Protein AF-A0A519WPV0-F1 (afdb_monomer_lite)

Sequence (751 aa):
TNPNTWANWFPTNYNSSVTNNNDEYVRNIGADLSVTGTYYLAFRYKKTGSTTWIYGGTNGIWNNDSAVLTVQSAPTITSTLTKSSMYGTADSYTITASGSATVTYNATGLPTGLSVNTTTGVISGTPTANVGSYNVSISATNAGGTDTKILVWTITQKPLTITGLTAQNKIYDGTTSATLSGTPTLNTIVSGDDVLVSGTPTVTFATKTVGTSKSVTVSGYSLSGTKAGNYTVSQPAGLTANITAKALTVTGASAQNKVYDNTTAATITGATLVGAVSGDSVALTGATAGTFASATAGTSIAVSTSFGISGTDAANYLLTQPAGLSADITKANPVITPSVINVTVGGTYALPGAVASTSPGTLSYSMTDNAAATLIGGNTINGVAVGTNTLTVNQAASANYNAASATVLVNVSTIFYGDGDYRSINDGNWHGTAASGSVNTWQKLVGGVWTAVTNSPPSSAATLGTNKVYINNNISLVGTNTAPYVVILQGGRLTSSVTVTFGNLLVKSGGEFYRMNNGTGMNSSGIFELEDGASAYITQTDTSMPSIWAGKEIFHPNSNLIIKRLDAGNIMATSTTISPFTDTNGNSAYFGNLIIDSSVDMSIVNGVASSTTRITNGDLILRAGSGGNSSFVFAQGSGTSSYSTPYTIGGNFIIESGFTGTASLRSSATTTYVKVNKDFSINGNTTFRMGTAAVGVYLLVDGNINIKDTSRFYFMNSSVASVYTLSLKGDITVDSGATFTNANANNTVGN

Structure (mmCIF, N/CA/C/O backbone):
data_AF-A0A519WPV0-F1
#
_entry.id   AF-A0A519WPV0-F1
#
loop_
_atom_site.group_PDB
_atom_site.id
_atom_site.type_symbol
_atom_site.label_atom_id
_atom_site.label_alt_id
_atom_site.label_comp_id
_atom_site.label_asym_id
_atom_site.label_entity_id
_atom_site.label_seq_id
_atom_site.pdbx_PDB_ins_code
_atom_site.Cartn_x
_atom_site.Cartn_y
_atom_site.Cartn_z
_atom_site.occupancy
_atom_site.B_iso_or_equiv
_atom_site.auth_seq_id
_atom_site.auth_comp_id
_atom_site.auth_asym_id
_atom_site.auth_atom_id
_atom_site.pdbx_PDB_model_num
ATOM 1 N N . THR A 1 1 ? -38.592 18.508 122.854 1.00 52.50 1 THR A N 1
ATOM 2 C CA . THR A 1 1 ? -38.827 19.964 123.020 1.00 52.50 1 THR A CA 1
ATOM 3 C C . THR A 1 1 ? -39.991 20.162 123.972 1.00 52.50 1 THR A C 1
ATOM 5 O O . THR A 1 1 ? -40.823 19.270 124.056 1.00 52.50 1 THR A O 1
ATOM 8 N N . ASN A 1 2 ? -40.029 21.261 124.733 1.00 62.03 2 ASN A N 1
ATOM 9 C CA . ASN A 1 2 ? -41.108 21.530 125.691 1.00 62.03 2 ASN A CA 1
ATOM 10 C C . ASN A 1 2 ? -42.467 21.601 124.955 1.00 62.03 2 ASN A C 1
ATOM 12 O O . ASN A 1 2 ? -42.652 22.524 124.162 1.00 62.03 2 ASN A O 1
ATOM 16 N N . PRO A 1 3 ? -43.423 20.687 125.202 1.00 61.78 3 PRO A N 1
ATOM 17 C CA . PRO A 1 3 ? -44.716 20.679 124.513 1.00 61.78 3 PRO A CA 1
ATOM 18 C C . PRO A 1 3 ? -45.543 21.959 124.730 1.00 61.78 3 PRO A C 1
ATOM 20 O O . PRO A 1 3 ? -46.458 22.255 123.957 1.00 61.78 3 PRO A O 1
ATOM 23 N N . ASN A 1 4 ? -45.222 22.745 125.767 1.00 65.00 4 ASN A N 1
ATOM 24 C CA . ASN A 1 4 ? -45.855 24.036 126.043 1.00 65.00 4 ASN A CA 1
ATOM 25 C C . ASN A 1 4 ? -45.594 25.080 124.950 1.00 65.00 4 ASN A C 1
ATOM 27 O O . ASN A 1 4 ? -46.382 26.011 124.823 1.00 65.00 4 ASN A O 1
ATOM 31 N N . THR A 1 5 ? -44.517 24.943 124.170 1.00 65.44 5 THR A N 1
ATOM 32 C CA . THR A 1 5 ? -44.155 25.914 123.123 1.00 65.44 5 THR A CA 1
ATOM 33 C C . THR A 1 5 ? -44.608 25.494 121.727 1.00 65.44 5 THR A C 1
ATOM 35 O O . THR A 1 5 ? -44.342 26.201 120.758 1.00 65.44 5 THR A O 1
ATOM 38 N N . TRP A 1 6 ? -45.272 24.343 121.590 1.00 71.88 6 TRP A N 1
ATOM 39 C CA . TRP A 1 6 ? -45.767 23.879 120.296 1.00 71.88 6 TRP A CA 1
ATOM 40 C C . TRP A 1 6 ? -47.054 24.625 119.937 1.00 71.88 6 TRP A C 1
ATOM 42 O O . TRP A 1 6 ? -47.954 24.741 120.767 1.00 71.88 6 TRP A O 1
ATOM 52 N N . ALA A 1 7 ? -47.145 25.124 118.704 1.00 67.38 7 ALA A N 1
ATOM 53 C CA . ALA A 1 7 ? -48.307 25.877 118.224 1.00 67.38 7 ALA A CA 1
ATOM 54 C C . ALA A 1 7 ? -49.362 24.993 117.530 1.00 67.38 7 ALA A C 1
ATOM 56 O O . ALA A 1 7 ? -50.532 25.358 117.469 1.00 67.38 7 ALA A O 1
ATOM 57 N N . ASN A 1 8 ? -48.974 23.804 117.063 1.00 72.69 8 ASN A N 1
ATOM 58 C CA . ASN A 1 8 ? -49.812 22.940 116.228 1.00 72.69 8 ASN A CA 1
ATOM 59 C C . ASN A 1 8 ? -50.629 21.957 117.082 1.00 72.69 8 ASN A C 1
ATOM 61 O O . ASN A 1 8 ? -50.511 20.742 116.937 1.00 72.69 8 ASN A O 1
ATOM 65 N N . TRP A 1 9 ? -51.414 22.486 118.025 1.00 78.75 9 TRP A N 1
ATOM 66 C CA . TRP A 1 9 ? -52.352 21.688 118.815 1.00 78.75 9 TRP A CA 1
ATOM 67 C C . TRP A 1 9 ? -53.728 21.714 118.179 1.00 78.75 9 TRP A C 1
ATOM 69 O O . TRP A 1 9 ? -54.342 22.765 118.010 1.00 78.75 9 TRP A O 1
ATOM 79 N N . PHE A 1 10 ? -54.229 20.527 117.892 1.00 80.56 10 PHE A N 1
ATOM 80 C CA . PHE A 1 10 ? -55.466 20.340 117.172 1.00 80.56 10 PHE A CA 1
ATOM 81 C C . PHE A 1 10 ? -56.558 19.854 118.132 1.00 80.56 10 PHE A C 1
ATOM 83 O O . PHE A 1 10 ? -56.360 18.825 118.781 1.00 80.56 10 PHE A O 1
ATOM 90 N N . PRO A 1 11 ? -57.696 20.565 118.268 1.00 83.94 11 PRO A N 1
ATOM 91 C CA . PRO A 1 11 ? -58.777 20.117 119.139 1.00 83.94 11 PRO A CA 1
ATOM 92 C C . PRO A 1 11 ? -59.344 18.785 118.650 1.00 83.94 11 PRO A C 1
ATOM 94 O O . PRO A 1 11 ? -59.580 18.609 117.451 1.00 83.94 11 PRO A O 1
ATOM 97 N N . THR A 1 12 ? -59.548 17.865 119.585 1.00 80.62 12 THR A N 1
ATOM 98 C CA . THR A 1 12 ? -60.199 16.572 119.372 1.00 80.62 12 THR A CA 1
ATOM 99 C C . THR A 1 12 ? -61.677 16.657 119.744 1.00 80.62 12 THR A C 1
ATOM 101 O O . THR A 1 12 ? -62.080 17.514 120.532 1.00 80.62 12 THR A O 1
ATOM 104 N N . ASN A 1 13 ? -62.490 15.763 119.182 1.00 83.25 13 ASN A N 1
ATOM 105 C CA . ASN A 1 13 ? -63.906 15.641 119.521 1.00 83.25 13 ASN A CA 1
ATOM 106 C C . ASN A 1 13 ? -64.127 14.414 120.407 1.00 83.25 13 ASN A C 1
ATOM 108 O O . ASN A 1 13 ? -63.408 13.422 120.274 1.00 83.25 13 ASN A O 1
ATOM 112 N N . TYR A 1 14 ? -65.119 14.481 121.298 1.00 81.56 14 TYR A N 1
ATOM 113 C CA . TYR A 1 14 ? -65.505 13.339 122.126 1.00 81.56 14 TYR A CA 1
ATOM 114 C C . TYR A 1 14 ? -65.920 12.160 121.242 1.00 81.56 14 TYR A C 1
ATOM 116 O O . TYR A 1 14 ? -66.726 12.323 120.320 1.00 81.56 14 TYR A O 1
ATOM 124 N N . ASN A 1 15 ? -65.361 10.984 121.515 1.00 79.31 15 ASN A N 1
ATOM 125 C CA . ASN A 1 15 ? -65.642 9.783 120.748 1.00 79.31 15 ASN A CA 1
ATOM 126 C C . ASN A 1 15 ? -66.933 9.117 121.252 1.00 79.31 15 ASN A C 1
ATOM 128 O O . ASN A 1 15 ? -66.902 8.192 122.057 1.00 79.31 15 ASN A O 1
ATOM 132 N N . SER A 1 16 ? -68.091 9.568 120.762 1.00 71.44 16 SER A N 1
ATOM 133 C CA . SER A 1 16 ? -69.394 9.025 121.178 1.00 71.44 16 SER A CA 1
ATOM 134 C C . SER A 1 16 ? -69.668 7.587 120.717 1.00 71.44 16 SER A C 1
ATOM 136 O O . SER A 1 16 ? -70.675 7.009 121.124 1.00 71.44 16 SER A O 1
ATOM 138 N N . SER A 1 17 ? -68.803 7.002 119.881 1.00 69.44 17 SER A N 1
ATOM 139 C CA . SER A 1 17 ? -68.959 5.635 119.367 1.00 69.44 17 SER A CA 1
ATOM 140 C C . SER A 1 17 ? -68.452 4.528 120.299 1.00 69.44 17 SER A C 1
ATOM 142 O O . SER A 1 17 ? -68.654 3.356 119.988 1.00 69.44 17 SER A O 1
ATOM 144 N N . VAL A 1 18 ? -67.858 4.865 121.448 1.00 65.88 18 VAL A N 1
ATOM 145 C CA . VAL A 1 18 ? -67.484 3.884 122.479 1.00 65.88 18 VAL A CA 1
ATOM 146 C C . VAL A 1 18 ? -68.445 4.035 123.650 1.00 65.88 18 VAL A C 1
ATOM 148 O O . VAL A 1 18 ? -68.373 4.979 124.433 1.00 65.88 18 VAL A O 1
ATOM 151 N N . THR A 1 19 ? -69.431 3.142 123.737 1.00 55.41 19 THR A N 1
ATOM 152 C CA . THR A 1 19 ? -70.365 3.148 124.862 1.00 55.41 19 THR A CA 1
ATOM 153 C C . THR A 1 19 ? -69.609 2.692 126.112 1.00 55.41 19 THR A C 1
ATOM 155 O O . THR A 1 19 ? -68.857 1.721 126.049 1.00 55.41 19 THR A O 1
ATOM 158 N N . ASN A 1 20 ? -69.858 3.339 127.256 1.00 57.66 20 ASN A N 1
ATOM 159 C CA . ASN A 1 20 ? -69.419 2.971 128.619 1.00 57.66 20 ASN A CA 1
ATOM 160 C C . ASN A 1 20 ? -68.093 3.568 129.153 1.00 57.66 20 ASN A C 1
ATOM 162 O O . ASN A 1 20 ? -67.767 3.287 130.306 1.00 57.66 20 ASN A O 1
ATOM 166 N N . ASN A 1 21 ? -67.363 4.413 128.417 1.00 58.75 21 ASN A N 1
ATOM 167 C CA . ASN A 1 21 ? -66.308 5.266 128.994 1.00 58.75 21 ASN A CA 1
ATOM 168 C C . ASN A 1 21 ? -66.512 6.724 128.552 1.00 58.75 21 ASN A C 1
ATOM 170 O O . ASN A 1 21 ? -67.201 6.969 127.566 1.00 58.75 21 ASN A O 1
ATOM 174 N N . ASN A 1 22 ? -66.034 7.692 129.337 1.00 65.19 22 ASN A N 1
ATOM 175 C CA . ASN A 1 22 ? -66.274 9.126 129.112 1.00 65.19 22 ASN A CA 1
ATOM 176 C C . ASN A 1 22 ? -64.985 9.928 128.870 1.00 65.19 22 ASN A C 1
ATOM 178 O O . ASN A 1 22 ? -64.985 11.158 128.975 1.00 65.19 22 ASN A O 1
ATOM 182 N N . ASP A 1 23 ? -63.895 9.240 128.548 1.00 67.06 23 ASP A N 1
ATOM 183 C CA . ASP A 1 23 ? -62.542 9.781 128.481 1.00 67.06 23 ASP A CA 1
ATOM 184 C C . ASP A 1 23 ? -61.854 9.608 127.113 1.00 67.06 23 ASP A C 1
ATOM 186 O O . ASP A 1 23 ? -60.742 10.107 126.933 1.00 67.06 23 ASP A O 1
ATOM 190 N N . GLU A 1 24 ? -62.517 9.022 126.107 1.00 76.00 24 GLU A N 1
ATOM 191 C CA . GLU A 1 24 ? -61.970 8.891 124.750 1.00 76.00 24 GLU A CA 1
ATOM 192 C C . GLU A 1 24 ? -62.300 10.067 123.816 1.00 76.00 24 GLU A C 1
ATOM 194 O O . GLU A 1 24 ? -63.442 10.511 123.673 1.00 76.00 24 GLU A O 1
ATOM 199 N N . TYR A 1 25 ? -61.274 10.547 123.109 1.00 79.62 25 TYR A N 1
ATOM 200 C CA . TYR A 1 25 ? -61.372 11.636 122.141 1.00 79.62 25 TYR A CA 1
ATOM 201 C C . TYR A 1 25 ? -60.651 11.266 120.850 1.00 79.62 25 TYR A C 1
ATOM 203 O O . TYR A 1 25 ? -59.580 10.663 120.873 1.00 79.62 25 TYR A O 1
ATOM 211 N N . VAL A 1 26 ? -61.208 11.682 119.715 1.00 81.81 26 VAL A N 1
ATOM 212 C CA . VAL A 1 26 ? -60.684 11.348 118.390 1.00 81.81 26 VAL A CA 1
ATOM 213 C C . VAL A 1 26 ? -60.597 12.584 117.497 1.00 81.81 26 VAL A C 1
ATOM 215 O O . VAL A 1 26 ? -61.402 13.516 117.589 1.00 81.81 26 VAL A O 1
ATOM 218 N N . ARG A 1 27 ? -59.598 12.599 116.611 1.00 81.44 27 ARG A N 1
ATOM 219 C CA . ARG A 1 27 ? -59.492 13.534 115.487 1.00 81.44 27 ARG A CA 1
ATOM 220 C C . ARG A 1 27 ? -58.802 12.850 114.313 1.00 81.44 27 ARG A C 1
ATOM 222 O O . ARG A 1 27 ? -57.799 12.170 114.499 1.00 81.44 27 ARG A O 1
ATOM 229 N N . ASN A 1 28 ? -59.293 13.101 113.103 1.00 80.62 28 ASN A N 1
ATOM 230 C CA . ASN A 1 28 ? -58.539 12.821 111.888 1.00 80.62 28 ASN A CA 1
ATOM 231 C C . ASN A 1 28 ? -57.572 13.983 111.606 1.00 80.62 28 ASN A C 1
ATOM 233 O O . ASN A 1 28 ? -58.008 15.110 111.387 1.00 80.62 28 ASN A O 1
ATOM 237 N N . ILE A 1 29 ? -56.272 13.700 111.639 1.00 77.25 29 ILE A N 1
ATOM 238 C CA . ILE A 1 29 ? -55.194 14.681 111.438 1.00 77.25 29 ILE A CA 1
ATOM 239 C C . ILE A 1 29 ? -54.600 14.643 110.021 1.00 77.25 29 ILE A C 1
ATOM 241 O O . ILE A 1 29 ? -53.642 15.351 109.746 1.00 77.25 29 ILE A O 1
ATOM 245 N N . GLY A 1 30 ? -55.136 13.824 109.107 1.00 74.44 30 GLY A N 1
ATOM 246 C CA . GLY A 1 30 ? -54.532 13.595 107.788 1.00 74.44 30 GLY A CA 1
ATOM 247 C C . GLY A 1 30 ? -54.405 14.853 106.921 1.00 74.44 30 GLY A C 1
ATOM 248 O O . GLY A 1 30 ? -53.373 15.056 106.291 1.00 74.44 30 GLY A O 1
ATOM 249 N N . ALA A 1 31 ? -55.411 15.736 106.926 1.00 71.31 31 ALA A N 1
ATOM 250 C CA . ALA A 1 31 ? -55.367 17.002 106.180 1.00 71.31 31 ALA A CA 1
ATOM 251 C C . ALA A 1 31 ? -54.367 18.019 106.768 1.00 71.31 31 ALA A C 1
ATOM 253 O O . ALA A 1 31 ? -53.916 18.918 106.062 1.00 71.31 31 ALA A O 1
ATOM 254 N N . ASP A 1 32 ? -54.006 17.856 108.043 1.00 74.12 32 ASP A N 1
ATOM 255 C CA . ASP A 1 32 ? -53.092 18.739 108.769 1.00 74.12 32 ASP A CA 1
ATOM 256 C C . ASP A 1 32 ? -51.604 18.375 108.509 1.00 74.12 32 ASP A C 1
ATOM 258 O O . ASP A 1 32 ? -50.697 19.068 108.973 1.00 74.12 32 ASP A O 1
ATOM 262 N N . LEU A 1 33 ? -51.335 17.304 107.746 1.00 75.69 33 LEU A N 1
ATOM 263 C CA . LEU A 1 33 ? -50.002 16.747 107.474 1.00 75.69 33 LEU A CA 1
ATOM 264 C C . LEU A 1 33 ? -49.632 16.823 105.977 1.00 75.69 33 LEU A C 1
ATOM 266 O O . LEU A 1 33 ? -49.456 15.807 105.309 1.00 75.69 33 LEU A O 1
ATOM 270 N N . SER A 1 34 ? -49.527 18.040 105.434 1.00 66.25 34 SER A N 1
ATOM 271 C CA . SER A 1 34 ? -49.343 18.296 103.991 1.00 66.25 34 SER A CA 1
ATOM 272 C C . SER A 1 34 ? -47.890 18.372 103.501 1.00 66.25 34 SER A C 1
ATOM 274 O O . SER A 1 34 ? -47.657 18.474 102.297 1.00 66.25 34 SER A O 1
ATOM 276 N N . VAL A 1 35 ? -46.909 18.337 104.407 1.00 73.00 35 VAL A N 1
ATOM 277 C CA . VAL A 1 35 ? -45.480 18.428 104.072 1.00 73.00 35 VAL A CA 1
ATOM 278 C C . VAL A 1 35 ? -44.818 17.076 104.309 1.00 73.00 35 VAL A C 1
ATOM 280 O O . VAL A 1 35 ? -45.089 16.384 105.284 1.00 73.00 35 VAL A O 1
ATOM 283 N N . THR A 1 36 ? -43.927 16.680 103.410 1.00 72.81 36 THR A N 1
ATOM 284 C CA . THR A 1 36 ? -43.152 15.451 103.567 1.00 72.81 36 THR A CA 1
ATOM 285 C C . THR A 1 36 ? -42.249 15.537 104.795 1.00 72.81 36 THR A C 1
ATOM 287 O O . THR A 1 36 ? -41.497 16.501 104.943 1.00 72.81 36 THR A O 1
ATOM 290 N N . GLY A 1 37 ? -42.264 14.524 105.659 1.00 73.00 37 GLY A N 1
ATOM 291 C CA . GLY A 1 37 ? -41.417 14.515 106.846 1.00 73.00 37 GLY A CA 1
ATOM 292 C C . GLY A 1 37 ? -41.835 13.506 107.907 1.00 73.00 37 GLY A C 1
ATOM 293 O O . GLY A 1 37 ? -42.866 12.843 107.808 1.00 73.00 37 GLY A O 1
ATOM 294 N N . THR A 1 38 ? -41.008 13.392 108.943 1.00 75.25 38 THR A N 1
ATOM 295 C CA . THR A 1 38 ? -41.314 12.594 110.132 1.00 75.25 38 THR A CA 1
ATOM 296 C C . THR A 1 38 ? -41.989 13.476 111.171 1.00 75.25 38 THR A C 1
ATOM 298 O O . THR A 1 38 ? -41.408 14.448 111.651 1.00 75.25 38 THR A O 1
ATOM 301 N N . TYR A 1 39 ? -43.211 13.110 111.531 1.00 73.75 39 TYR A N 1
ATOM 302 C CA . TYR A 1 39 ? -44.017 13.765 112.543 1.00 73.75 39 TYR A CA 1
ATOM 303 C C . TYR A 1 39 ? -44.007 12.942 113.825 1.00 73.75 39 TYR A C 1
ATOM 305 O O . TYR A 1 39 ? -44.153 11.719 113.813 1.00 73.75 39 TYR A O 1
ATOM 313 N N . TYR A 1 40 ? -43.855 13.640 114.944 1.00 73.44 40 TYR A N 1
ATOM 314 C CA . TYR A 1 40 ? -43.965 13.064 116.276 1.00 73.44 40 TYR A CA 1
ATOM 315 C C . TYR A 1 40 ? -45.293 13.512 116.867 1.00 73.44 40 TYR A C 1
ATOM 317 O O . TYR A 1 40 ? -45.541 14.711 117.009 1.00 73.44 40 TYR A O 1
ATOM 325 N N . LEU A 1 41 ? -46.158 12.552 117.173 1.00 73.12 41 LEU A N 1
ATOM 326 C CA . LEU A 1 41 ? -47.477 12.834 117.719 1.00 73.12 41 LEU A CA 1
ATOM 327 C C . LEU A 1 41 ? -47.390 12.994 119.234 1.00 73.12 41 LEU A C 1
ATOM 329 O O . LEU A 1 41 ? -46.765 12.191 119.923 1.00 73.12 41 LEU A O 1
ATOM 333 N N . ALA A 1 42 ? -48.047 14.030 119.749 1.00 72.62 42 ALA A N 1
ATOM 334 C CA . ALA A 1 42 ? -48.278 14.199 121.174 1.00 72.62 42 ALA A CA 1
ATOM 335 C C . ALA A 1 42 ? -49.731 14.595 121.412 1.00 72.62 42 ALA A C 1
ATOM 337 O O . ALA A 1 42 ? -50.345 15.289 120.600 1.00 72.62 42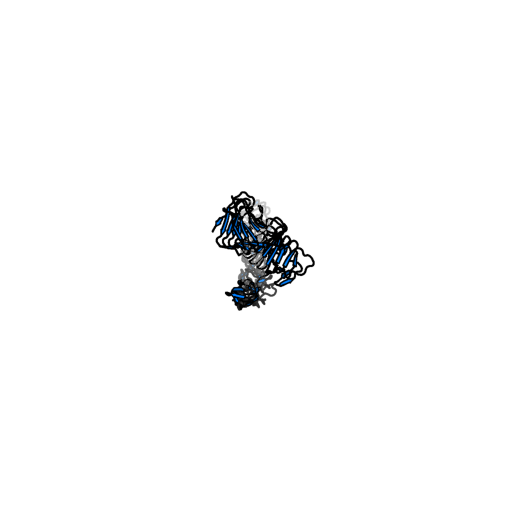 ALA A O 1
ATOM 338 N N . PHE A 1 43 ? -50.259 14.194 122.563 1.00 75.25 43 PHE A N 1
ATOM 339 C CA . PHE A 1 43 ? -51.581 14.578 123.032 1.00 75.25 43 PHE A CA 1
ATOM 340 C C . PHE A 1 43 ? -51.476 15.272 124.389 1.00 75.25 43 PHE A C 1
ATOM 342 O O . PHE A 1 43 ? -50.578 15.003 125.195 1.00 75.25 43 PHE A O 1
ATOM 349 N N . ARG A 1 44 ? -52.406 16.197 124.625 1.00 76.06 44 ARG A N 1
ATOM 350 C CA . ARG A 1 44 ? -52.560 16.898 125.896 1.00 76.06 44 ARG A CA 1
ATOM 351 C C . ARG A 1 44 ? -54.032 17.050 126.232 1.00 76.06 44 ARG A C 1
ATOM 353 O O . ARG A 1 44 ? -54.853 17.217 125.334 1.00 76.06 44 ARG A O 1
ATOM 360 N N . TYR A 1 45 ? -54.350 17.067 127.515 1.00 77.06 45 TYR A N 1
ATOM 361 C CA . TYR A 1 45 ? -55.703 17.285 128.008 1.00 77.06 45 TYR A CA 1
ATOM 362 C C . TYR A 1 45 ? -55.687 18.203 129.232 1.00 77.06 45 TYR A C 1
ATOM 364 O O . TYR A 1 45 ? -54.652 18.434 129.856 1.00 77.06 45 TYR A O 1
ATOM 372 N N . LYS A 1 46 ? -56.844 18.761 129.578 1.00 78.19 46 LYS A N 1
ATOM 373 C CA . LYS A 1 46 ? -57.051 19.495 130.828 1.00 78.19 46 LYS A CA 1
ATOM 374 C C . LYS A 1 46 ? -58.495 19.334 131.275 1.00 78.19 46 LYS A C 1
ATOM 376 O O . LYS A 1 46 ? -59.385 19.221 130.438 1.00 78.19 46 LYS A O 1
ATOM 381 N N . LYS A 1 47 ? -58.740 19.359 132.584 1.00 77.62 47 LYS A N 1
ATOM 382 C CA . LYS A 1 47 ? -60.111 19.400 133.109 1.00 77.62 47 LYS A CA 1
ATOM 383 C C . LYS A 1 47 ? -60.750 20.758 132.808 1.00 77.62 47 LYS A C 1
ATOM 385 O O . LYS A 1 47 ? -60.074 21.788 132.849 1.00 77.62 47 LYS A O 1
ATOM 390 N N . THR A 1 48 ? -62.051 20.762 132.534 1.00 75.81 48 THR A N 1
ATOM 391 C CA . THR A 1 48 ? -62.844 21.986 132.356 1.00 75.81 48 THR A CA 1
ATOM 392 C C . THR A 1 48 ? -62.669 22.910 133.567 1.00 75.81 48 THR A C 1
ATOM 394 O O . THR A 1 48 ? -62.789 22.465 134.704 1.00 75.81 48 THR A O 1
ATOM 397 N N . GLY A 1 49 ? -62.321 24.179 133.324 1.00 79.12 49 GLY A N 1
ATOM 398 C CA . GLY A 1 49 ? -61.985 25.163 134.367 1.00 79.12 49 GLY A CA 1
ATOM 399 C C . GLY A 1 49 ? -60.496 25.253 134.745 1.00 79.12 49 GLY A C 1
ATOM 400 O O . GLY A 1 49 ? -60.106 26.208 135.407 1.00 79.12 49 GLY A O 1
ATOM 401 N N . SER A 1 50 ? -59.642 24.325 134.293 1.00 80.56 50 SER A N 1
ATOM 402 C CA . SER A 1 50 ? -58.188 24.382 134.523 1.00 80.56 50 SER A CA 1
ATOM 403 C C . SER A 1 50 ? -57.459 25.277 133.508 1.00 80.56 50 SER A C 1
ATOM 405 O O . SER A 1 50 ? -57.783 25.303 132.309 1.00 80.56 50 SER A O 1
ATOM 407 N N . THR A 1 51 ? -56.414 25.970 133.970 1.00 79.44 51 THR A N 1
ATOM 408 C CA . THR A 1 51 ? -55.438 26.679 133.121 1.00 79.44 51 THR A CA 1
ATOM 409 C C . THR A 1 51 ? -54.239 25.804 132.743 1.00 79.44 51 THR A C 1
ATOM 411 O O . THR A 1 51 ? -53.545 26.114 131.776 1.00 79.44 51 THR A O 1
ATOM 414 N N . THR A 1 52 ? -54.022 24.685 133.441 1.00 79.81 52 THR A N 1
ATOM 415 C CA . THR A 1 52 ? -52.869 23.794 133.246 1.00 79.81 52 THR A CA 1
ATOM 416 C C . THR A 1 52 ? -53.210 22.628 132.321 1.00 79.81 52 THR A C 1
ATOM 418 O O . THR A 1 52 ? -54.205 21.931 132.535 1.00 79.81 52 THR A O 1
ATOM 421 N N . TRP A 1 53 ? -52.360 22.402 131.316 1.00 78.56 53 TRP A N 1
ATOM 422 C CA . TRP A 1 53 ? -52.403 21.234 130.433 1.00 78.56 53 TRP A CA 1
ATOM 423 C C . TRP A 1 53 ? -51.553 20.089 130.992 1.00 78.56 53 TRP A C 1
ATOM 425 O O . TRP A 1 53 ? -50.436 20.315 131.452 1.00 78.56 53 TRP A O 1
ATOM 435 N N . ILE A 1 54 ? -52.079 18.869 130.910 1.00 72.81 54 ILE A N 1
ATOM 436 C CA . ILE A 1 54 ? -51.369 17.618 131.187 1.00 72.81 54 ILE A CA 1
ATOM 437 C C . ILE A 1 54 ? -51.027 16.972 129.842 1.00 72.81 54 ILE A C 1
ATOM 439 O O . ILE A 1 54 ? -51.857 16.960 128.935 1.00 72.81 54 ILE A O 1
ATOM 443 N N . TYR A 1 55 ? -49.804 16.464 129.708 1.00 72.38 55 TYR A N 1
ATOM 444 C CA . TYR A 1 55 ? -49.259 15.875 128.484 1.00 72.38 55 TYR A CA 1
ATOM 445 C C . TYR A 1 55 ? -48.982 14.382 128.719 1.00 72.38 55 TYR A C 1
ATOM 447 O O . TYR A 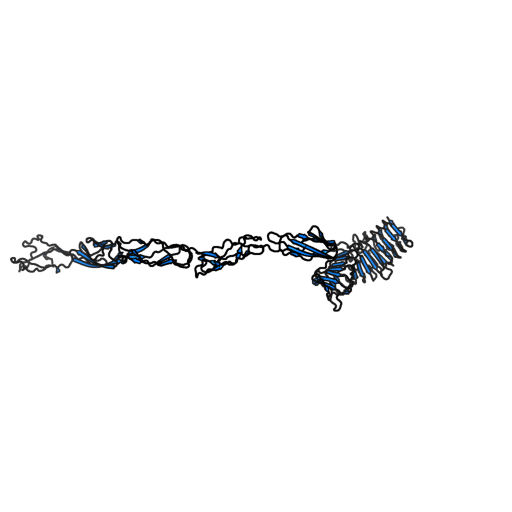1 55 ? -48.377 14.050 129.736 1.00 72.38 55 TYR A O 1
ATOM 455 N N . GLY A 1 56 ? -49.383 13.497 127.798 1.00 62.59 56 GLY A N 1
ATOM 456 C CA . GLY A 1 56 ? -49.304 12.038 128.011 1.00 62.59 56 GLY A CA 1
ATOM 457 C C . GLY A 1 56 ? -50.379 11.506 128.978 1.00 62.59 56 GLY A C 1
ATOM 458 O O . GLY A 1 56 ? -51.167 12.289 129.497 1.00 62.59 56 GLY A O 1
ATOM 459 N N . GLY A 1 57 ? -50.470 10.183 129.180 1.00 57.06 57 GLY A N 1
ATOM 460 C CA . GLY A 1 57 ? -51.507 9.530 130.007 1.00 57.06 57 GLY A CA 1
ATOM 461 C C . GLY A 1 57 ? -51.549 9.973 131.485 1.00 57.06 57 GLY A C 1
ATOM 462 O O . GLY A 1 57 ? -50.722 10.762 131.939 1.00 57.06 57 GLY A O 1
ATOM 463 N N . THR A 1 58 ? -52.509 9.445 132.259 1.00 47.66 58 THR A N 1
ATOM 464 C CA . THR A 1 58 ? -52.979 9.936 133.584 1.00 47.66 58 THR A CA 1
ATOM 465 C C . THR A 1 58 ? -51.937 10.171 134.688 1.00 47.66 58 THR A C 1
ATOM 467 O O . THR A 1 58 ? -52.270 10.808 135.685 1.00 47.66 58 THR A O 1
ATOM 470 N N . ASN A 1 59 ? -50.681 9.752 134.510 1.00 47.31 59 ASN A N 1
ATOM 471 C CA . ASN A 1 59 ? -49.595 9.940 135.476 1.00 47.31 59 ASN A CA 1
ATOM 472 C C . ASN A 1 59 ? -48.535 10.981 135.071 1.00 47.31 59 ASN A C 1
ATOM 474 O O . ASN A 1 59 ? -47.523 11.099 135.756 1.00 47.31 59 ASN A O 1
ATOM 478 N N . GLY A 1 60 ? -48.726 11.744 133.987 1.00 52.06 60 GLY A N 1
ATOM 479 C CA . GLY A 1 60 ? -47.813 12.841 133.623 1.00 52.06 60 GLY A CA 1
ATOM 480 C C . GLY A 1 60 ? -46.379 12.403 133.288 1.00 52.06 60 GLY A C 1
ATOM 481 O O . GLY A 1 60 ? -45.467 13.229 133.269 1.00 52.06 60 GLY A O 1
ATOM 482 N N . ILE A 1 61 ? -46.173 11.112 133.016 1.00 48.41 61 ILE A N 1
ATOM 483 C CA . ILE A 1 61 ? -44.918 10.557 132.513 1.00 48.41 61 ILE A CA 1
ATOM 484 C C . ILE A 1 61 ? -45.071 10.402 131.000 1.00 48.41 61 ILE A C 1
ATOM 486 O O . ILE A 1 61 ? -46.018 9.777 130.531 1.00 48.41 61 ILE A O 1
ATOM 490 N N . TRP A 1 62 ? -44.120 10.945 130.238 1.00 49.50 62 TRP A N 1
ATOM 491 C CA . TRP A 1 62 ? -43.910 10.595 128.831 1.00 49.50 62 TRP A CA 1
ATOM 492 C C . TRP A 1 62 ? -43.439 9.133 128.753 1.00 49.50 62 TRP A C 1
ATOM 494 O O . TRP A 1 62 ? -42.246 8.858 128.657 1.00 49.50 62 TRP A O 1
ATOM 504 N N . ASN A 1 63 ? -44.350 8.170 128.865 1.00 49.31 63 ASN A N 1
ATOM 505 C CA . ASN A 1 63 ? -44.038 6.752 128.718 1.00 49.31 63 ASN A CA 1
ATOM 506 C C . ASN A 1 63 ? -44.324 6.302 127.279 1.00 49.31 63 ASN A C 1
ATOM 508 O O . ASN A 1 63 ? -45.331 5.678 127.018 1.00 49.31 63 ASN A O 1
ATOM 512 N N . ASN A 1 64 ? -43.434 6.622 126.341 1.00 48.12 64 ASN A N 1
ATOM 513 C CA . ASN A 1 64 ? -43.261 5.939 125.047 1.00 48.12 64 ASN A CA 1
ATOM 514 C C . ASN A 1 64 ? -44.468 5.616 124.124 1.00 48.12 64 ASN A C 1
ATOM 516 O O . ASN A 1 64 ? -44.227 5.051 123.062 1.00 48.12 64 ASN A O 1
ATOM 520 N N . ASP A 1 65 ? -45.700 6.057 124.386 1.00 49.88 65 ASP A N 1
ATOM 521 C CA . ASP A 1 65 ? -46.832 5.966 123.441 1.00 49.88 65 ASP A CA 1
ATOM 522 C C . ASP A 1 65 ? -46.770 7.081 122.375 1.00 49.88 65 ASP A C 1
ATOM 524 O O . ASP A 1 65 ? -47.765 7.683 121.970 1.00 49.88 65 ASP A O 1
ATOM 528 N N . SER A 1 66 ? -45.555 7.407 121.925 1.00 55.56 66 SER A N 1
ATOM 529 C CA . SER A 1 66 ? -45.318 8.325 120.815 1.00 55.56 66 SER A CA 1
ATOM 530 C C . SER A 1 66 ? -45.439 7.554 119.511 1.00 55.56 66 SER A C 1
ATOM 532 O O . SER A 1 66 ? -44.512 6.855 119.105 1.00 55.56 66 SER A O 1
ATOM 534 N N . ALA A 1 67 ? -46.569 7.698 118.824 1.00 61.88 67 ALA A N 1
ATOM 535 C CA . ALA A 1 67 ? -46.651 7.266 117.439 1.00 61.88 67 ALA A CA 1
ATOM 536 C C . ALA A 1 67 ? -45.767 8.192 116.583 1.00 61.88 67 ALA A C 1
ATOM 538 O O . ALA A 1 67 ? -45.982 9.407 116.517 1.00 61.88 67 ALA A O 1
ATOM 539 N N . VAL A 1 68 ? -44.743 7.620 115.948 1.00 68.31 68 VAL A N 1
ATOM 540 C CA . VAL A 1 68 ? -43.985 8.288 114.885 1.00 68.31 68 VAL A CA 1
ATOM 541 C C . VAL A 1 68 ? -44.742 8.063 113.584 1.00 68.31 68 VAL A C 1
ATOM 543 O O . VAL A 1 68 ? -45.000 6.921 113.208 1.00 68.31 68 VAL A O 1
ATOM 546 N N . LEU A 1 69 ? -45.097 9.146 112.898 1.00 73.19 69 LEU A N 1
ATOM 547 C CA . LEU A 1 69 ? -45.779 9.100 111.610 1.00 73.19 69 LEU A CA 1
ATOM 548 C C . LEU A 1 69 ? -44.888 9.732 110.543 1.00 73.19 69 LEU A C 1
ATOM 550 O O . LEU A 1 69 ? -44.628 10.931 110.576 1.00 73.19 69 LEU A O 1
ATOM 554 N N . THR A 1 70 ? -44.423 8.942 109.579 1.00 72.31 70 THR A N 1
ATOM 555 C CA . THR A 1 70 ? -43.656 9.461 108.440 1.00 72.31 70 THR A CA 1
ATOM 556 C C . THR A 1 70 ? -44.577 9.669 107.245 1.00 72.31 70 THR A C 1
ATOM 558 O O . THR A 1 70 ? -45.150 8.714 106.725 1.00 72.31 70 THR A O 1
ATOM 561 N N . VAL A 1 71 ? -44.681 10.913 106.785 1.00 76.00 71 VAL A N 1
ATOM 562 C CA . VAL A 1 71 ? -45.381 11.291 105.553 1.00 76.00 71 VAL A CA 1
ATOM 563 C C . VAL A 1 71 ? -44.357 11.346 104.426 1.00 76.00 71 VAL A C 1
ATOM 565 O O . VAL A 1 71 ? -43.365 12.070 104.522 1.00 76.00 71 VAL A O 1
ATOM 568 N N . GLN A 1 72 ? -44.571 10.562 103.370 1.00 78.75 72 GLN A N 1
ATOM 569 C CA . GLN A 1 72 ? -43.655 10.446 102.232 1.00 78.75 72 GLN A CA 1
ATOM 570 C C . GLN A 1 72 ? -44.215 11.171 101.005 1.00 78.75 72 GLN A C 1
ATOM 572 O O . GLN A 1 72 ? -45.427 11.237 100.818 1.00 78.75 72 GLN A O 1
ATOM 577 N N . SER A 1 73 ? -43.332 11.707 100.159 1.00 82.69 73 SER A N 1
ATOM 578 C CA . SER A 1 73 ? -43.730 12.312 98.890 1.00 82.69 73 SER A CA 1
ATOM 579 C C . SER A 1 73 ? -44.048 11.201 97.896 1.00 82.69 73 SER A C 1
ATOM 581 O O . SER A 1 73 ? -43.254 10.265 97.740 1.00 82.69 73 SER A O 1
ATOM 583 N N . ALA A 1 74 ? -45.203 11.300 97.233 1.00 85.12 74 ALA A N 1
ATOM 584 C CA . ALA A 1 74 ? -45.520 10.433 96.107 1.00 85.12 74 ALA A CA 1
ATOM 585 C C . ALA A 1 74 ? -44.428 10.576 95.032 1.00 85.12 74 ALA A C 1
ATOM 587 O O . ALA A 1 74 ? -43.891 11.675 94.845 1.00 85.12 74 ALA A O 1
ATOM 588 N N . PRO A 1 75 ? -44.063 9.487 94.343 1.00 92.44 75 PRO A N 1
ATOM 589 C CA . PRO A 1 75 ? -43.064 9.562 93.299 1.00 92.44 75 PRO A CA 1
ATOM 590 C C . PRO A 1 75 ? -43.606 10.342 92.094 1.00 92.44 75 PRO A C 1
ATOM 592 O O . PRO A 1 75 ? -44.806 10.324 91.850 1.00 92.44 75 PRO A O 1
ATOM 595 N N . THR A 1 76 ? -42.727 10.969 91.311 1.00 93.56 76 THR A N 1
ATOM 596 C CA . THR A 1 76 ? -43.079 11.587 90.015 1.00 93.56 76 THR A CA 1
ATOM 597 C C . THR A 1 76 ? -42.173 11.014 88.940 1.00 93.56 76 THR A C 1
ATOM 599 O O . THR A 1 76 ? -40.954 11.104 89.073 1.00 93.56 76 THR A O 1
ATOM 602 N N . ILE A 1 77 ? -42.736 10.434 87.881 1.00 96.12 77 ILE A N 1
ATOM 603 C CA . ILE A 1 77 ? -41.969 9.873 86.762 1.00 96.12 77 ILE A CA 1
ATOM 604 C C . ILE A 1 77 ? -41.305 11.008 85.973 1.00 96.12 77 ILE A C 1
ATOM 606 O O . ILE A 1 77 ? -41.962 11.959 85.551 1.00 96.12 77 ILE A O 1
ATOM 610 N N . THR A 1 78 ? -39.995 10.888 85.757 1.00 95.38 78 THR A N 1
ATOM 611 C CA . THR A 1 78 ? -39.143 11.884 85.084 1.00 95.38 78 THR A CA 1
ATOM 612 C C . THR A 1 78 ? -38.530 11.387 83.774 1.00 95.38 78 THR A C 1
ATOM 614 O O . THR A 1 78 ? -37.941 12.180 83.040 1.00 95.38 78 THR A O 1
ATOM 617 N N . SER A 1 79 ? -38.648 10.094 83.463 1.00 96.31 79 SER A N 1
ATOM 618 C CA . SER A 1 79 ? -38.132 9.513 82.220 1.00 96.31 79 SER A CA 1
ATOM 619 C C . SER A 1 79 ? -38.952 9.948 80.993 1.00 96.31 79 SER A C 1
ATOM 621 O O . SER A 1 79 ? -40.115 10.339 81.098 1.00 96.31 79 SER A O 1
ATOM 623 N N . THR A 1 80 ? -38.356 9.890 79.796 1.00 96.38 80 THR A N 1
ATOM 624 C CA . THR A 1 80 ? -39.013 10.330 78.551 1.00 96.38 80 THR A CA 1
ATOM 625 C C . THR A 1 80 ? -40.210 9.454 78.198 1.00 96.38 80 THR A C 1
ATOM 627 O O . THR A 1 80 ? -40.123 8.235 78.264 1.00 96.38 80 THR A O 1
ATOM 630 N N . LEU A 1 81 ? -41.308 10.039 77.723 1.00 97.62 81 LEU A N 1
ATOM 631 C CA . LEU A 1 81 ? -42.541 9.300 77.403 1.00 97.62 81 LEU A CA 1
ATOM 632 C C . LEU A 1 81 ? -42.586 8.740 75.974 1.00 97.62 81 LEU A C 1
ATOM 634 O O . LEU A 1 81 ? -43.642 8.349 75.481 1.00 97.62 81 LEU A O 1
ATOM 638 N N . THR A 1 82 ? -41.434 8.670 75.312 1.00 97.00 82 THR A N 1
ATOM 639 C CA . THR A 1 82 ? -41.275 8.049 73.996 1.00 97.00 82 THR A CA 1
ATOM 640 C C . THR A 1 82 ? -40.016 7.198 73.963 1.00 97.00 82 THR A C 1
ATOM 642 O O . THR A 1 82 ? -38.969 7.617 74.466 1.00 97.00 82 THR A O 1
ATOM 645 N N . LYS A 1 83 ? -40.099 6.039 73.314 1.00 97.25 83 LYS A N 1
ATOM 646 C CA . LYS A 1 83 ? -38.968 5.150 73.040 1.00 97.25 83 LYS A CA 1
ATOM 647 C C . LYS A 1 83 ? -39.182 4.477 71.687 1.00 97.25 83 LYS A C 1
ATOM 649 O O . LYS A 1 83 ? -40.311 4.178 71.318 1.00 97.25 83 LYS A O 1
ATOM 654 N N . SER A 1 84 ? -38.103 4.241 70.948 1.00 96.88 84 SER A N 1
ATOM 655 C CA . SER A 1 84 ? -38.138 3.461 69.712 1.00 96.88 84 SER A CA 1
ATOM 656 C C . SER A 1 84 ? -37.118 2.336 69.789 1.00 96.88 84 SER A C 1
ATOM 658 O O . SER A 1 84 ? -35.995 2.570 70.234 1.00 96.88 84 SER A O 1
ATOM 660 N N . SER A 1 85 ? -37.499 1.152 69.318 1.00 97.00 85 SER A N 1
ATOM 661 C CA . SER A 1 85 ? -36.629 -0.024 69.229 1.00 97.00 85 SER A CA 1
ATOM 662 C C . SER A 1 85 ? -36.849 -0.735 67.901 1.00 97.00 85 SER A C 1
ATOM 664 O O . SER A 1 85 ? -37.950 -0.723 67.358 1.00 97.00 85 SER A O 1
ATOM 666 N N . MET A 1 86 ? -35.808 -1.372 67.378 1.00 97.00 86 MET A N 1
ATOM 667 C CA . MET A 1 86 ? -35.918 -2.182 66.168 1.00 97.00 86 MET A CA 1
ATOM 668 C C . MET A 1 86 ? -36.470 -3.566 66.512 1.00 97.00 86 MET A C 1
ATOM 670 O O . MET A 1 86 ? -36.039 -4.180 67.490 1.00 97.00 86 MET A O 1
ATOM 674 N N . TYR A 1 87 ? -37.397 -4.066 65.695 1.00 97.25 87 TYR A N 1
ATOM 675 C CA . TYR A 1 87 ? -37.940 -5.416 65.819 1.00 97.25 87 TYR A CA 1
ATOM 676 C C . TYR A 1 87 ? -36.824 -6.463 65.937 1.00 97.25 87 TYR A C 1
ATOM 678 O O . TYR A 1 87 ? -35.875 -6.460 65.153 1.00 97.25 87 TYR A O 1
ATOM 686 N N . GLY A 1 88 ? -36.922 -7.365 66.913 1.00 95.12 88 GLY A N 1
ATOM 687 C CA . GLY A 1 88 ? -35.971 -8.461 67.080 1.00 95.12 88 GLY A CA 1
ATOM 688 C C . GLY A 1 88 ? -34.571 -8.061 67.550 1.00 95.12 88 GLY A C 1
ATOM 689 O O . GLY A 1 88 ? -33.668 -8.896 67.488 1.00 95.12 88 GLY A O 1
ATOM 690 N N . THR A 1 89 ? -34.372 -6.818 67.999 1.00 96.00 89 THR A N 1
ATOM 691 C CA . THR A 1 89 ? -33.090 -6.322 68.518 1.00 96.00 89 THR A CA 1
ATOM 692 C C . THR A 1 89 ? -33.229 -5.960 69.990 1.00 96.00 89 THR A C 1
ATOM 694 O O . THR A 1 89 ? -34.103 -5.176 70.352 1.00 96.00 89 THR A O 1
ATOM 697 N N . ALA A 1 90 ? -32.368 -6.529 70.837 1.00 96.12 90 ALA A N 1
ATOM 698 C CA . ALA A 1 90 ? -32.397 -6.273 72.271 1.00 96.12 90 ALA A CA 1
ATOM 699 C C . ALA A 1 90 ? -32.241 -4.776 72.578 1.00 96.12 90 ALA A C 1
ATOM 701 O O . ALA A 1 90 ? -31.375 -4.105 72.016 1.00 96.12 90 ALA A O 1
ATOM 702 N N . ASP A 1 91 ? -33.070 -4.266 73.481 1.00 97.06 91 ASP A N 1
ATOM 703 C CA . ASP A 1 91 ? -33.055 -2.865 73.888 1.00 97.06 91 ASP A CA 1
ATOM 704 C C . ASP A 1 91 ? -33.496 -2.732 75.352 1.00 97.06 91 ASP A C 1
ATOM 706 O O . ASP A 1 91 ? -34.025 -3.668 75.963 1.00 97.06 91 ASP A O 1
ATOM 710 N N . SER A 1 92 ? -33.256 -1.560 75.930 1.00 96.81 92 SER A N 1
ATOM 711 C CA . SER A 1 92 ? -33.680 -1.234 77.283 1.00 96.81 92 SER A CA 1
ATOM 712 C C . SER A 1 92 ? -34.142 0.214 77.419 1.00 96.81 92 SER A C 1
ATOM 714 O O . SER A 1 92 ? -33.805 1.106 76.630 1.00 96.81 92 SER A O 1
ATOM 716 N N . TYR A 1 93 ? -34.955 0.433 78.441 1.00 97.75 93 TYR A N 1
ATOM 717 C CA . TYR A 1 93 ? -35.449 1.728 78.871 1.00 97.75 93 TYR A CA 1
ATOM 718 C C . TYR A 1 93 ? -35.601 1.695 80.388 1.00 97.75 93 TYR A C 1
ATOM 720 O O . TYR A 1 93 ? -36.162 0.747 80.928 1.00 97.75 93 TYR A O 1
ATOM 728 N N . THR A 1 94 ? -35.146 2.731 81.080 1.00 97.31 94 THR A N 1
ATOM 729 C CA . THR A 1 94 ? -35.262 2.811 82.538 1.00 97.31 94 THR A CA 1
ATOM 730 C C . THR A 1 94 ? -36.335 3.818 82.911 1.00 97.31 94 THR A C 1
ATOM 732 O O . THR A 1 94 ? -36.239 4.990 82.548 1.00 97.31 94 THR A O 1
ATOM 735 N N . ILE A 1 95 ? -37.343 3.370 83.659 1.00 96.69 95 ILE A N 1
ATOM 736 C CA . ILE A 1 95 ? -38.290 4.262 84.325 1.00 96.69 95 ILE A CA 1
ATOM 737 C C . ILE A 1 95 ? -37.537 4.946 85.466 1.00 96.69 95 ILE A C 1
ATOM 739 O O . ILE A 1 95 ? -37.037 4.281 86.371 1.00 96.69 95 ILE A O 1
ATOM 743 N N . THR A 1 96 ? -37.457 6.273 85.432 1.00 93.81 96 THR A N 1
ATOM 744 C CA . THR A 1 96 ? -36.871 7.070 86.517 1.00 93.81 96 THR A CA 1
ATOM 745 C C . THR A 1 96 ? -37.960 7.894 87.182 1.00 93.81 96 THR A C 1
ATOM 747 O O . THR A 1 96 ? -38.824 8.440 86.497 1.00 93.81 96 THR A O 1
ATOM 750 N N . ALA A 1 97 ? -37.923 7.997 88.511 1.00 92.38 97 ALA A N 1
ATOM 751 C CA . ALA A 1 97 ? -38.854 8.816 89.278 1.00 92.38 97 ALA A CA 1
ATOM 752 C C . ALA A 1 97 ? -38.147 9.546 90.433 1.00 92.38 97 ALA A C 1
ATOM 754 O O . ALA A 1 97 ? -37.192 9.025 91.007 1.00 92.38 97 ALA A O 1
ATOM 755 N N . SER A 1 98 ? -38.607 10.750 90.779 1.00 87.94 98 SER A N 1
ATOM 756 C CA . SER A 1 98 ? -38.187 11.485 91.987 1.00 87.94 98 SER A CA 1
ATOM 757 C C . SER A 1 98 ? -39.025 11.074 93.206 1.00 87.94 98 SER A C 1
ATOM 759 O O . SER A 1 98 ? -40.163 10.670 93.012 1.00 87.94 98 SER A O 1
ATOM 761 N N . GLY A 1 99 ? -38.527 11.220 94.443 1.00 78.06 99 GLY A N 1
ATOM 762 C CA . GLY A 1 99 ? -39.281 10.945 95.683 1.00 78.06 99 GLY A CA 1
ATOM 763 C C . GLY A 1 99 ? -38.377 10.700 96.903 1.00 78.06 99 GLY A C 1
ATOM 764 O O . GLY A 1 99 ? -37.157 10.649 96.768 1.00 78.06 99 GLY A O 1
ATOM 765 N N . SER A 1 100 ? -38.960 10.564 98.100 1.00 66.56 100 SER A N 1
ATOM 766 C CA . SER A 1 100 ? -38.211 10.510 99.378 1.00 66.56 100 SER A CA 1
ATOM 767 C C . SER A 1 100 ? -37.845 9.102 99.895 1.00 66.56 100 SER A C 1
ATOM 769 O O . SER A 1 100 ? -37.247 9.003 100.963 1.00 66.56 100 SER A O 1
ATOM 771 N N . ALA A 1 101 ? -38.182 8.019 99.184 1.00 73.06 101 ALA A N 1
ATOM 772 C CA . ALA A 1 101 ? -37.966 6.633 99.629 1.00 73.06 101 ALA A CA 1
ATOM 773 C C . ALA A 1 101 ? -37.781 5.653 98.456 1.00 73.06 101 ALA A C 1
ATOM 775 O O . ALA A 1 101 ? -37.939 6.037 97.298 1.00 73.06 101 ALA A O 1
ATOM 776 N N . THR A 1 102 ? -37.478 4.384 98.760 1.00 78.44 102 THR A N 1
ATOM 777 C CA . THR A 1 102 ? -37.390 3.288 97.782 1.00 78.44 102 THR A CA 1
ATOM 778 C C . THR A 1 102 ? -38.686 3.163 96.978 1.00 78.44 102 THR A C 1
ATOM 780 O O . THR A 1 102 ? -39.770 3.016 97.542 1.00 78.44 102 THR A O 1
ATOM 783 N N . VAL A 1 103 ? -38.561 3.216 95.652 1.00 87.62 103 VAL A N 1
ATOM 784 C CA . VAL A 1 103 ? -39.674 3.169 94.698 1.00 87.62 103 VAL A CA 1
ATOM 785 C C . VAL A 1 103 ? -39.758 1.773 94.085 1.00 87.62 103 VAL A C 1
ATOM 787 O O . VAL A 1 103 ? -38.745 1.222 93.664 1.00 87.62 103 VAL A O 1
ATOM 790 N N . THR A 1 104 ? -40.965 1.214 94.016 1.00 92.56 104 THR A N 1
ATOM 791 C CA . THR A 1 104 ? -41.270 0.028 93.202 1.00 92.56 104 THR A CA 1
ATOM 792 C C . THR A 1 104 ? -41.870 0.478 91.876 1.00 92.56 104 THR A C 1
ATOM 794 O O . THR A 1 104 ? -42.730 1.360 91.846 1.00 92.56 104 THR A O 1
ATOM 797 N N . TYR A 1 105 ? -41.432 -0.128 90.781 1.00 96.31 105 TYR A N 1
ATOM 798 C CA . TYR A 1 105 ? -41.852 0.211 89.427 1.00 96.31 105 TYR A CA 1
ATOM 799 C C . TYR A 1 105 ? -42.763 -0.860 88.840 1.00 96.31 105 TYR A C 1
ATOM 801 O O . TYR A 1 105 ? -42.682 -2.031 89.206 1.00 96.31 105 TYR A O 1
ATOM 809 N N . ASN A 1 106 ? -43.601 -0.472 87.885 1.00 97.12 106 ASN A N 1
ATOM 810 C CA . ASN A 1 106 ? -44.388 -1.403 87.089 1.00 97.12 106 ASN A CA 1
ATOM 811 C C . ASN A 1 106 ? -44.578 -0.871 85.662 1.00 97.12 106 ASN A C 1
ATOM 813 O O . ASN A 1 106 ? -44.496 0.332 85.414 1.00 97.12 106 ASN A O 1
ATOM 817 N N . ALA A 1 107 ? -44.843 -1.776 84.724 1.00 97.31 107 ALA A N 1
ATOM 818 C CA . ALA A 1 107 ? -45.168 -1.449 83.344 1.00 97.31 107 ALA A CA 1
ATOM 819 C C . ALA A 1 107 ? -46.155 -2.480 82.786 1.00 97.31 107 ALA A C 1
ATOM 821 O O . ALA A 1 107 ? -45.902 -3.683 82.848 1.00 97.31 107 ALA A O 1
ATOM 822 N N . THR A 1 108 ? -47.269 -2.018 82.224 1.00 96.31 108 THR A N 1
ATOM 823 C CA . THR A 1 108 ? -48.282 -2.866 81.577 1.00 96.31 108 THR A CA 1
ATOM 824 C C . THR A 1 108 ? -48.505 -2.432 80.130 1.00 96.31 108 THR A C 1
ATOM 826 O O . THR A 1 108 ? -48.236 -1.289 79.760 1.00 96.31 108 THR A O 1
ATOM 829 N N . GLY A 1 109 ? -48.955 -3.359 79.278 1.00 95.12 109 GLY A N 1
ATOM 830 C CA . GLY A 1 109 ? -49.075 -3.110 77.835 1.00 95.12 109 GLY A CA 1
ATOM 831 C C . GLY A 1 109 ? -47.735 -3.097 77.089 1.00 95.12 109 GLY A C 1
ATOM 832 O O . GLY A 1 109 ? -47.647 -2.530 76.003 1.00 95.12 109 GLY A O 1
ATOM 833 N N . LEU A 1 110 ? -46.688 -3.699 77.667 1.00 96.25 110 LEU A N 1
ATOM 834 C CA . LEU A 1 110 ? -45.383 -3.831 77.021 1.00 96.25 110 LEU A CA 1
ATOM 835 C C . LEU A 1 110 ? -45.493 -4.614 75.697 1.00 96.25 110 LEU A C 1
ATOM 837 O O . LEU A 1 110 ? -46.177 -5.642 75.664 1.00 96.25 110 LEU A O 1
ATOM 841 N N . PRO A 1 111 ? -44.783 -4.191 74.631 1.00 96.75 111 PRO A N 1
ATOM 842 C CA . PRO A 1 111 ? -44.555 -5.035 73.463 1.00 96.75 111 PRO A CA 1
ATOM 843 C C . PRO A 1 111 ? -44.050 -6.424 73.878 1.00 96.75 111 PRO A C 1
ATOM 845 O O . PRO A 1 111 ? -43.189 -6.542 74.754 1.00 96.75 111 PRO A O 1
ATOM 848 N N . THR A 1 112 ? -44.560 -7.483 73.242 1.00 95.19 112 THR A N 1
ATOM 849 C CA . THR A 1 112 ? -44.120 -8.860 73.514 1.00 95.19 112 THR A CA 1
ATOM 850 C C . THR A 1 112 ? -42.601 -8.983 73.393 1.00 95.19 112 THR A C 1
ATOM 852 O O . THR A 1 112 ? -42.001 -8.435 72.468 1.00 95.19 112 THR A O 1
ATOM 855 N N . GLY A 1 113 ? -41.982 -9.704 74.331 1.00 93.81 113 GLY A N 1
ATOM 856 C CA . GLY A 1 113 ? -40.527 -9.871 74.409 1.00 93.81 113 GLY A CA 1
ATOM 857 C C . GLY A 1 113 ? -39.805 -8.829 75.273 1.00 93.81 113 GLY A C 1
ATOM 858 O O . GLY A 1 113 ? -38.608 -8.978 75.516 1.00 93.81 113 GLY A O 1
ATOM 859 N N . LEU A 1 114 ? -40.521 -7.822 75.785 1.00 97.12 114 LEU A N 1
ATOM 860 C CA . LEU A 1 114 ? -40.038 -6.911 76.823 1.00 97.12 114 LEU A CA 1
ATOM 861 C C . LEU A 1 114 ? -40.628 -7.270 78.189 1.00 97.12 114 LEU A C 1
ATOM 863 O O . LEU A 1 114 ? -41.761 -7.738 78.298 1.00 97.12 114 LEU A O 1
ATOM 867 N N . SER A 1 115 ? -39.860 -7.011 79.241 1.00 96.81 115 SER A N 1
ATOM 868 C CA . SER A 1 115 ? -40.279 -7.200 80.631 1.00 96.81 115 SER A CA 1
ATOM 869 C C . SER A 1 115 ? -39.720 -6.087 81.509 1.00 96.81 115 SER A C 1
ATOM 871 O O . SER A 1 115 ? -38.677 -5.521 81.191 1.00 96.81 115 SER A O 1
ATOM 873 N N . VAL A 1 116 ? -40.414 -5.760 82.599 1.00 97.38 116 VAL A N 1
ATOM 874 C CA . VAL A 1 116 ? -39.957 -4.772 83.582 1.00 97.38 116 VAL A CA 1
ATOM 875 C C . VAL A 1 116 ? -39.375 -5.473 84.803 1.00 97.38 116 VAL A C 1
ATOM 877 O O . VAL A 1 116 ? -39.988 -6.379 85.365 1.00 97.38 116 VAL A O 1
ATOM 880 N N . ASN A 1 117 ? -38.206 -5.028 85.250 1.00 96.75 117 ASN A N 1
ATOM 881 C CA . ASN A 1 117 ? -37.723 -5.326 86.587 1.00 96.75 117 ASN A CA 1
ATOM 882 C C . ASN A 1 117 ? -38.348 -4.318 87.561 1.00 96.75 117 ASN A C 1
ATOM 884 O O . ASN A 1 117 ? -38.008 -3.135 87.553 1.00 96.75 117 ASN A O 1
ATOM 888 N N . THR A 1 118 ? -39.274 -4.785 88.398 1.00 95.69 118 THR A N 1
ATOM 889 C CA . THR A 1 118 ? -40.059 -3.927 89.300 1.00 95.69 118 THR A CA 1
ATOM 890 C C . THR A 1 118 ? -39.227 -3.295 90.418 1.00 95.69 118 THR A C 1
ATOM 892 O O . THR A 1 118 ? -39.652 -2.313 91.022 1.00 95.69 118 THR A O 1
ATOM 895 N N . THR A 1 119 ? -38.020 -3.804 90.678 1.00 92.56 119 THR A N 1
ATOM 896 C CA . THR A 1 119 ? -37.094 -3.242 91.668 1.00 92.56 119 THR A CA 1
ATOM 897 C C . THR A 1 119 ? -36.222 -2.139 91.072 1.00 92.56 119 THR A C 1
ATOM 899 O O . THR A 1 119 ? -35.975 -1.134 91.730 1.00 92.56 119 THR A O 1
ATOM 902 N N . THR A 1 120 ? -35.750 -2.302 89.834 1.00 93.31 120 THR A N 1
ATOM 903 C CA . THR A 1 120 ? -34.811 -1.352 89.210 1.00 93.31 120 THR A CA 1
ATOM 904 C C . THR A 1 120 ? -35.471 -0.365 88.249 1.00 93.31 120 THR A C 1
ATOM 906 O O . THR A 1 120 ? -34.834 0.607 87.856 1.00 93.31 120 THR A O 1
ATOM 909 N N . GLY A 1 121 ? -36.717 -0.614 87.836 1.00 94.19 121 GLY A N 1
ATOM 910 C CA . GLY A 1 121 ? -37.430 0.197 86.843 1.00 94.19 121 GLY A CA 1
ATOM 911 C C . GLY A 1 121 ? -36.960 -0.023 85.405 1.00 94.19 121 GLY A C 1
ATOM 912 O O . GLY A 1 121 ? -37.460 0.630 84.490 1.00 94.19 121 GLY A O 1
ATOM 913 N N . VAL A 1 122 ? -36.015 -0.940 85.178 1.00 97.25 122 VAL A N 1
ATOM 914 C CA . VAL A 1 122 ? -35.509 -1.252 83.840 1.00 97.25 122 VAL A CA 1
ATOM 915 C C . VAL A 1 122 ? -36.517 -2.135 83.110 1.00 97.25 122 VAL A C 1
ATOM 917 O O . VAL A 1 122 ? -36.773 -3.266 83.517 1.00 97.25 122 VAL A O 1
ATOM 920 N N . ILE A 1 123 ? -37.058 -1.622 82.011 1.00 98.00 123 ILE A N 1
ATOM 921 C CA . ILE A 1 123 ? -37.713 -2.404 80.968 1.00 98.00 123 ILE A CA 1
ATOM 922 C C . ILE A 1 123 ? -36.622 -2.882 80.012 1.00 98.00 123 ILE A C 1
ATOM 924 O O . ILE A 1 123 ? -35.907 -2.064 79.433 1.00 98.00 123 ILE A O 1
ATOM 928 N N . SER A 1 124 ? -36.481 -4.189 79.829 1.00 97.38 124 SER A N 1
ATOM 929 C CA . SER A 1 124 ? -35.505 -4.765 78.903 1.00 97.38 124 SER A CA 1
ATOM 930 C C . SER A 1 124 ? -36.020 -6.038 78.242 1.00 97.38 124 SER A C 1
ATOM 932 O O . SER A 1 124 ? -36.976 -6.673 78.699 1.00 97.38 124 SER A O 1
ATOM 934 N N . GLY A 1 125 ? -35.389 -6.391 77.125 1.00 96.94 125 GLY A N 1
ATOM 935 C CA . GLY A 1 125 ? -35.679 -7.605 76.373 1.00 96.94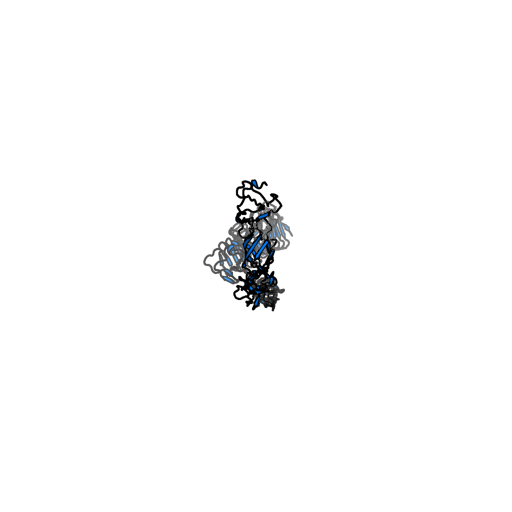 125 GLY A CA 1
ATOM 936 C C . GLY A 1 125 ? -35.483 -7.404 74.875 1.00 96.94 125 GLY A C 1
ATOM 937 O O . GLY A 1 125 ? -34.867 -6.431 74.446 1.00 96.94 125 GLY A O 1
ATOM 938 N N . THR A 1 126 ? -36.011 -8.333 74.080 1.00 96.44 126 THR A N 1
ATOM 939 C CA . THR A 1 126 ? -35.987 -8.267 72.612 1.00 96.44 126 THR A CA 1
ATOM 940 C C . THR A 1 126 ? -37.425 -8.173 72.113 1.00 96.44 126 THR A C 1
ATOM 942 O O . THR A 1 126 ? -38.151 -9.160 72.225 1.00 96.44 126 THR A O 1
ATOM 945 N N . PRO A 1 127 ? -37.872 -7.024 71.582 1.00 96.00 127 PRO A N 1
ATOM 946 C CA . PRO A 1 127 ? -39.252 -6.857 71.159 1.00 96.00 127 PRO A CA 1
ATOM 947 C C . PRO A 1 127 ? -39.546 -7.722 69.928 1.00 96.00 127 PRO A C 1
ATOM 949 O O . PRO A 1 127 ? -38.904 -7.583 68.890 1.00 96.00 127 PRO A O 1
ATOM 952 N N . THR A 1 128 ? -40.542 -8.596 70.037 1.00 94.56 128 THR A N 1
ATOM 953 C CA . THR A 1 128 ? -41.037 -9.485 68.966 1.00 94.56 128 THR A CA 1
ATOM 954 C C . THR A 1 128 ? -42.488 -9.188 68.581 1.00 94.56 128 THR A C 1
ATOM 956 O O . THR A 1 128 ? -43.113 -9.921 67.809 1.00 94.56 128 THR A O 1
ATOM 959 N N . ALA A 1 129 ? -43.047 -8.105 69.122 1.00 94.62 129 ALA A N 1
ATOM 960 C CA . ALA A 1 129 ? -44.354 -7.599 68.730 1.00 94.62 129 ALA A CA 1
ATOM 961 C C . ALA A 1 129 ? -44.282 -7.022 67.313 1.00 94.62 129 ALA A C 1
ATOM 963 O O . ALA A 1 129 ? -43.235 -6.515 66.913 1.00 94.62 129 ALA A O 1
ATOM 964 N N . ASN A 1 130 ? -45.377 -7.072 66.553 1.00 95.75 130 ASN A N 1
ATOM 965 C CA . ASN A 1 130 ? -45.373 -6.530 65.195 1.00 95.75 130 ASN A CA 1
ATOM 966 C C . ASN A 1 130 ? -44.998 -5.036 65.187 1.00 95.75 130 ASN A C 1
ATOM 968 O O . ASN A 1 130 ? -45.231 -4.314 66.156 1.00 95.75 130 ASN A O 1
ATOM 972 N N . VAL A 1 131 ? -44.417 -4.566 64.091 1.00 97.12 131 VAL A N 1
ATOM 973 C CA . VAL A 1 131 ? -44.052 -3.155 63.918 1.00 97.12 131 VAL A CA 1
ATOM 974 C C . VAL A 1 131 ? -45.269 -2.254 64.126 1.00 97.12 131 VAL A C 1
ATOM 976 O O . VAL A 1 131 ? -46.359 -2.540 63.631 1.00 97.12 131 VAL A O 1
ATOM 979 N N . GLY A 1 132 ? -45.078 -1.166 64.870 1.00 96.38 132 GLY A N 1
ATOM 980 C CA . GLY A 1 132 ? -46.153 -0.265 65.280 1.00 96.38 132 GLY A CA 1
ATOM 981 C C . GLY A 1 132 ? -45.851 0.457 66.591 1.00 96.38 132 GLY A C 1
ATOM 982 O O . GLY A 1 132 ? -44.788 0.275 67.184 1.00 96.38 132 GLY A O 1
ATOM 983 N N . SER A 1 133 ? -46.793 1.283 67.044 1.00 97.12 133 SER A N 1
ATOM 984 C CA . SER A 1 133 ? -46.683 2.037 68.298 1.00 97.12 133 SER A CA 1
ATOM 985 C C . SER A 1 133 ? -47.522 1.398 69.399 1.00 97.12 133 SER A C 1
ATOM 987 O O . SER A 1 133 ? -48.698 1.100 69.197 1.00 97.12 133 SER A O 1
ATOM 989 N N . TYR A 1 134 ? -46.925 1.238 70.577 1.00 97.12 134 TYR A N 1
ATOM 990 C CA . TYR A 1 134 ? -47.536 0.617 71.748 1.00 97.12 134 TYR A CA 1
ATOM 991 C C . TYR A 1 134 ? -47.612 1.626 72.891 1.00 97.12 134 TYR A C 1
ATOM 993 O O . TYR A 1 134 ? -46.598 2.198 73.288 1.00 97.12 134 TYR A O 1
ATOM 1001 N N . ASN A 1 135 ? -48.806 1.831 73.441 1.00 97.69 135 ASN A N 1
ATOM 1002 C CA . ASN A 1 135 ? -49.000 2.676 74.617 1.00 97.69 135 ASN A CA 1
ATOM 1003 C C . ASN A 1 135 ? -48.763 1.839 75.880 1.00 97.69 135 ASN A C 1
ATOM 1005 O O . ASN A 1 135 ? -49.620 1.052 76.276 1.00 97.69 135 ASN A O 1
ATOM 1009 N N . VAL A 1 136 ? -47.599 2.013 76.503 1.00 97.88 136 VAL A N 1
ATOM 1010 C CA . VAL A 1 136 ? -47.182 1.311 77.721 1.00 97.88 136 VAL A CA 1
ATOM 1011 C C . VAL A 1 136 ? -47.535 2.162 78.934 1.00 97.88 136 VAL A C 1
ATOM 1013 O O . VAL A 1 136 ? -47.062 3.290 79.065 1.00 97.88 136 VAL A O 1
ATOM 1016 N N . SER A 1 137 ? -48.339 1.628 79.849 1.00 97.56 137 SER A N 1
ATOM 1017 C CA . SER A 1 137 ? -48.628 2.297 81.118 1.00 97.56 137 SER A CA 1
ATOM 1018 C C . SER A 1 137 ? -47.507 2.003 82.107 1.00 97.56 137 SER A C 1
ATOM 1020 O O . SER A 1 137 ? -47.394 0.876 82.588 1.00 97.56 137 SER A O 1
ATOM 1022 N N . ILE A 1 138 ? -46.685 3.004 82.413 1.00 98.12 138 ILE A N 1
ATOM 1023 C CA . ILE A 1 138 ? -45.596 2.914 83.393 1.00 98.12 138 ILE A CA 1
ATOM 1024 C C . ILE A 1 138 ? -46.025 3.550 84.712 1.00 98.12 138 ILE A C 1
ATOM 1026 O O . ILE A 1 138 ? -46.670 4.600 84.715 1.00 98.12 138 ILE A O 1
ATOM 1030 N N . SER A 1 139 ? -45.666 2.931 85.834 1.00 96.50 139 SER A N 1
ATOM 1031 C CA . SER A 1 139 ? -45.938 3.481 87.159 1.00 96.50 139 SER A CA 1
ATOM 1032 C C . SER A 1 139 ? -44.751 3.354 88.108 1.00 96.50 139 SER A C 1
ATOM 1034 O O . SER A 1 139 ? -43.922 2.447 88.004 1.00 96.50 139 SER A O 1
ATOM 1036 N N . ALA A 1 140 ? -44.682 4.297 89.041 1.00 95.56 140 ALA A N 1
ATOM 1037 C CA . ALA A 1 140 ? -43.737 4.343 90.146 1.00 95.56 140 ALA A CA 1
ATOM 1038 C C . ALA A 1 140 ? -44.550 4.471 91.438 1.00 95.56 140 ALA A C 1
ATOM 1040 O O . ALA A 1 140 ? -45.448 5.307 91.503 1.00 95.56 140 ALA A O 1
ATOM 1041 N N . THR A 1 141 ? -44.275 3.639 92.443 1.00 93.81 141 THR A N 1
ATOM 1042 C CA . THR A 1 141 ? -45.044 3.579 93.697 1.00 93.81 141 THR A CA 1
ATOM 1043 C C . THR A 1 141 ? -44.118 3.555 94.908 1.00 93.81 141 THR A C 1
ATOM 1045 O O . THR A 1 141 ? -43.151 2.794 94.944 1.00 93.81 141 THR A O 1
ATOM 1048 N N . ASN A 1 142 ? -44.436 4.356 95.922 1.00 90.31 142 ASN A N 1
ATOM 1049 C CA . ASN A 1 142 ? -43.879 4.256 97.271 1.00 90.31 142 ASN A CA 1
ATOM 1050 C C . ASN A 1 142 ? -45.016 4.423 98.303 1.00 90.31 142 ASN A C 1
ATOM 1052 O O . ASN A 1 142 ? -46.187 4.496 97.935 1.00 90.31 142 ASN A O 1
ATOM 1056 N N . ALA A 1 143 ? -44.700 4.496 99.599 1.00 84.44 143 ALA A N 1
ATOM 1057 C CA . ALA A 1 143 ? -45.730 4.647 100.634 1.00 84.44 143 ALA A CA 1
ATOM 1058 C C . ALA A 1 143 ? -46.469 6.005 100.597 1.00 84.44 143 ALA A C 1
ATOM 1060 O O . ALA A 1 143 ? -47.516 6.140 101.222 1.00 84.44 143 ALA A O 1
ATOM 1061 N N . GLY A 1 144 ? -45.936 7.003 99.884 1.00 82.94 144 GLY A N 1
ATOM 1062 C CA . GLY A 1 144 ? -46.561 8.311 99.673 1.00 82.94 144 GLY A CA 1
ATOM 1063 C C . GLY A 1 144 ? -47.576 8.348 98.525 1.00 82.94 144 GLY A C 1
ATOM 1064 O O . GLY A 1 144 ? -48.344 9.303 98.437 1.00 82.94 144 GLY A O 1
ATOM 1065 N N . GLY A 1 145 ? -47.603 7.336 97.650 1.00 89.25 145 GLY A N 1
ATOM 1066 C CA . GLY A 1 145 ? -48.554 7.231 96.540 1.00 89.25 145 GLY A CA 1
ATOM 1067 C C . GLY A 1 145 ? -47.955 6.624 95.268 1.00 89.25 145 GLY A C 1
ATOM 1068 O O . GLY A 1 145 ? -46.857 6.062 95.278 1.00 89.25 145 GLY A O 1
ATOM 1069 N N . THR A 1 146 ? -48.683 6.769 94.157 1.00 93.31 146 THR A N 1
ATOM 1070 C CA . THR A 1 146 ? -48.318 6.243 92.833 1.00 93.31 146 THR A CA 1
ATOM 1071 C C . THR A 1 146 ? -48.465 7.335 91.772 1.00 93.31 146 THR A C 1
ATOM 1073 O O . THR A 1 146 ? -49.524 7.953 91.686 1.00 93.31 146 THR A O 1
ATOM 1076 N N . ASP A 1 147 ? -47.453 7.527 90.922 1.00 95.75 147 ASP A N 1
ATOM 1077 C CA . ASP A 1 147 ? -47.587 8.266 89.654 1.00 95.75 147 ASP A CA 1
ATOM 1078 C C . ASP A 1 147 ? -47.614 7.279 88.487 1.00 95.75 147 ASP A C 1
ATOM 1080 O O . ASP A 1 147 ? -46.957 6.235 88.513 1.00 95.75 147 ASP A O 1
ATOM 1084 N N . THR A 1 148 ? -48.424 7.589 87.478 1.00 97.12 148 THR A N 1
ATOM 1085 C CA . THR A 1 148 ? -48.641 6.756 86.290 1.00 97.12 148 THR A CA 1
ATOM 1086 C C . THR A 1 148 ? -48.586 7.631 85.046 1.00 97.12 148 THR A C 1
ATOM 1088 O O . THR A 1 148 ? -49.250 8.667 84.978 1.00 97.12 148 THR A O 1
ATOM 1091 N N . LYS A 1 149 ? -47.814 7.207 84.041 1.00 97.88 149 LYS A N 1
ATOM 1092 C CA . LYS A 1 149 ? -47.689 7.878 82.738 1.00 97.88 149 LYS A CA 1
ATOM 1093 C C . LYS A 1 149 ? -47.830 6.869 81.599 1.00 97.88 149 LYS A C 1
ATOM 1095 O O . LYS A 1 149 ? -47.618 5.674 81.788 1.00 97.88 149 LYS A O 1
ATOM 1100 N N . ILE A 1 150 ? -48.148 7.366 80.404 1.00 97.94 150 ILE A N 1
ATOM 1101 C CA . ILE A 1 150 ? -48.112 6.572 79.171 1.00 97.94 150 ILE A CA 1
ATOM 1102 C C . ILE A 1 150 ? -46.789 6.828 78.453 1.00 97.94 150 ILE A C 1
ATOM 1104 O O . ILE A 1 150 ? -46.491 7.961 78.084 1.00 97.94 150 ILE A O 1
ATOM 1108 N N . LEU A 1 151 ? -46.022 5.764 78.245 1.00 98.06 151 LEU A N 1
ATOM 1109 C CA . LEU A 1 151 ? -44.852 5.710 77.379 1.00 98.06 151 LEU A CA 1
ATOM 1110 C C . LEU A 1 151 ? -45.282 5.175 76.008 1.00 98.06 151 LEU A C 1
ATOM 1112 O O . LEU A 1 151 ? -45.768 4.051 75.909 1.00 98.06 151 LEU A O 1
ATOM 1116 N N . VAL A 1 152 ? -45.076 5.947 74.943 1.00 97.94 152 VAL A N 1
ATOM 1117 C CA . VAL A 1 152 ? -45.262 5.465 73.568 1.00 97.94 152 VAL A CA 1
ATOM 1118 C C . VAL A 1 152 ? -43.992 4.738 73.131 1.00 97.94 152 VAL A C 1
ATOM 1120 O O . VAL A 1 152 ? -42.950 5.363 72.920 1.00 97.94 152 VAL A O 1
ATOM 1123 N N . TRP A 1 153 ? -44.072 3.414 73.004 1.00 97.69 153 TRP A N 1
ATOM 1124 C CA . TRP A 1 153 ? -42.977 2.572 72.534 1.00 97.69 153 TRP A CA 1
ATOM 1125 C C . TRP A 1 153 ? -43.205 2.157 71.081 1.00 97.69 153 TRP A C 1
ATOM 1127 O O . TRP A 1 153 ? -44.096 1.364 70.784 1.00 97.69 153 TRP A O 1
ATOM 1137 N N . THR A 1 154 ? -42.391 2.670 70.165 1.00 97.75 154 THR A N 1
ATOM 1138 C CA . THR A 1 154 ? -42.474 2.355 68.735 1.00 97.75 154 THR A CA 1
ATOM 1139 C C . THR A 1 154 ? -41.524 1.217 68.375 1.00 97.75 154 THR A C 1
ATOM 1141 O O . THR A 1 154 ? -40.322 1.299 68.628 1.00 97.75 154 THR A O 1
ATOM 1144 N N . ILE A 1 155 ? -42.047 0.161 67.757 1.00 97.94 155 ILE A N 1
ATOM 1145 C CA . ILE A 1 155 ? -41.254 -0.915 67.157 1.00 97.94 155 ILE A CA 1
ATOM 1146 C C . ILE A 1 155 ? -41.090 -0.623 65.669 1.00 97.94 155 ILE A C 1
ATOM 1148 O O . ILE A 1 155 ? -42.082 -0.566 64.944 1.00 97.94 155 ILE A O 1
ATOM 1152 N N . THR A 1 156 ? -39.852 -0.424 65.216 1.00 97.69 156 THR A N 1
ATOM 1153 C CA . THR A 1 156 ? -39.512 -0.144 63.813 1.00 97.69 156 THR A CA 1
ATOM 1154 C C . THR A 1 156 ? -39.100 -1.409 63.065 1.00 97.69 156 THR A C 1
ATOM 1156 O O . THR A 1 156 ? -38.671 -2.396 63.668 1.00 97.69 156 THR A O 1
ATOM 1159 N N . GLN A 1 157 ? -39.240 -1.389 61.735 1.00 96.81 157 GLN A N 1
ATOM 1160 C CA . GLN A 1 157 ? -38.884 -2.525 60.883 1.00 96.81 157 GLN A CA 1
ATOM 1161 C C . GLN A 1 157 ? -37.391 -2.847 60.954 1.00 96.81 157 GLN A C 1
ATOM 1163 O O . GLN A 1 157 ? -36.546 -1.949 61.006 1.00 96.81 157 GLN A O 1
ATOM 1168 N N . LYS A 1 158 ? -37.070 -4.141 60.903 1.00 95.62 158 LYS A N 1
ATOM 1169 C CA . LYS A 1 158 ? -35.691 -4.622 60.806 1.00 95.62 158 LYS A CA 1
ATOM 1170 C C . LYS A 1 158 ? -35.267 -4.738 59.332 1.00 95.62 158 LYS A C 1
ATOM 1172 O O . LYS A 1 158 ? -35.968 -5.395 58.562 1.00 95.62 158 LYS A O 1
ATOM 1177 N N . PRO A 1 159 ? -34.147 -4.127 58.908 1.00 95.00 159 PRO A N 1
ATOM 1178 C CA . PRO A 1 159 ? -33.684 -4.238 57.530 1.00 95.00 159 PRO A CA 1
ATOM 1179 C C . PRO A 1 159 ? -33.099 -5.622 57.243 1.00 95.00 159 PRO A C 1
ATOM 1181 O O . PRO A 1 159 ? -32.297 -6.139 58.018 1.00 95.00 159 PRO A O 1
ATOM 1184 N N . LEU A 1 160 ? -33.477 -6.189 56.100 1.00 95.25 160 LEU A N 1
ATOM 1185 C CA . LEU A 1 160 ? -32.913 -7.404 55.519 1.00 95.25 160 LEU A CA 1
ATOM 1186 C C . LEU A 1 160 ? -32.231 -7.080 54.188 1.00 95.25 160 LEU A C 1
ATOM 1188 O O . LEU A 1 160 ? -32.653 -6.181 53.453 1.00 95.25 160 LEU A O 1
ATOM 1192 N N . THR A 1 161 ? -31.221 -7.870 53.841 1.00 92.81 161 THR A N 1
ATOM 1193 C CA . THR A 1 161 ? -30.540 -7.788 52.545 1.00 92.81 161 THR A CA 1
ATOM 1194 C C . THR A 1 161 ? -30.654 -9.122 51.824 1.00 92.81 161 THR A C 1
ATOM 1196 O O . THR A 1 161 ? -30.481 -10.178 52.435 1.00 92.81 161 THR A O 1
ATOM 1199 N N . ILE A 1 162 ? -30.923 -9.080 50.518 1.00 94.88 162 ILE A N 1
ATOM 1200 C CA . ILE A 1 162 ? -30.903 -10.277 49.672 1.00 94.88 162 ILE A CA 1
ATOM 1201 C C . ILE A 1 162 ? -29.463 -10.574 49.251 1.00 94.88 162 ILE A C 1
ATOM 1203 O O . ILE A 1 162 ? -28.782 -9.719 48.683 1.00 94.88 162 ILE A O 1
ATOM 1207 N N . THR A 1 163 ? -29.016 -11.802 49.500 1.00 92.44 163 THR A N 1
ATOM 1208 C CA . THR A 1 163 ? -27.694 -12.316 49.106 1.00 92.44 163 THR A CA 1
ATOM 1209 C C . THR A 1 163 ? -27.824 -13.642 48.342 1.00 92.44 163 THR A C 1
ATOM 1211 O O . THR A 1 163 ? -28.937 -14.090 48.071 1.00 92.44 163 THR A O 1
ATOM 1214 N N . GLY A 1 164 ? -26.702 -14.258 47.948 1.00 93.62 164 GLY A N 1
ATOM 1215 C CA . GLY A 1 164 ? -26.689 -15.580 47.296 1.00 93.62 164 GLY A CA 1
ATOM 1216 C C . GLY A 1 164 ? -26.927 -15.579 45.781 1.00 93.62 164 GLY A C 1
ATOM 1217 O O . GLY A 1 164 ? -27.094 -16.646 45.194 1.00 93.62 164 GLY A O 1
ATOM 1218 N N . LEU A 1 165 ? -26.922 -14.403 45.148 1.00 96.19 165 LEU A N 1
ATOM 1219 C CA . LEU A 1 165 ? -27.129 -14.233 43.710 1.00 96.19 165 LEU A CA 1
ATOM 1220 C C . LEU A 1 165 ? -25.852 -13.749 43.023 1.00 96.19 165 LEU A C 1
ATOM 1222 O O . LEU A 1 165 ? -25.135 -12.905 43.560 1.00 96.19 165 LEU A O 1
ATOM 1226 N N . THR A 1 166 ? -25.612 -14.227 41.807 1.00 96.81 166 THR A N 1
ATOM 1227 C CA . THR A 1 166 ? -24.560 -13.725 40.914 1.00 96.81 166 THR A CA 1
ATOM 1228 C C . THR A 1 166 ? -25.157 -13.361 39.560 1.00 96.81 166 THR A C 1
ATOM 1230 O O . THR A 1 166 ? -26.100 -14.000 39.092 1.00 96.81 166 THR A O 1
ATOM 1233 N N . ALA A 1 167 ? -24.630 -12.315 38.923 1.00 97.81 167 ALA A N 1
ATOM 1234 C CA . ALA A 1 167 ? -24.990 -11.993 37.547 1.00 97.81 167 ALA A CA 1
ATOM 1235 C C . ALA A 1 167 ? -24.195 -12.869 36.573 1.00 97.81 167 ALA A C 1
ATOM 1237 O O . ALA A 1 167 ? -22.998 -13.086 36.757 1.00 97.81 167 ALA A O 1
ATOM 1238 N N . GLN A 1 168 ? -24.858 -13.355 35.526 1.00 98.31 168 GLN A N 1
ATOM 1239 C CA . GLN A 1 168 ? -24.242 -14.239 34.542 1.00 98.31 168 GLN A CA 1
ATOM 1240 C C . GLN A 1 168 ? -23.683 -13.456 33.354 1.00 98.31 168 GLN A C 1
ATOM 1242 O O . GLN A 1 168 ? -24.300 -12.511 32.858 1.00 98.31 168 GLN A O 1
ATOM 1247 N N . ASN A 1 169 ? -22.524 -13.899 32.865 1.00 98.31 169 ASN A N 1
ATOM 1248 C CA . ASN A 1 169 ? -21.957 -13.409 31.613 1.00 98.31 169 ASN A CA 1
ATOM 1249 C C . ASN A 1 169 ? -22.870 -13.772 30.435 1.00 98.31 169 ASN A C 1
ATOM 1251 O O . ASN A 1 169 ? -23.510 -14.825 30.442 1.00 98.31 169 ASN A O 1
ATOM 1255 N N . LYS A 1 170 ? -22.866 -12.945 29.388 1.00 97.81 170 LYS A N 1
ATOM 1256 C CA . LYS A 1 170 ? -23.574 -13.236 28.134 1.00 97.81 170 LYS A CA 1
ATOM 1257 C C . LYS A 1 170 ? -22.739 -12.872 26.915 1.00 97.81 170 LYS A C 1
ATOM 1259 O O . LYS A 1 170 ? -21.837 -12.042 26.991 1.00 97.81 170 LYS A O 1
ATOM 1264 N N . ILE A 1 171 ? -23.085 -13.469 25.782 1.00 98.19 171 ILE A N 1
ATOM 1265 C CA . ILE A 1 171 ? -22.648 -12.984 24.472 1.00 98.19 171 ILE A CA 1
ATOM 1266 C C . ILE A 1 171 ? -23.573 -11.831 24.079 1.00 98.19 171 ILE A C 1
ATOM 1268 O O . ILE A 1 171 ? -24.768 -11.858 24.380 1.00 98.19 171 ILE A O 1
ATOM 1272 N N . TYR A 1 172 ? -23.019 -10.820 23.421 1.00 98.31 172 TYR A N 1
ATOM 1273 C CA . TYR A 1 172 ? -23.772 -9.677 22.929 1.00 98.31 172 TYR A CA 1
ATOM 1274 C C . TYR A 1 172 ? -24.979 -10.100 22.067 1.00 98.31 172 TYR A C 1
ATOM 1276 O O . TYR A 1 172 ? -24.865 -10.899 21.131 1.00 98.31 172 TYR A O 1
ATOM 1284 N N . ASP A 1 173 ? -26.147 -9.556 22.404 1.00 97.31 173 ASP A N 1
ATOM 1285 C CA . ASP A 1 173 ? -27.437 -9.847 21.767 1.00 97.31 173 ASP A CA 1
ATOM 1286 C C . ASP A 1 173 ? -28.269 -8.583 21.481 1.00 97.31 173 ASP A C 1
ATOM 1288 O O . ASP A 1 173 ? -29.452 -8.680 21.170 1.00 97.31 173 ASP A O 1
ATOM 1292 N N . GLY A 1 174 ? -27.664 -7.397 21.607 1.00 97.00 174 GLY A N 1
ATOM 1293 C CA . GLY A 1 174 ? -28.327 -6.113 21.371 1.00 97.00 174 GLY A CA 1
ATOM 1294 C C . GLY A 1 174 ? -29.231 -5.614 22.504 1.00 97.00 174 GLY A C 1
ATOM 1295 O O . GLY A 1 174 ? -29.806 -4.534 22.374 1.00 97.00 174 GLY A O 1
ATOM 1296 N N . THR A 1 175 ? -29.344 -6.330 23.629 1.00 96.50 175 THR A N 1
ATOM 1297 C CA . THR A 1 175 ? -30.235 -5.958 24.744 1.00 96.50 175 THR A CA 1
ATOM 1298 C C . THR A 1 175 ? -29.477 -5.678 26.044 1.00 96.50 175 THR A C 1
ATOM 1300 O O . THR A 1 175 ? -28.356 -6.142 26.254 1.00 96.50 175 THR A O 1
ATOM 1303 N N . THR A 1 176 ? -30.108 -4.950 26.968 1.00 97.69 176 THR A N 1
ATOM 1304 C CA . THR A 1 176 ? -29.620 -4.778 28.349 1.00 97.69 176 THR A CA 1
ATOM 1305 C C . THR A 1 176 ? -30.068 -5.901 29.286 1.00 97.69 176 THR A C 1
ATOM 1307 O O . THR A 1 176 ? -29.739 -5.858 30.467 1.00 97.69 176 THR A O 1
ATOM 1310 N N . SER A 1 177 ? -30.803 -6.911 28.809 1.00 97.12 177 SER A N 1
ATOM 1311 C CA . SER A 1 177 ? -31.318 -7.983 29.667 1.00 97.12 177 SER A CA 1
ATOM 1312 C C . SER A 1 177 ? -30.177 -8.824 30.244 1.00 97.12 177 SER A C 1
ATOM 1314 O O . SER A 1 177 ? -29.265 -9.236 29.519 1.00 97.12 177 SER A O 1
ATOM 1316 N N . ALA A 1 178 ? -30.226 -9.067 31.550 1.00 97.56 178 ALA A N 1
ATOM 1317 C CA . ALA A 1 178 ? -29.285 -9.907 32.275 1.00 97.56 178 ALA A CA 1
ATOM 1318 C C . ALA A 1 178 ? -30.016 -11.085 32.927 1.00 97.56 178 ALA A C 1
ATOM 1320 O O . ALA A 1 178 ? -31.228 -11.058 33.128 1.00 97.56 178 ALA A O 1
ATOM 1321 N N . THR A 1 179 ? -29.261 -12.113 33.297 1.00 96.62 179 THR A N 1
ATOM 1322 C CA . THR A 1 179 ? -29.775 -13.267 34.040 1.00 96.62 179 THR A CA 1
ATOM 1323 C C . THR A 1 179 ? -28.978 -13.449 35.320 1.00 96.62 179 THR A C 1
ATOM 1325 O O . THR A 1 179 ? -27.772 -13.194 35.348 1.00 96.62 179 THR A O 1
ATOM 1328 N N . LEU A 1 180 ? -29.648 -13.909 36.371 1.00 96.88 180 LEU A N 1
ATOM 1329 C CA . LEU A 1 180 ? -29.022 -14.251 37.644 1.00 96.88 180 LEU A CA 1
ATOM 1330 C C . LEU A 1 180 ? -28.845 -15.768 37.755 1.00 96.88 180 LEU A C 1
ATOM 1332 O O . LEU A 1 180 ? -29.596 -16.530 37.150 1.00 96.88 180 LEU A O 1
ATOM 1336 N N . SER A 1 181 ? -27.874 -16.198 38.554 1.00 95.75 181 SER A N 1
ATOM 1337 C CA . SER A 1 181 ? -27.796 -17.563 39.076 1.00 95.75 181 SER A CA 1
ATOM 1338 C C . SER A 1 181 ? -27.723 -17.550 40.605 1.00 95.75 181 SER A C 1
ATOM 1340 O O . SER A 1 181 ? -27.474 -16.504 41.209 1.00 95.75 181 SER A O 1
ATOM 1342 N N . GLY A 1 182 ? -27.971 -18.705 41.225 1.00 94.31 182 GLY A N 1
ATOM 1343 C CA . GLY A 1 182 ? -28.074 -18.849 42.678 1.00 94.31 182 GLY A CA 1
ATOM 1344 C C . GLY A 1 182 ? -29.509 -18.741 43.198 1.00 94.31 182 GLY A C 1
ATOM 1345 O O . GLY A 1 182 ? -30.463 -18.609 42.431 1.00 94.31 182 GLY A O 1
ATOM 1346 N N . THR A 1 183 ? -29.649 -18.815 44.519 1.00 92.88 183 THR A N 1
ATOM 1347 C CA . THR A 1 183 ? -30.938 -18.761 45.220 1.00 92.88 183 THR A CA 1
ATOM 1348 C C . THR A 1 183 ? -30.928 -17.544 46.141 1.00 92.88 183 THR A C 1
ATOM 1350 O O . THR A 1 183 ? -29.989 -17.415 46.928 1.00 92.88 183 THR A O 1
ATOM 1353 N N . PRO A 1 184 ? -31.934 -16.650 46.079 1.00 94.50 184 PRO A N 1
ATOM 1354 C CA . PRO A 1 184 ? -31.976 -15.486 46.952 1.00 94.50 184 PRO A CA 1
ATOM 1355 C C . PRO A 1 184 ? -32.141 -15.922 48.409 1.00 94.50 184 PRO A C 1
ATOM 1357 O O . PRO A 1 184 ? -33.063 -16.665 48.746 1.00 94.50 184 PRO A O 1
ATOM 1360 N N . THR A 1 185 ? -31.266 -15.435 49.282 1.00 92.31 185 THR A N 1
ATOM 1361 C CA . THR A 1 185 ? -31.314 -15.696 50.725 1.00 92.31 185 THR A CA 1
ATOM 1362 C C . THR A 1 185 ? -31.393 -14.394 51.509 1.00 92.31 185 THR A C 1
ATOM 1364 O O . THR A 1 185 ? -30.839 -13.373 51.098 1.00 92.31 185 THR A O 1
ATOM 1367 N N . LEU A 1 186 ? -32.083 -14.430 52.649 1.00 94.38 186 LEU A N 1
ATOM 1368 C CA . LEU A 1 186 ? -32.183 -13.318 53.593 1.00 94.38 186 LEU A CA 1
ATOM 1369 C C . LEU A 1 186 ? -31.288 -13.603 54.799 1.00 94.38 186 LEU A C 1
ATOM 1371 O O . LEU A 1 186 ? -31.256 -14.723 55.308 1.00 94.38 186 LEU A O 1
ATOM 1375 N N . ASN A 1 187 ? -30.576 -12.586 55.276 1.00 84.19 187 ASN A N 1
ATOM 1376 C CA . ASN A 1 187 ? -29.773 -12.663 56.492 1.00 84.19 187 ASN A CA 1
ATOM 1377 C C . ASN A 1 187 ? -30.527 -12.066 57.692 1.00 84.19 187 ASN A C 1
ATOM 1379 O O . ASN A 1 187 ? -31.361 -11.188 57.534 1.00 84.19 187 ASN A O 1
ATOM 1383 N N . THR A 1 188 ? -30.199 -12.486 58.917 1.00 86.88 188 THR A N 1
ATOM 1384 C CA . THR A 1 188 ? -30.644 -11.836 60.176 1.00 86.88 188 THR A CA 1
ATOM 1385 C C . THR A 1 188 ? -32.147 -11.868 60.516 1.00 86.88 188 THR A C 1
ATOM 1387 O O . THR A 1 188 ? -32.585 -11.124 61.404 1.00 86.88 188 THR A O 1
ATOM 1390 N N . ILE A 1 189 ? -32.925 -12.760 59.890 1.00 94.31 189 ILE A N 1
ATOM 1391 C CA . ILE A 1 189 ? -34.316 -13.042 60.293 1.00 94.31 189 ILE A CA 1
ATOM 1392 C C . ILE A 1 189 ? -34.340 -13.493 61.764 1.00 94.31 189 ILE A C 1
ATOM 1394 O O . ILE A 1 189 ? -33.479 -14.257 62.206 1.00 94.31 189 ILE A O 1
ATOM 1398 N N . VAL A 1 190 ? -35.301 -12.989 62.539 1.00 93.94 190 VAL A N 1
ATOM 1399 C CA . VAL A 1 190 ? -35.523 -13.431 63.923 1.00 93.94 190 VAL A CA 1
ATOM 1400 C C . VAL A 1 190 ? -35.973 -14.891 63.909 1.00 93.94 190 VAL A C 1
ATOM 1402 O O . VAL A 1 190 ? -36.877 -15.258 63.166 1.00 93.94 190 VAL A O 1
ATOM 1405 N N . SER A 1 191 ? -35.331 -15.738 64.716 1.00 91.12 191 SER A N 1
ATOM 1406 C CA . SER A 1 191 ? -35.601 -17.181 64.721 1.00 91.12 191 SER A CA 1
ATOM 1407 C C . SER A 1 191 ? -37.088 -17.485 64.936 1.00 91.12 191 SER A C 1
ATOM 1409 O O . SER A 1 191 ? -37.690 -16.984 65.885 1.00 91.12 191 SER A O 1
ATOM 1411 N N . GLY A 1 192 ? -37.660 -18.317 64.062 1.00 89.19 192 GLY A N 1
ATOM 1412 C CA . GLY A 1 192 ? -39.075 -18.698 64.085 1.00 89.19 192 GLY A CA 1
ATOM 1413 C C . GLY A 1 192 ? -40.010 -17.787 63.282 1.00 89.19 192 GLY A C 1
ATOM 1414 O O . GLY A 1 192 ? -41.168 -18.156 63.096 1.00 89.19 192 GLY A O 1
ATOM 1415 N N . ASP A 1 193 ? -39.537 -16.647 62.770 1.00 95.56 193 ASP A N 1
ATOM 1416 C CA . ASP A 1 193 ? -40.341 -15.812 61.879 1.00 95.56 193 ASP A CA 1
ATOM 1417 C C . ASP A 1 193 ? -40.457 -16.429 60.479 1.00 95.56 193 ASP A C 1
ATOM 1419 O O . ASP A 1 193 ? -39.467 -16.800 59.847 1.00 95.56 193 ASP A O 1
ATOM 1423 N N . ASP A 1 194 ? -41.684 -16.465 59.967 1.00 94.81 194 ASP A N 1
ATOM 1424 C CA . ASP A 1 194 ? -41.989 -16.828 58.585 1.00 94.81 194 ASP A CA 1
ATOM 1425 C C . ASP A 1 194 ? -41.832 -15.601 57.669 1.00 94.81 194 ASP A C 1
ATOM 1427 O O . ASP A 1 194 ? -42.697 -14.714 57.620 1.00 94.81 194 ASP A O 1
ATOM 1431 N N . VAL A 1 195 ? -40.679 -15.543 56.989 1.00 96.31 195 VAL A N 1
ATOM 1432 C CA . VAL A 1 195 ? -40.297 -14.504 56.022 1.00 96.31 195 VAL A CA 1
ATOM 1433 C C . VAL A 1 195 ? -39.582 -15.144 54.831 1.00 96.31 195 VAL A C 1
ATOM 1435 O O . VAL A 1 195 ? -38.517 -15.743 54.973 1.00 96.31 195 VAL A O 1
ATOM 1438 N N . LEU A 1 196 ? -40.145 -14.975 53.637 1.00 94.12 196 LEU A N 1
ATOM 1439 C CA . LEU A 1 196 ? -39.663 -15.553 52.380 1.00 94.12 196 LEU A CA 1
ATOM 1440 C C . LEU A 1 196 ? -39.435 -14.458 51.332 1.00 94.12 196 LEU A C 1
ATOM 1442 O O . LEU A 1 196 ? -40.170 -13.468 51.281 1.00 94.12 196 LEU A O 1
ATOM 1446 N N . VAL A 1 197 ? -38.454 -14.655 50.446 1.00 95.19 197 VAL A N 1
ATOM 1447 C CA . VAL A 1 197 ? -38.271 -13.800 49.260 1.00 95.19 197 VAL A CA 1
ATOM 1448 C C . VAL A 1 197 ? -39.302 -14.180 48.198 1.00 95.19 197 VAL A C 1
ATOM 1450 O O . VAL A 1 197 ? -39.481 -15.355 47.892 1.00 95.19 197 VAL A O 1
ATOM 1453 N N . SER A 1 198 ? -39.959 -13.184 47.612 1.00 93.00 198 SER A N 1
ATOM 1454 C CA . SER A 1 198 ? -40.947 -13.341 46.540 1.00 93.00 198 SER A CA 1
ATOM 1455 C C . SER A 1 198 ? -40.784 -12.255 45.467 1.00 93.00 198 SER A C 1
ATOM 1457 O O . SER A 1 198 ? -39.940 -11.363 45.592 1.00 93.00 198 SER A O 1
ATOM 1459 N N . GLY A 1 199 ? -41.592 -12.319 44.406 1.00 91.25 199 GLY A N 1
ATOM 1460 C CA . GLY A 1 199 ? -41.539 -11.399 43.266 1.00 91.25 199 GLY A CA 1
ATOM 1461 C C . GLY A 1 199 ? -40.762 -11.957 42.070 1.00 91.25 199 GLY A C 1
ATOM 1462 O O . GLY A 1 199 ? -40.018 -12.928 42.185 1.00 91.25 199 GLY A O 1
ATOM 1463 N N . THR A 1 200 ? -40.964 -11.344 40.901 1.00 92.31 200 THR A N 1
ATOM 1464 C CA . THR A 1 200 ? -40.216 -11.654 39.672 1.00 92.31 200 THR A CA 1
ATOM 1465 C C . THR A 1 200 ? -39.257 -10.498 39.403 1.00 92.31 200 THR A C 1
ATOM 1467 O O . THR A 1 200 ? -39.725 -9.410 39.056 1.00 92.31 200 THR A O 1
ATOM 1470 N N . PRO A 1 201 ? -37.941 -10.673 39.606 1.00 94.62 201 PRO A N 1
ATOM 1471 C CA . PRO A 1 201 ? -37.015 -9.560 39.511 1.00 94.62 201 PRO A CA 1
ATOM 1472 C C . PRO A 1 201 ? -36.828 -9.106 38.058 1.00 94.62 201 PRO A C 1
ATOM 1474 O O . PRO A 1 201 ? -36.763 -9.922 37.140 1.00 94.62 201 PRO A O 1
ATOM 1477 N N . THR A 1 202 ? -36.673 -7.800 37.856 1.00 95.81 202 THR A N 1
ATOM 1478 C CA . THR A 1 202 ? -36.125 -7.240 36.615 1.00 95.81 202 THR A CA 1
ATOM 1479 C C . THR A 1 202 ? -34.619 -7.097 36.778 1.00 95.81 202 THR A C 1
ATOM 1481 O O . THR A 1 202 ? -34.147 -6.525 37.762 1.00 95.81 202 THR A O 1
ATOM 1484 N N . VAL A 1 203 ? -33.864 -7.641 35.823 1.00 97.81 203 VAL A N 1
ATOM 1485 C CA . VAL A 1 203 ? -32.402 -7.732 35.890 1.00 97.81 203 VAL A CA 1
ATOM 1486 C C . VAL A 1 203 ? -31.811 -7.155 34.610 1.00 97.81 203 VAL A C 1
ATOM 1488 O O . VAL A 1 203 ? -32.077 -7.651 33.512 1.00 97.81 203 VAL A O 1
ATOM 1491 N N . THR A 1 204 ? -31.010 -6.099 34.736 1.00 97.81 204 THR A N 1
ATOM 1492 C CA . THR A 1 204 ? -30.480 -5.375 33.573 1.00 97.81 204 THR A CA 1
ATOM 1493 C C . THR A 1 204 ? -29.026 -4.967 33.749 1.00 97.81 204 THR A C 1
ATOM 1495 O O . THR A 1 204 ? -28.640 -4.458 34.800 1.00 97.81 204 THR A O 1
ATOM 1498 N N . PHE A 1 205 ? -28.234 -5.112 32.690 1.00 98.44 205 PHE A N 1
ATOM 1499 C CA . PHE A 1 205 ? -26.951 -4.433 32.537 1.00 98.44 205 PHE A CA 1
ATOM 1500 C C . PHE A 1 205 ? -27.146 -2.922 32.388 1.00 98.44 205 PHE A C 1
ATOM 1502 O O . PHE A 1 205 ? -28.103 -2.475 31.757 1.00 98.44 205 PHE A O 1
ATOM 1509 N N . ALA A 1 206 ? -26.184 -2.137 32.877 1.00 96.25 206 ALA A N 1
ATOM 1510 C CA . ALA A 1 206 ? -26.190 -0.680 32.719 1.00 96.25 206 ALA A CA 1
ATOM 1511 C C . ALA A 1 206 ? -26.183 -0.219 31.245 1.00 96.25 206 ALA A C 1
ATOM 1513 O O . ALA A 1 206 ? -26.807 0.783 30.907 1.00 96.25 206 ALA A O 1
ATOM 1514 N N . THR A 1 207 ? -25.495 -0.945 30.354 1.00 96.19 207 THR A N 1
ATOM 1515 C CA . THR A 1 207 ? -25.524 -0.702 28.900 1.00 96.19 207 THR A CA 1
ATOM 1516 C C . THR A 1 207 ? -25.492 -2.022 28.129 1.00 96.19 207 THR A C 1
ATOM 1518 O O . THR A 1 207 ? -24.971 -3.016 28.634 1.00 96.19 207 THR A O 1
ATOM 1521 N N . LYS A 1 208 ? -26.010 -2.030 26.889 1.00 96.38 208 LYS A N 1
ATOM 1522 C CA . LYS A 1 208 ? -26.023 -3.226 26.021 1.00 96.38 208 LYS A CA 1
ATOM 1523 C C . LYS A 1 208 ? -24.647 -3.606 25.454 1.00 96.38 208 LYS A C 1
ATOM 1525 O O . LYS A 1 208 ? -24.487 -4.708 24.951 1.00 96.38 208 LYS A O 1
ATOM 1530 N N . THR A 1 209 ? -23.668 -2.701 25.493 1.00 97.25 209 THR A N 1
ATOM 1531 C CA . THR A 1 209 ? -22.388 -2.851 24.780 1.00 97.25 209 THR A CA 1
ATOM 1532 C C . THR A 1 209 ? -21.449 -3.866 25.429 1.00 97.25 209 THR A C 1
ATOM 1534 O O . THR A 1 209 ? -21.471 -4.050 26.648 1.00 97.25 209 THR A O 1
ATOM 1537 N N . VAL A 1 210 ? -20.577 -4.478 24.629 1.00 98.12 210 VAL A N 1
ATOM 1538 C CA . VAL A 1 210 ? -19.505 -5.375 25.093 1.00 98.12 210 VAL A CA 1
ATOM 1539 C C . VAL A 1 210 ? -18.640 -4.697 26.155 1.00 98.12 210 VAL A C 1
ATOM 1541 O O . VAL A 1 210 ? -18.388 -3.493 26.107 1.00 98.12 210 VAL A O 1
ATOM 1544 N N . GLY A 1 211 ? -18.207 -5.468 27.148 1.00 97.75 211 GLY A N 1
ATOM 1545 C CA . GLY A 1 211 ? -17.351 -4.975 28.220 1.00 97.75 211 GLY A CA 1
ATOM 1546 C C . GLY A 1 211 ? -17.247 -5.945 29.388 1.00 97.75 211 GLY A C 1
ATOM 1547 O O . GLY A 1 211 ? -18.075 -6.842 29.556 1.00 97.75 211 GLY A O 1
ATOM 1548 N N . THR A 1 212 ? -16.221 -5.741 30.207 1.00 97.38 212 THR A N 1
ATOM 1549 C CA . THR A 1 212 ? -15.964 -6.517 31.423 1.00 97.38 212 THR A CA 1
ATOM 1550 C C . THR A 1 212 ? -16.524 -5.820 32.657 1.00 97.38 212 THR A C 1
ATOM 1552 O O . THR A 1 212 ? -16.607 -4.592 32.685 1.00 97.38 212 THR A O 1
ATOM 1555 N N . SER A 1 213 ? -16.872 -6.591 33.688 1.00 96.88 213 SER A N 1
ATOM 1556 C CA . SER A 1 213 ? -17.319 -6.094 34.998 1.00 96.88 213 SER A CA 1
ATOM 1557 C C . SER A 1 213 ? -18.447 -5.061 34.909 1.00 96.88 213 SER A C 1
ATOM 1559 O O . SER A 1 213 ? -18.480 -4.079 35.652 1.00 96.88 213 SER A O 1
ATOM 1561 N N . LYS A 1 214 ? -19.384 -5.258 33.976 1.00 97.38 214 LYS A N 1
ATOM 1562 C CA . LYS A 1 214 ? -20.503 -4.339 33.783 1.00 97.38 214 LYS A CA 1
ATOM 1563 C C . LYS A 1 214 ? -21.465 -4.460 34.954 1.00 97.38 214 LYS A C 1
ATOM 1565 O O . LYS A 1 214 ? -21.852 -5.568 35.315 1.00 97.38 214 LYS A O 1
ATOM 1570 N N . SER A 1 215 ? -21.870 -3.317 35.501 1.00 97.44 215 SER A N 1
ATOM 1571 C CA . SER A 1 215 ? -22.854 -3.252 36.583 1.00 97.44 215 SER A CA 1
ATOM 1572 C C . SER A 1 215 ? -24.193 -3.852 36.152 1.00 97.44 215 SER A C 1
ATOM 1574 O O . SER A 1 215 ? -24.679 -3.568 35.049 1.00 97.44 215 SER A O 1
ATOM 1576 N N . VAL A 1 216 ? -24.771 -4.666 37.036 1.00 98.00 216 VAL A N 1
ATOM 1577 C CA . VAL A 1 216 ? -26.088 -5.283 36.885 1.00 98.00 216 VAL A CA 1
ATOM 1578 C C . VAL A 1 216 ? -26.997 -4.802 38.007 1.00 98.00 216 VAL A C 1
ATOM 1580 O O . VAL A 1 216 ? -26.703 -4.971 39.190 1.00 98.00 216 VAL A O 1
ATOM 1583 N N . THR A 1 217 ? -28.119 -4.201 37.623 1.00 97.06 217 THR A N 1
ATOM 1584 C CA . THR A 1 217 ? -29.152 -3.726 38.544 1.00 97.06 217 THR A CA 1
ATOM 1585 C C . THR A 1 217 ? -30.246 -4.773 38.677 1.00 97.06 217 THR A C 1
ATOM 1587 O O . THR A 1 217 ? -30.703 -5.331 37.679 1.00 97.06 217 THR A O 1
ATOM 1590 N N . VAL A 1 218 ? -30.666 -5.015 39.919 1.00 97.19 218 VAL A N 1
ATOM 1591 C CA . VAL A 1 218 ? -31.755 -5.927 40.271 1.00 97.19 218 VAL A CA 1
ATOM 1592 C C . VAL A 1 218 ? -32.840 -5.136 40.991 1.00 97.19 218 VAL A C 1
ATOM 1594 O O . VAL A 1 218 ? -32.552 -4.390 41.926 1.00 97.19 218 VAL A O 1
ATOM 1597 N N . SER A 1 219 ? -34.088 -5.302 40.568 1.00 95.06 219 SER A N 1
ATOM 1598 C CA . SER A 1 219 ? -35.257 -4.739 41.245 1.00 95.06 219 SER A CA 1
ATOM 1599 C C . SER A 1 219 ? -36.422 -5.723 41.224 1.00 95.06 219 SER A C 1
ATOM 1601 O O . SER A 1 219 ? -36.427 -6.663 40.434 1.00 95.06 219 SER A O 1
ATOM 1603 N N . GLY A 1 220 ? -37.424 -5.515 42.080 1.00 94.50 220 GLY A N 1
ATOM 1604 C CA . GLY A 1 220 ? -38.672 -6.286 42.055 1.00 94.50 220 GLY A CA 1
ATOM 1605 C C . GLY A 1 220 ? -38.748 -7.465 43.029 1.00 94.50 220 GLY A C 1
ATOM 1606 O O . GLY A 1 220 ? -39.793 -8.112 43.086 1.00 94.50 220 GLY A O 1
ATOM 1607 N N . TYR A 1 221 ? -37.713 -7.730 43.836 1.00 95.81 221 TYR A N 1
ATOM 1608 C CA . TYR A 1 221 ? -37.884 -8.629 44.979 1.00 95.81 221 TYR A CA 1
ATOM 1609 C C . TYR A 1 221 ? -38.718 -7.969 46.078 1.00 95.81 221 TYR A C 1
ATOM 1611 O O . TYR A 1 221 ? -38.587 -6.776 46.351 1.00 95.81 221 TYR A O 1
ATOM 1619 N N . SER A 1 222 ? -39.535 -8.771 46.747 1.00 94.75 222 SER A N 1
ATOM 1620 C CA . SER A 1 222 ? -40.374 -8.369 47.877 1.00 94.75 222 SER A CA 1
ATOM 1621 C C . SER A 1 222 ? -40.372 -9.454 48.954 1.00 94.75 222 SER A C 1
ATOM 1623 O O . SER A 1 222 ? -39.948 -10.586 48.708 1.00 94.75 222 SER A O 1
ATOM 1625 N N . LEU A 1 223 ? -40.821 -9.115 50.162 1.00 96.19 223 LEU A N 1
ATOM 1626 C CA . LEU A 1 223 ? -40.976 -10.079 51.252 1.00 96.19 223 LEU A CA 1
ATOM 1627 C C . LEU A 1 223 ? -42.406 -10.622 51.284 1.00 96.19 223 LEU A C 1
ATOM 1629 O O . LEU A 1 223 ? -43.364 -9.885 51.069 1.00 96.19 223 LEU A O 1
ATOM 1633 N N . SER A 1 224 ? -42.531 -11.904 51.598 1.00 94.69 224 SER A N 1
ATOM 1634 C CA . SER A 1 224 ? -43.794 -12.607 51.840 1.00 94.69 224 SER A CA 1
ATOM 1635 C C . SER A 1 224 ? -43.691 -13.436 53.124 1.00 94.69 224 SER A C 1
ATOM 1637 O O . SER A 1 224 ? -42.608 -13.535 53.702 1.00 94.69 224 SER A O 1
ATOM 1639 N N . GLY A 1 225 ? -44.804 -14.003 53.587 1.00 95.44 225 GLY A N 1
ATOM 1640 C CA . GLY A 1 225 ? -44.884 -14.708 54.871 1.00 95.44 225 GLY A CA 1
ATOM 1641 C C . GLY A 1 225 ? -45.550 -13.868 55.961 1.00 95.44 225 GLY A C 1
ATOM 1642 O O . GLY A 1 225 ? -45.709 -12.649 55.841 1.00 95.44 225 GLY A O 1
ATOM 1643 N N . THR A 1 226 ? -45.985 -14.531 57.028 1.00 95.12 226 THR A N 1
ATOM 1644 C CA . THR A 1 226 ? -46.830 -13.922 58.075 1.00 95.12 226 THR A CA 1
ATOM 1645 C C . THR A 1 226 ? -46.139 -12.810 58.869 1.00 95.12 226 THR A C 1
ATOM 1647 O O . THR A 1 226 ? -46.817 -11.947 59.432 1.00 95.12 226 THR A O 1
ATOM 1650 N N . LYS A 1 227 ? -44.800 -12.789 58.898 1.00 96.12 227 LYS A N 1
ATOM 1651 C CA . LYS A 1 227 ? -44.001 -11.786 59.621 1.00 96.12 227 LYS A CA 1
ATOM 1652 C C . LYS A 1 227 ? -43.314 -10.767 58.711 1.00 96.12 227 LYS A C 1
ATOM 1654 O O . LYS A 1 227 ? -42.629 -9.882 59.218 1.00 96.12 227 LYS A O 1
ATOM 1659 N N . ALA A 1 228 ? -43.551 -10.809 57.396 1.00 96.12 228 ALA A N 1
ATOM 1660 C CA . ALA A 1 228 ? -42.909 -9.925 56.417 1.00 96.12 228 ALA A CA 1
ATOM 1661 C C . ALA A 1 228 ? -43.071 -8.423 56.724 1.00 96.12 228 ALA A C 1
ATOM 1663 O O . ALA A 1 228 ? -42.129 -7.658 56.538 1.00 96.12 228 ALA A O 1
ATOM 1664 N N . GLY A 1 229 ? -44.225 -8.001 57.258 1.00 96.06 229 GLY A N 1
ATOM 1665 C CA . GLY A 1 229 ? -44.488 -6.599 57.615 1.00 96.06 229 GLY A CA 1
ATOM 1666 C C . GLY A 1 229 ? -43.563 -6.025 58.698 1.00 96.06 229 GLY A C 1
ATOM 1667 O O . GLY A 1 229 ? -43.467 -4.806 58.833 1.00 96.06 229 GLY A O 1
ATOM 1668 N N . ASN A 1 230 ? -42.842 -6.877 59.433 1.00 97.06 230 ASN A N 1
ATOM 1669 C CA . ASN A 1 230 ? -41.887 -6.458 60.461 1.00 97.06 230 ASN A CA 1
ATOM 1670 C C . ASN A 1 230 ? -40.488 -6.145 59.907 1.00 97.06 230 ASN A C 1
ATOM 1672 O O . ASN A 1 230 ? -39.599 -5.740 60.661 1.00 97.06 230 ASN A O 1
ATOM 1676 N N . TYR A 1 231 ? -40.291 -6.302 58.598 1.00 97.31 231 TYR A N 1
ATOM 1677 C CA . TYR A 1 231 ? -39.001 -6.170 57.942 1.00 97.31 231 TYR A CA 1
ATOM 1678 C C . TYR A 1 231 ? -39.069 -5.236 56.731 1.00 97.31 231 TYR A C 1
ATOM 1680 O O . TYR A 1 231 ? -40.110 -5.083 56.095 1.00 97.31 231 TYR A O 1
ATOM 1688 N N . THR A 1 232 ? -37.931 -4.641 56.383 1.00 95.69 232 THR A N 1
ATOM 1689 C CA . THR A 1 232 ? -37.697 -4.043 55.059 1.00 95.69 232 THR A CA 1
ATOM 1690 C C . THR A 1 232 ? -36.700 -4.896 54.291 1.00 95.69 232 THR A C 1
ATOM 1692 O O . THR A 1 232 ? -35.919 -5.627 54.896 1.00 95.69 232 THR A O 1
ATOM 1695 N N . VAL A 1 233 ? -36.704 -4.825 52.958 1.00 95.38 233 VAL A N 1
ATOM 1696 C CA . VAL A 1 233 ? -35.745 -5.565 52.130 1.00 95.38 233 VAL A CA 1
ATOM 1697 C C . VAL A 1 233 ? -35.007 -4.642 51.179 1.00 95.38 233 VAL A C 1
ATOM 1699 O O . VAL A 1 233 ? -35.613 -3.857 50.451 1.00 95.38 233 VAL A O 1
ATOM 1702 N N . SER A 1 234 ? -33.684 -4.760 51.177 1.00 94.81 234 SER A N 1
ATOM 1703 C CA . SER A 1 234 ? -32.817 -4.114 50.198 1.00 94.81 234 SER A CA 1
ATOM 1704 C C . SER A 1 234 ? -32.556 -5.063 49.033 1.00 94.81 234 SER A C 1
ATOM 1706 O O . SER A 1 234 ? -32.244 -6.241 49.234 1.00 94.81 234 SER A O 1
ATOM 1708 N N . GLN A 1 235 ? -32.686 -4.543 47.811 1.00 94.69 235 GLN A N 1
ATOM 1709 C CA . GLN A 1 235 ? -32.373 -5.300 46.600 1.00 94.69 235 GLN A CA 1
ATOM 1710 C C . GLN A 1 235 ? -30.867 -5.621 46.543 1.00 94.69 235 GLN A C 1
ATOM 1712 O O . GLN A 1 235 ? -30.067 -4.855 47.090 1.00 94.69 235 GLN A O 1
ATOM 1717 N N . PRO A 1 236 ? -30.459 -6.713 45.871 1.00 94.25 236 PRO A N 1
ATOM 1718 C CA . PRO A 1 236 ? -29.048 -7.019 45.662 1.00 94.25 236 PRO A CA 1
ATOM 1719 C C . PRO A 1 236 ? -28.310 -5.857 44.987 1.00 94.25 236 PRO A C 1
ATOM 1721 O O . PRO A 1 236 ? -28.788 -5.295 44.001 1.00 94.25 236 PRO A O 1
ATOM 1724 N N . ALA A 1 237 ? -27.123 -5.528 45.492 1.00 93.25 237 ALA A N 1
ATOM 1725 C CA . ALA A 1 237 ? -26.257 -4.487 44.947 1.00 93.25 237 ALA A CA 1
ATOM 1726 C C . ALA A 1 237 ? -24.853 -5.040 44.660 1.00 93.25 237 ALA A C 1
ATOM 1728 O O . ALA A 1 237 ? -24.454 -6.066 45.208 1.00 93.25 237 ALA A O 1
ATOM 1729 N N . GLY A 1 238 ? -24.098 -4.353 43.798 1.00 94.56 238 GLY A N 1
ATOM 1730 C CA . GLY A 1 238 ? -22.703 -4.702 43.495 1.00 94.56 238 GLY A CA 1
ATOM 1731 C C . GLY A 1 238 ? -22.514 -5.906 42.566 1.00 94.56 238 GLY A C 1
ATOM 1732 O O . GLY A 1 238 ? -21.391 -6.382 42.413 1.00 94.56 238 GLY A O 1
ATOM 1733 N N . LEU A 1 239 ? -23.580 -6.399 41.928 1.00 97.50 239 LEU A N 1
ATOM 1734 C CA . LEU A 1 239 ? -23.465 -7.472 40.944 1.00 97.50 239 LEU A CA 1
ATOM 1735 C C . LEU A 1 239 ? -22.825 -6.950 39.658 1.00 97.50 239 LEU A C 1
ATOM 1737 O O . LEU A 1 239 ? -23.181 -5.882 39.153 1.00 97.50 239 LEU A O 1
ATOM 1741 N N . THR A 1 240 ? -21.896 -7.728 39.111 1.00 98.00 240 THR A N 1
ATOM 1742 C CA . THR A 1 240 ? -21.262 -7.435 37.827 1.00 98.00 240 THR A CA 1
ATOM 1743 C C . THR A 1 240 ? -21.161 -8.690 36.975 1.00 98.00 240 THR A C 1
ATOM 1745 O O . THR A 1 240 ? -21.076 -9.798 37.503 1.00 98.00 240 THR A O 1
ATOM 1748 N N . ALA A 1 241 ? -21.188 -8.515 35.656 1.00 98.38 241 ALA A N 1
ATOM 1749 C CA . ALA A 1 241 ? -20.960 -9.581 34.688 1.00 98.38 241 ALA A CA 1
ATOM 1750 C C . ALA A 1 241 ? -20.364 -9.020 33.389 1.00 98.38 241 ALA A C 1
ATOM 1752 O O . ALA A 1 241 ? -20.386 -7.814 33.133 1.00 98.38 241 ALA A O 1
ATOM 1753 N N . ASN A 1 242 ? -19.816 -9.899 32.559 1.00 98.31 242 ASN A N 1
ATOM 1754 C CA . ASN A 1 242 ? -19.212 -9.558 31.278 1.00 98.31 242 ASN A CA 1
ATOM 1755 C C . ASN A 1 242 ? -20.226 -9.726 30.138 1.00 98.31 242 ASN A C 1
ATOM 1757 O O . ASN A 1 242 ? -20.972 -10.707 30.100 1.00 98.31 242 ASN A O 1
ATOM 1761 N N . ILE A 1 243 ? -20.185 -8.815 29.165 1.00 98.50 243 ILE A N 1
ATOM 1762 C CA . ILE A 1 243 ? -20.783 -9.019 27.841 1.00 98.50 243 ILE A CA 1
ATOM 1763 C C . ILE A 1 243 ? -19.633 -9.255 26.865 1.00 98.50 243 ILE A C 1
ATOM 1765 O O . ILE A 1 243 ? -18.829 -8.349 26.647 1.00 98.50 243 ILE A O 1
ATOM 1769 N N . THR A 1 244 ? -19.527 -10.460 26.304 1.00 98.19 244 THR A N 1
ATOM 1770 C CA . THR A 1 244 ? -18.505 -10.811 25.307 1.00 98.19 244 THR A CA 1
ATOM 1771 C C . THR A 1 244 ? -18.988 -10.509 23.892 1.00 98.19 244 THR A C 1
ATOM 1773 O O . THR A 1 244 ? -20.185 -10.564 23.601 1.00 98.19 244 THR A O 1
ATOM 1776 N N . ALA A 1 245 ? -18.055 -10.171 23.000 1.00 98.12 245 ALA A N 1
ATOM 1777 C CA . ALA A 1 245 ? -18.380 -9.856 21.614 1.00 98.12 245 ALA A CA 1
ATOM 1778 C C . ALA A 1 245 ? -19.023 -11.044 20.895 1.00 98.12 245 ALA A C 1
ATOM 1780 O O . ALA A 1 245 ? -18.607 -12.193 21.065 1.00 98.12 245 ALA A O 1
ATOM 1781 N N . LYS A 1 246 ? -20.034 -10.761 20.072 1.00 98.06 246 LYS A N 1
ATOM 1782 C CA . LYS A 1 246 ? -20.654 -11.777 19.219 1.00 98.06 246 LYS A CA 1
ATOM 1783 C C . LYS A 1 246 ? -19.778 -11.997 17.987 1.00 98.06 246 LYS A C 1
ATOM 1785 O O . LYS A 1 246 ? -19.365 -11.039 17.337 1.00 98.06 246 LYS A O 1
ATOM 1790 N N . ALA A 1 247 ? -19.489 -13.251 17.657 1.00 97.56 247 ALA A N 1
ATOM 1791 C CA . ALA A 1 247 ? -18.735 -13.566 16.450 1.00 97.56 247 ALA A CA 1
ATOM 1792 C C . ALA A 1 247 ? -19.567 -13.260 15.194 1.00 97.56 247 ALA A C 1
ATOM 1794 O O . ALA A 1 247 ? -20.740 -13.630 15.116 1.00 97.56 247 ALA A O 1
ATOM 1795 N N . LEU A 1 248 ? -18.940 -12.617 14.213 1.00 97.75 248 LEU A N 1
ATOM 1796 C CA . LEU A 1 248 ? -19.448 -12.461 12.855 1.00 97.75 248 LEU A CA 1
ATOM 1797 C C . LEU A 1 248 ? -18.595 -13.280 11.901 1.00 97.75 248 LEU A C 1
ATOM 1799 O O . LEU A 1 248 ? -17.385 -13.411 12.088 1.00 97.75 248 LEU A O 1
ATOM 1803 N N . THR A 1 249 ? -19.227 -13.801 10.861 1.00 96.88 249 THR A N 1
ATOM 1804 C CA . THR A 1 249 ? -18.548 -14.552 9.801 1.00 96.88 249 THR A CA 1
ATOM 1805 C C . THR A 1 249 ? -18.801 -13.891 8.457 1.00 96.88 249 THR A C 1
ATOM 1807 O O . THR A 1 249 ? -19.745 -13.112 8.306 1.00 96.88 249 THR A O 1
ATOM 1810 N N . VAL A 1 250 ? -17.942 -14.185 7.484 1.00 97.56 250 VAL A N 1
ATOM 1811 C CA . VAL A 1 250 ? -18.111 -13.735 6.103 1.00 97.56 250 VAL A CA 1
ATOM 1812 C C . VAL A 1 250 ? -18.377 -14.942 5.219 1.00 97.56 250 VAL A C 1
ATOM 1814 O O . VAL A 1 250 ? -17.587 -15.883 5.197 1.00 97.56 250 VAL A O 1
ATOM 1817 N N . THR A 1 251 ? -19.481 -14.906 4.482 1.00 95.81 251 THR A N 1
ATOM 1818 C CA . THR A 1 251 ? -19.881 -15.950 3.530 1.00 95.81 251 THR A CA 1
ATOM 1819 C C . THR A 1 251 ? -19.845 -15.430 2.097 1.00 95.81 251 THR A C 1
ATOM 1821 O O . THR A 1 251 ? -19.851 -14.223 1.872 1.00 95.81 251 THR A O 1
ATOM 1824 N N . GLY A 1 252 ? -19.786 -16.327 1.110 1.00 95.44 252 GLY A N 1
ATOM 1825 C CA . GLY A 1 252 ? -19.841 -15.966 -0.315 1.00 95.44 252 GLY A CA 1
ATOM 1826 C C . GLY A 1 252 ? -18.580 -15.305 -0.886 1.00 95.44 252 GLY A C 1
ATOM 1827 O O . GLY A 1 252 ? -18.530 -15.062 -2.087 1.00 95.44 252 GLY A O 1
ATOM 1828 N N . ALA A 1 253 ? -17.559 -15.041 -0.063 1.00 97.31 253 ALA A N 1
ATOM 1829 C CA . ALA A 1 253 ? -16.283 -14.503 -0.522 1.00 97.31 253 ALA A CA 1
ATOM 1830 C C . ALA A 1 253 ? -15.612 -15.468 -1.515 1.00 97.31 253 ALA A C 1
ATOM 1832 O O . ALA A 1 253 ? -15.437 -16.648 -1.216 1.00 97.31 253 ALA A O 1
ATOM 1833 N N . SER A 1 254 ? -15.214 -14.956 -2.676 1.00 97.06 254 SER A N 1
ATOM 1834 C CA . SER A 1 254 ? -14.508 -15.700 -3.718 1.00 97.06 254 SER A CA 1
ATOM 1835 C C . SER A 1 254 ? -13.325 -14.885 -4.226 1.00 97.06 254 SER A C 1
ATOM 1837 O O . SER A 1 254 ? -13.473 -13.699 -4.524 1.00 97.06 254 SER A O 1
ATOM 1839 N N . ALA A 1 255 ? -12.145 -15.501 -4.292 1.00 98.12 255 ALA A N 1
ATOM 1840 C CA . ALA A 1 255 ? -10.976 -14.883 -4.902 1.00 98.12 255 ALA A CA 1
ATOM 1841 C C . ALA A 1 255 ? -11.040 -15.040 -6.426 1.00 98.12 255 ALA A C 1
ATOM 1843 O O . ALA A 1 255 ? -11.347 -16.116 -6.934 1.00 98.12 255 ALA A O 1
ATOM 1844 N N . GLN A 1 256 ? -10.739 -13.969 -7.157 1.00 98.31 256 GLN A N 1
ATOM 1845 C CA . GLN A 1 256 ? -10.791 -13.978 -8.616 1.00 98.31 256 GLN A CA 1
ATOM 1846 C C . GLN A 1 256 ? -9.447 -14.347 -9.239 1.00 98.31 256 GLN A C 1
ATOM 1848 O O . GLN A 1 256 ? -8.394 -13.874 -8.808 1.00 98.31 256 GLN A O 1
ATOM 1853 N N . ASN A 1 257 ? -9.509 -15.124 -10.321 1.00 98.12 257 ASN A N 1
ATOM 1854 C CA . ASN A 1 257 ? -8.358 -15.384 -11.178 1.00 98.12 257 ASN A CA 1
ATOM 1855 C C . ASN A 1 257 ? -7.865 -14.087 -11.830 1.00 98.12 257 ASN A C 1
ATOM 1857 O O . ASN A 1 257 ? -8.659 -13.198 -12.151 1.00 98.12 257 ASN A O 1
ATOM 1861 N N . LYS A 1 258 ? -6.560 -14.006 -12.087 1.00 97.31 258 LYS A N 1
ATOM 1862 C CA . LYS A 1 258 ? -5.948 -12.877 -12.798 1.00 97.31 258 LYS A CA 1
ATOM 1863 C C . LYS A 1 258 ? -4.886 -13.332 -13.789 1.00 97.31 258 LYS A C 1
ATOM 1865 O O . LYS A 1 258 ? -4.453 -14.484 -13.792 1.00 97.31 258 LYS A O 1
ATOM 1870 N N . VAL A 1 259 ? -4.462 -12.406 -14.637 1.00 97.19 259 VAL A N 1
ATOM 1871 C CA . VAL A 1 259 ? -3.231 -12.540 -15.418 1.00 97.19 259 VAL A CA 1
ATOM 1872 C C . VAL A 1 259 ? -2.080 -11.984 -14.581 1.00 97.19 259 VAL A C 1
ATOM 1874 O O . VAL A 1 259 ? -2.274 -11.046 -13.805 1.00 97.19 259 VAL A O 1
ATOM 1877 N N . TYR A 1 260 ? -0.899 -12.581 -14.708 1.00 96.94 260 TYR A N 1
ATOM 1878 C CA . TYR A 1 260 ? 0.311 -12.133 -14.032 1.00 96.94 260 TYR A CA 1
ATOM 1879 C C . TYR A 1 260 ? 0.580 -10.641 -14.284 1.00 96.94 260 TYR A C 1
ATOM 1881 O O . TYR A 1 260 ? 0.713 -10.206 -15.426 1.00 96.94 260 TYR A O 1
ATOM 1889 N N . ASP A 1 261 ? 0.691 -9.874 -13.201 1.00 94.81 261 ASP A N 1
ATOM 1890 C CA . ASP A 1 261 ? 0.948 -8.427 -13.207 1.00 94.81 261 ASP A CA 1
ATOM 1891 C C . ASP A 1 261 ? 2.081 -8.029 -12.246 1.00 94.81 261 ASP A C 1
ATOM 1893 O O . ASP A 1 261 ? 2.251 -6.858 -11.918 1.00 94.81 261 ASP A O 1
ATOM 1897 N N . ASN A 1 262 ? 2.857 -9.016 -11.784 1.00 93.75 262 ASN A N 1
ATOM 1898 C CA . ASN A 1 262 ? 3.951 -8.850 -10.829 1.00 93.75 262 ASN A CA 1
ATOM 1899 C C . ASN A 1 262 ? 3.533 -8.308 -9.443 1.00 93.75 262 ASN A C 1
ATOM 1901 O O . ASN A 1 262 ? 4.353 -7.734 -8.726 1.00 93.75 262 ASN A O 1
ATOM 1905 N N . THR A 1 263 ? 2.278 -8.511 -9.034 1.00 95.81 263 THR A N 1
ATOM 1906 C CA . THR A 1 263 ? 1.794 -8.161 -7.690 1.00 95.81 263 THR A CA 1
ATOM 1907 C C . THR A 1 263 ? 1.125 -9.350 -7.002 1.00 95.81 263 THR A C 1
ATOM 1909 O O . THR A 1 263 ? 0.625 -10.268 -7.650 1.00 95.81 263 THR A O 1
ATOM 1912 N N . THR A 1 264 ? 1.059 -9.317 -5.671 1.00 97.62 264 THR A N 1
ATOM 1913 C CA . THR A 1 264 ? 0.268 -10.267 -4.869 1.00 97.62 264 THR A CA 1
ATOM 1914 C C . THR A 1 264 ? -1.180 -9.813 -4.666 1.00 97.62 264 THR A C 1
ATOM 1916 O O . THR A 1 264 ? -1.919 -10.450 -3.925 1.00 97.62 264 THR A O 1
ATOM 1919 N N . ALA A 1 265 ? -1.624 -8.723 -5.299 1.00 97.56 265 ALA A N 1
ATOM 1920 C CA . ALA A 1 265 ? -2.971 -8.200 -5.093 1.00 97.56 265 ALA A CA 1
ATOM 1921 C C . ALA A 1 265 ? -4.032 -9.152 -5.670 1.00 97.56 265 ALA A C 1
ATOM 1923 O O . ALA A 1 265 ? -3.981 -9.502 -6.855 1.00 97.56 265 ALA A O 1
ATOM 1924 N N . ALA A 1 266 ? -5.000 -9.534 -4.837 1.00 97.50 266 ALA A N 1
ATOM 1925 C CA . ALA A 1 266 ? -6.166 -10.319 -5.218 1.00 97.50 266 ALA A CA 1
ATOM 1926 C C . ALA A 1 266 ? -7.438 -9.470 -5.149 1.00 97.50 266 ALA A C 1
ATOM 1928 O O . ALA A 1 266 ? -7.603 -8.626 -4.265 1.00 97.50 266 ALA A O 1
ATOM 1929 N N . THR A 1 267 ? -8.366 -9.740 -6.061 1.00 97.88 267 THR A N 1
ATOM 1930 C CA . THR A 1 267 ? -9.723 -9.193 -6.008 1.00 97.88 267 THR A CA 1
ATOM 1931 C C . THR A 1 267 ? -10.643 -10.229 -5.386 1.00 97.88 267 THR A C 1
ATOM 1933 O O . THR A 1 267 ? -10.637 -11.388 -5.802 1.00 97.88 267 THR A O 1
ATOM 1936 N N . ILE A 1 268 ? -11.438 -9.805 -4.406 1.00 98.12 268 ILE A N 1
ATOM 1937 C CA . ILE A 1 268 ? -12.470 -10.634 -3.782 1.00 98.12 268 ILE A CA 1
ATOM 1938 C C . ILE A 1 268 ? -13.850 -10.169 -4.247 1.00 98.12 268 ILE A C 1
ATOM 1940 O O . ILE A 1 268 ? -14.098 -8.971 -4.373 1.00 98.12 268 ILE A O 1
ATOM 1944 N N . THR A 1 269 ? -14.759 -11.108 -4.494 1.00 97.12 269 THR A N 1
ATOM 1945 C CA . THR A 1 269 ? -16.169 -10.826 -4.797 1.00 97.12 269 THR A CA 1
ATOM 1946 C C . THR A 1 269 ? -17.102 -11.636 -3.893 1.00 97.12 269 THR A C 1
ATOM 1948 O O . THR A 1 269 ? -16.663 -12.561 -3.214 1.00 97.12 269 THR A O 1
ATOM 1951 N N . GLY A 1 270 ? -18.384 -11.256 -3.823 1.00 95.44 270 GLY A N 1
ATOM 1952 C CA . GLY A 1 270 ? -19.438 -12.039 -3.154 1.00 95.44 270 GLY A CA 1
ATOM 1953 C C . GLY A 1 270 ? -19.419 -12.065 -1.616 1.00 95.44 270 GLY A C 1
ATOM 1954 O O . GLY A 1 270 ? -20.301 -12.669 -1.007 1.00 95.44 270 GLY A O 1
ATOM 1955 N N . ALA A 1 271 ? -18.455 -11.404 -0.971 1.00 97.00 271 ALA A N 1
ATOM 1956 C CA . ALA A 1 271 ? -18.320 -11.379 0.483 1.00 97.00 271 ALA A CA 1
ATOM 1957 C C . ALA A 1 271 ? -19.514 -10.688 1.173 1.00 97.00 271 ALA A C 1
ATOM 1959 O O . ALA A 1 271 ? -19.792 -9.510 0.951 1.00 97.00 271 ALA A O 1
ATOM 1960 N N . THR A 1 272 ? -20.196 -11.424 2.050 1.00 95.56 272 THR A N 1
ATOM 1961 C CA . THR A 1 272 ? -21.378 -10.983 2.803 1.00 95.56 272 THR A CA 1
ATOM 1962 C C . THR A 1 272 ? -21.200 -11.255 4.294 1.00 95.56 272 THR A C 1
ATOM 1964 O O . THR A 1 272 ? -20.709 -12.312 4.685 1.00 95.56 272 THR A O 1
ATOM 1967 N N . LEU A 1 273 ? -21.575 -10.292 5.137 1.00 97.31 273 LEU A N 1
ATOM 1968 C CA . LEU A 1 273 ? -21.472 -10.394 6.595 1.00 97.31 273 LEU A CA 1
ATOM 1969 C C . LEU A 1 273 ? -22.669 -11.155 7.172 1.00 97.31 273 LEU A C 1
ATOM 1971 O O . LEU A 1 273 ? -23.812 -10.831 6.857 1.00 97.31 273 LEU A O 1
ATOM 1975 N N . VAL A 1 274 ? -22.413 -12.118 8.056 1.00 96.56 274 VAL A N 1
ATOM 1976 C CA . VAL A 1 274 ? -23.441 -12.963 8.678 1.00 96.56 274 VAL A CA 1
ATOM 1977 C C . VAL A 1 274 ? -23.291 -12.967 10.199 1.00 96.56 274 VAL A C 1
ATOM 1979 O O . VAL A 1 274 ? -22.181 -13.053 10.728 1.00 96.56 274 VAL A O 1
ATOM 1982 N N . GLY A 1 275 ? -24.430 -12.916 10.902 1.00 95.94 275 GLY A N 1
ATOM 1983 C CA . GLY A 1 275 ? -24.519 -13.047 12.363 1.00 95.94 275 GLY A CA 1
ATOM 1984 C C . GLY A 1 275 ? -24.808 -11.752 13.131 1.00 95.94 275 GLY A C 1
ATOM 1985 O O . GLY A 1 275 ? -24.896 -11.796 14.361 1.00 95.94 275 GLY A O 1
ATOM 1986 N N . ALA A 1 276 ? -24.966 -10.619 12.438 1.00 96.88 276 ALA A N 1
ATOM 1987 C CA . ALA A 1 276 ? -25.307 -9.341 13.063 1.00 96.88 276 ALA A CA 1
ATOM 1988 C C . ALA A 1 276 ? -26.708 -9.392 13.693 1.00 96.88 276 ALA A C 1
ATOM 1990 O O . ALA A 1 276 ? -27.640 -9.970 13.130 1.00 96.88 276 ALA A O 1
ATOM 1991 N N . VAL A 1 277 ? -26.852 -8.799 14.877 1.00 97.62 277 VAL A N 1
ATOM 1992 C CA . VAL A 1 277 ? -28.147 -8.629 15.542 1.00 97.62 277 VAL A CA 1
ATOM 1993 C C . VAL A 1 277 ? -28.979 -7.633 14.734 1.00 97.62 277 VAL A C 1
ATOM 1995 O O . VAL A 1 277 ? -28.486 -6.591 14.308 1.00 97.62 277 VAL A O 1
ATOM 1998 N N . SER A 1 278 ? -30.252 -7.962 14.510 1.00 95.81 278 SER A N 1
ATOM 1999 C CA . SER A 1 278 ? -31.164 -7.115 13.740 1.00 95.81 278 SER A CA 1
ATOM 2000 C C . SER A 1 278 ? -31.271 -5.711 14.342 1.00 95.81 278 SER A C 1
ATOM 2002 O O . SER A 1 278 ? -31.540 -5.567 15.532 1.00 95.81 278 SER A O 1
ATOM 2004 N N . GLY A 1 279 ? -31.117 -4.686 13.502 1.00 94.06 279 GLY A N 1
ATOM 2005 C CA . GLY A 1 279 ? -31.193 -3.274 13.893 1.00 94.06 279 GLY A CA 1
ATOM 2006 C C . GLY A 1 279 ? -29.861 -2.642 14.306 1.00 94.06 279 GLY A C 1
ATOM 2007 O O . GLY A 1 279 ? -29.800 -1.419 14.404 1.00 94.06 279 GLY A O 1
ATOM 2008 N N . ASP A 1 280 ? -28.797 -3.426 14.498 1.00 97.88 280 ASP A N 1
ATOM 2009 C CA . ASP A 1 280 ? -27.463 -2.873 14.735 1.00 97.88 280 ASP A CA 1
ATOM 2010 C C . ASP A 1 280 ? -26.849 -2.315 13.443 1.00 97.88 280 ASP A C 1
ATOM 2012 O O . ASP A 1 280 ? -26.986 -2.886 12.357 1.00 97.88 280 ASP A O 1
ATOM 2016 N N . SER A 1 281 ? -26.112 -1.213 13.572 1.00 97.31 281 SER A N 1
ATOM 2017 C CA . SER A 1 281 ? -25.357 -0.620 12.471 1.00 97.31 281 SER A CA 1
ATOM 2018 C C . SER A 1 281 ? -23.962 -1.235 12.416 1.00 97.31 281 SER A C 1
ATOM 2020 O O . SER A 1 281 ? -23.044 -0.800 13.122 1.00 97.31 281 SER A O 1
ATOM 2022 N N . VAL A 1 282 ? -23.818 -2.278 11.591 1.00 97.38 282 VAL A N 1
ATOM 2023 C CA . VAL A 1 282 ? -22.543 -2.948 11.302 1.00 97.38 282 VAL A CA 1
ATOM 2024 C C . VAL A 1 282 ? -22.452 -3.283 9.814 1.00 97.38 282 VAL A C 1
ATOM 2026 O O . VAL A 1 282 ? -23.322 -3.960 9.272 1.00 97.38 282 VAL A O 1
ATOM 2029 N N . ALA A 1 283 ? -21.385 -2.841 9.154 1.00 96.19 283 ALA A N 1
ATOM 2030 C CA . ALA A 1 283 ? -21.123 -3.105 7.742 1.00 96.19 283 ALA A CA 1
ATOM 2031 C C . ALA A 1 283 ? -19.734 -3.722 7.546 1.00 96.19 283 ALA A C 1
ATOM 2033 O O . ALA A 1 283 ? -18.788 -3.370 8.248 1.00 96.19 283 ALA A O 1
ATOM 2034 N N . LEU A 1 284 ? -19.605 -4.630 6.576 1.00 97.31 284 LEU A N 1
ATOM 2035 C CA . LEU A 1 284 ? -18.316 -5.192 6.167 1.00 97.31 284 LEU A CA 1
ATOM 2036 C C . LEU A 1 284 ? -17.539 -4.166 5.337 1.00 97.31 284 LEU A C 1
ATOM 2038 O O . LEU A 1 284 ? -18.095 -3.542 4.434 1.00 97.31 284 LEU A O 1
ATOM 2042 N N . THR A 1 285 ? -16.246 -4.018 5.604 1.00 96.44 285 THR A N 1
ATOM 2043 C CA . THR A 1 285 ? -15.354 -3.105 4.881 1.00 96.44 285 THR A CA 1
ATOM 2044 C C . THR A 1 285 ? -14.131 -3.842 4.341 1.00 96.44 285 THR A C 1
ATOM 2046 O O . THR A 1 285 ? -13.738 -4.893 4.848 1.00 96.44 285 THR A O 1
ATOM 2049 N N . GLY A 1 286 ? -13.539 -3.320 3.261 1.00 93.81 286 GLY A N 1
ATOM 2050 C CA . GLY A 1 286 ? -12.390 -3.955 2.598 1.00 93.81 286 GLY A CA 1
ATOM 2051 C C . GLY A 1 286 ? -12.716 -5.268 1.872 1.00 93.81 286 GLY A C 1
ATOM 2052 O O . GLY A 1 286 ? -11.803 -5.966 1.447 1.00 93.81 286 GLY A O 1
ATOM 2053 N N . ALA A 1 287 ? -14.004 -5.587 1.697 1.00 94.56 287 ALA A N 1
ATOM 2054 C CA . ALA A 1 287 ? -14.532 -6.860 1.192 1.00 94.56 287 ALA A CA 1
ATOM 2055 C C . ALA A 1 287 ? -14.216 -7.185 -0.285 1.00 94.56 287 ALA A C 1
ATOM 2057 O O . ALA A 1 287 ? -14.706 -8.178 -0.818 1.00 94.56 287 ALA A O 1
ATOM 2058 N N . THR A 1 288 ? -13.436 -6.336 -0.955 1.00 96.44 288 THR A N 1
ATOM 2059 C CA . THR A 1 288 ? -13.062 -6.457 -2.370 1.00 96.44 288 THR A CA 1
ATOM 2060 C C . THR A 1 288 ? -11.580 -6.756 -2.582 1.00 96.44 288 THR A C 1
ATOM 2062 O O . THR A 1 288 ? -11.162 -6.987 -3.716 1.00 96.44 288 THR A O 1
ATOM 2065 N N . ALA A 1 289 ? -10.782 -6.767 -1.512 1.00 95.62 289 ALA A N 1
ATOM 2066 C CA . ALA A 1 289 ? -9.334 -6.912 -1.578 1.00 95.62 289 ALA A CA 1
ATOM 2067 C C . ALA A 1 289 ? -8.846 -8.143 -0.807 1.00 95.62 289 ALA A C 1
ATOM 2069 O O . ALA A 1 289 ? -9.329 -8.456 0.281 1.00 95.62 289 ALA A O 1
ATOM 2070 N N . GLY A 1 290 ? -7.852 -8.819 -1.369 1.00 96.94 290 GLY A N 1
ATOM 2071 C CA . GLY A 1 290 ? -7.117 -9.899 -0.724 1.00 96.94 290 GLY A CA 1
ATOM 2072 C C . GLY A 1 290 ? -5.672 -9.936 -1.207 1.00 96.94 290 GLY A C 1
ATOM 2073 O O . GLY A 1 290 ? -5.255 -9.118 -2.031 1.00 96.94 290 GLY A O 1
ATOM 2074 N N . THR A 1 291 ? -4.923 -10.917 -0.719 1.00 97.69 291 THR A N 1
ATOM 2075 C CA . THR A 1 291 ? -3.504 -11.079 -1.042 1.00 97.69 291 THR A CA 1
ATOM 2076 C C . THR A 1 291 ? -3.211 -12.527 -1.403 1.00 97.69 291 THR A C 1
ATOM 2078 O O . THR A 1 291 ? -3.403 -13.424 -0.584 1.00 97.69 291 THR A O 1
ATOM 2081 N N . PHE A 1 292 ? -2.720 -12.760 -2.617 1.00 98.44 292 PHE A N 1
ATOM 2082 C CA . PHE A 1 292 ? -2.151 -14.038 -3.028 1.00 98.44 292 PHE A CA 1
ATOM 2083 C C . PHE A 1 292 ? -0.878 -14.349 -2.234 1.00 98.44 292 PHE A C 1
ATOM 2085 O O . PHE A 1 292 ? -0.033 -13.480 -2.023 1.00 98.44 292 PHE A O 1
ATOM 2092 N N . ALA A 1 293 ? -0.694 -15.614 -1.861 1.00 97.88 293 ALA A N 1
ATOM 2093 C CA . ALA A 1 293 ? 0.512 -16.093 -1.184 1.00 97.88 293 ALA A CA 1
ATOM 2094 C C . ALA A 1 293 ? 1.782 -16.019 -2.057 1.00 97.88 293 ALA A C 1
ATOM 2096 O O . ALA A 1 293 ? 2.893 -16.035 -1.532 1.00 97.88 293 ALA A O 1
ATOM 2097 N N . SER A 1 294 ? 1.626 -15.933 -3.382 1.00 96.25 294 SER A N 1
ATOM 2098 C CA . SER A 1 294 ? 2.712 -15.732 -4.342 1.00 96.25 294 SER A CA 1
ATOM 2099 C C . SER A 1 294 ? 2.273 -14.778 -5.449 1.00 96.25 294 SER A C 1
ATOM 2101 O O . SER A 1 294 ? 1.113 -14.785 -5.850 1.00 96.25 294 SER A O 1
ATOM 2103 N N . ALA A 1 295 ? 3.210 -13.988 -5.976 1.00 95.56 295 ALA A N 1
ATOM 2104 C CA . ALA A 1 295 ? 2.988 -13.181 -7.176 1.00 95.56 295 ALA A CA 1
ATOM 2105 C C . ALA A 1 295 ? 3.196 -13.980 -8.476 1.00 95.56 295 ALA A C 1
ATOM 2107 O O . ALA A 1 295 ? 2.931 -13.463 -9.555 1.00 95.56 295 ALA A O 1
ATOM 2108 N N . THR A 1 296 ? 3.720 -15.208 -8.407 1.00 95.69 296 THR A N 1
ATOM 2109 C CA . THR A 1 296 ? 4.037 -16.023 -9.591 1.00 95.69 296 THR A CA 1
ATOM 2110 C C . THR A 1 296 ? 2.793 -16.650 -10.207 1.00 95.69 296 THR A C 1
ATOM 2112 O O . THR A 1 296 ? 1.858 -16.999 -9.490 1.00 95.69 296 THR A O 1
ATOM 2115 N N . ALA A 1 297 ? 2.811 -16.880 -11.520 1.00 96.69 297 ALA A N 1
ATOM 2116 C CA . ALA A 1 297 ? 1.758 -17.646 -12.178 1.00 96.69 297 ALA A CA 1
ATOM 2117 C C . ALA A 1 297 ? 1.669 -19.074 -11.606 1.00 96.69 297 ALA A C 1
ATOM 2119 O O . ALA A 1 297 ? 2.685 -19.705 -11.311 1.00 96.69 297 ALA A O 1
ATOM 2120 N N . GLY A 1 298 ? 0.450 -19.579 -11.447 1.00 96.62 298 GLY A N 1
ATOM 2121 C CA . GLY A 1 298 ? 0.168 -20.863 -10.815 1.00 96.62 298 GLY A CA 1
ATOM 2122 C C . GLY A 1 298 ? -1.325 -21.068 -10.576 1.00 96.62 298 GLY A C 1
ATOM 2123 O O . GLY A 1 298 ? -2.120 -20.137 -10.705 1.00 96.62 298 GLY A O 1
ATOM 2124 N N . THR A 1 299 ? -1.696 -22.298 -10.235 1.00 96.69 299 THR A N 1
ATOM 2125 C CA . THR A 1 299 ? -3.081 -22.698 -9.957 1.00 96.69 299 THR A CA 1
ATOM 2126 C C . THR A 1 299 ? -3.333 -22.801 -8.459 1.00 96.69 299 THR A C 1
ATOM 2128 O O . THR A 1 299 ? -2.441 -23.209 -7.715 1.00 96.69 299 THR A O 1
ATOM 2131 N N . SER A 1 300 ? -4.555 -22.492 -8.028 1.00 96.56 300 SER A N 1
ATOM 2132 C CA . SER A 1 300 ? -5.025 -22.642 -6.645 1.00 96.56 300 SER A CA 1
ATOM 2133 C C . SER A 1 300 ? -4.105 -21.977 -5.617 1.00 96.56 300 SER A C 1
ATOM 2135 O O . SER A 1 300 ? -3.844 -22.515 -4.540 1.00 96.56 300 SER A O 1
ATOM 2137 N N . ILE A 1 301 ? -3.599 -20.787 -5.944 1.00 98.00 301 ILE A N 1
ATOM 2138 C CA . ILE A 1 301 ? -2.749 -20.018 -5.040 1.00 98.00 301 ILE A CA 1
ATOM 2139 C C . ILE A 1 301 ? -3.629 -19.504 -3.903 1.00 98.00 301 ILE A C 1
ATOM 2141 O O . ILE A 1 301 ? -4.661 -18.877 -4.142 1.00 98.00 301 ILE A O 1
ATOM 2145 N N . ALA A 1 302 ? -3.223 -19.780 -2.663 1.00 98.12 302 ALA A N 1
ATOM 2146 C CA . ALA A 1 302 ? -3.958 -19.353 -1.478 1.00 98.12 302 ALA A CA 1
ATOM 2147 C C . ALA A 1 302 ? -4.084 -17.823 -1.422 1.00 98.12 302 ALA A C 1
ATOM 2149 O O . ALA A 1 302 ? -3.116 -17.105 -1.690 1.00 98.12 302 ALA A O 1
ATOM 2150 N N . VAL A 1 303 ? -5.265 -17.340 -1.037 1.00 98.31 303 VAL A N 1
ATOM 2151 C CA . VAL A 1 303 ? -5.567 -15.916 -0.875 1.00 98.31 303 VAL A CA 1
ATOM 2152 C C . VAL A 1 303 ? -5.987 -15.642 0.563 1.00 98.31 303 VAL A C 1
ATOM 2154 O O . VAL A 1 303 ? -6.893 -16.284 1.090 1.00 98.31 303 VAL A O 1
ATOM 2157 N N . SER A 1 304 ? -5.330 -14.679 1.203 1.00 96.94 304 SER A N 1
ATOM 2158 C CA . SER A 1 304 ? -5.704 -14.183 2.527 1.00 96.94 304 SER A CA 1
ATOM 2159 C C . SER A 1 304 ? -6.494 -12.878 2.424 1.00 96.94 304 SER A C 1
ATOM 2161 O O . SER A 1 304 ? -6.349 -12.114 1.467 1.00 96.94 304 SER A O 1
ATOM 2163 N N . THR A 1 305 ? -7.342 -12.617 3.418 1.00 97.06 305 THR A N 1
ATOM 2164 C CA . THR A 1 305 ? -8.133 -11.385 3.525 1.00 97.06 305 THR A CA 1
ATOM 2165 C C . THR A 1 305 ? -7.929 -10.738 4.886 1.00 97.06 305 THR A C 1
ATOM 2167 O O . THR A 1 305 ? -7.659 -11.406 5.885 1.00 97.06 305 THR A O 1
ATOM 2170 N N . SER A 1 306 ? -8.098 -9.422 4.931 1.00 96.00 306 SER A N 1
ATOM 2171 C CA . SER A 1 306 ? -8.068 -8.624 6.157 1.00 96.00 306 SER A CA 1
ATOM 2172 C C . SER A 1 306 ? -9.268 -7.681 6.182 1.00 96.00 306 SER A C 1
ATOM 2174 O O . SER A 1 306 ? -9.121 -6.459 6.217 1.00 96.00 306 SER A O 1
ATOM 2176 N N . PHE A 1 307 ? -10.470 -8.247 6.076 1.00 97.12 307 PHE A N 1
ATOM 2177 C CA . PHE A 1 307 ? -11.702 -7.469 6.101 1.00 97.12 307 PHE A CA 1
ATOM 2178 C C . PHE A 1 307 ? -11.895 -6.792 7.454 1.00 97.12 307 PHE A C 1
ATOM 2180 O O . PHE A 1 307 ? -11.505 -7.333 8.491 1.00 97.12 307 PHE A O 1
ATOM 2187 N N . GLY A 1 308 ? -12.521 -5.622 7.434 1.00 97.00 308 GLY A N 1
ATOM 2188 C CA . GLY A 1 308 ? -12.928 -4.896 8.627 1.00 97.00 308 GLY A CA 1
ATOM 2189 C C . GLY A 1 308 ? -14.441 -4.914 8.808 1.00 97.00 308 GLY A C 1
ATOM 2190 O O . GLY A 1 308 ? -15.194 -5.321 7.923 1.00 97.00 308 GLY A O 1
ATOM 2191 N N . ILE A 1 309 ? -14.884 -4.423 9.961 1.00 97.88 309 ILE A N 1
ATOM 2192 C CA . ILE A 1 309 ? -16.273 -4.026 10.193 1.00 97.88 309 ILE A CA 1
ATOM 2193 C C . ILE A 1 309 ? -16.312 -2.563 10.633 1.00 97.88 309 ILE A C 1
ATOM 2195 O O . ILE A 1 309 ? -15.407 -2.090 11.319 1.00 97.88 309 ILE A O 1
ATOM 2199 N N . SER A 1 310 ? -17.348 -1.841 10.224 1.00 97.44 310 SER A N 1
ATOM 2200 C CA . SER A 1 310 ? -17.596 -0.446 10.594 1.00 97.44 310 SER A CA 1
ATOM 2201 C C . SER A 1 310 ? -19.046 -0.252 11.031 1.00 97.44 310 SER A C 1
ATOM 2203 O O . SER A 1 310 ? -19.860 -1.160 10.892 1.00 97.44 310 SER A O 1
ATOM 2205 N N . GLY A 1 311 ? -19.364 0.925 11.568 1.00 97.69 311 GLY A N 1
ATOM 2206 C CA . GLY A 1 311 ? -20.687 1.257 12.099 1.00 97.69 311 GLY A CA 1
ATOM 2207 C C . GLY A 1 311 ? -20.665 1.469 13.612 1.00 97.69 311 GLY A C 1
ATOM 2208 O O . GLY A 1 311 ? -19.677 1.165 14.284 1.00 97.69 311 GLY A O 1
ATOM 2209 N N . THR A 1 312 ? -21.738 2.045 14.151 1.00 97.19 312 THR A N 1
ATOM 2210 C CA . THR A 1 312 ? -21.809 2.459 15.564 1.00 97.19 312 THR A CA 1
ATOM 2211 C C . THR A 1 312 ? -21.798 1.285 16.535 1.00 97.19 312 THR A C 1
ATOM 2213 O O . THR A 1 312 ? -21.384 1.450 17.680 1.00 97.19 312 THR A O 1
ATOM 2216 N N . ASP A 1 313 ? -22.208 0.100 16.085 1.00 98.12 313 ASP A N 1
ATOM 2217 C CA . ASP A 1 313 ? -22.291 -1.098 16.920 1.00 98.12 313 ASP A CA 1
ATOM 2218 C C . ASP A 1 313 ? -21.135 -2.081 16.665 1.00 98.12 313 ASP A C 1
ATOM 2220 O O . ASP A 1 313 ? -21.063 -3.119 17.322 1.00 98.12 313 ASP A O 1
ATOM 2224 N N . ALA A 1 314 ? -20.195 -1.762 15.762 1.00 97.69 314 ALA A N 1
ATOM 2225 C CA . ALA A 1 314 ? -19.132 -2.675 15.325 1.00 97.69 314 ALA A CA 1
ATOM 2226 C C . ALA A 1 314 ? -18.235 -3.176 16.472 1.00 97.69 314 ALA A C 1
ATOM 2228 O O . ALA A 1 314 ? -17.821 -4.333 16.469 1.00 97.69 314 ALA A O 1
ATOM 2229 N N . ALA A 1 315 ? -17.995 -2.347 17.494 1.00 97.56 315 ALA A N 1
ATOM 2230 C CA . ALA A 1 315 ? -17.200 -2.718 18.669 1.00 97.56 315 ALA A CA 1
ATOM 2231 C C . ALA A 1 315 ? -17.823 -3.853 19.511 1.00 97.56 315 ALA A C 1
ATOM 2233 O O . ALA A 1 315 ? -17.148 -4.434 20.360 1.00 97.56 315 ALA A O 1
ATOM 2234 N N . ASN A 1 316 ? -19.099 -4.185 19.285 1.00 98.12 316 ASN A N 1
ATOM 2235 C CA . ASN A 1 316 ? -19.780 -5.278 19.977 1.00 98.12 316 ASN A CA 1
ATOM 2236 C C . ASN A 1 316 ? -19.565 -6.654 19.320 1.00 98.12 316 ASN A C 1
ATOM 2238 O O . ASN A 1 316 ? -20.084 -7.668 19.800 1.00 98.12 316 ASN A O 1
ATOM 2242 N N . TYR A 1 317 ? -18.803 -6.697 18.228 1.00 98.38 317 TYR A N 1
ATOM 2243 C CA . TYR A 1 317 ? -18.623 -7.879 17.403 1.00 98.38 317 TYR A CA 1
ATOM 2244 C C . TYR A 1 317 ? -17.151 -8.207 17.177 1.00 98.38 317 TYR A C 1
ATOM 2246 O O . TYR A 1 317 ? -16.277 -7.346 17.231 1.00 98.38 317 TYR A O 1
ATOM 2254 N N . LEU A 1 318 ? -16.890 -9.480 16.890 1.00 97.69 318 LEU A N 1
ATOM 2255 C CA . LEU A 1 318 ? -15.582 -9.976 16.477 1.00 97.69 318 LEU A CA 1
ATOM 2256 C C . LEU A 1 318 ? -15.710 -10.616 15.095 1.00 97.69 318 LEU A C 1
ATOM 2258 O O . LEU A 1 318 ? -16.411 -11.615 14.942 1.00 97.69 318 LEU A O 1
ATOM 2262 N N . LEU A 1 319 ? -15.045 -10.049 14.088 1.00 97.88 319 LEU A N 1
ATOM 2263 C CA . LEU A 1 319 ? -15.080 -10.583 12.728 1.00 97.88 319 LEU A CA 1
ATOM 2264 C C . LEU A 1 319 ? -14.115 -11.763 12.571 1.00 97.88 319 LEU A C 1
ATOM 2266 O O . LEU A 1 319 ? -12.917 -11.634 12.809 1.00 97.88 319 LEU A O 1
ATOM 2270 N N . THR A 1 320 ? -14.634 -12.885 12.086 1.00 97.00 320 THR A N 1
ATOM 2271 C CA . THR A 1 320 ? -13.849 -14.030 11.623 1.00 97.00 320 THR A CA 1
ATOM 2272 C C . THR A 1 320 ? -13.691 -13.947 10.107 1.00 97.00 320 THR A C 1
ATOM 2274 O O . THR A 1 320 ? -14.682 -13.860 9.379 1.00 97.00 320 THR A O 1
ATOM 2277 N N . GLN A 1 321 ? -12.442 -13.958 9.635 1.00 96.25 321 GLN A N 1
ATOM 2278 C CA . GLN A 1 321 ? -12.122 -13.910 8.206 1.00 96.25 321 GLN A CA 1
ATOM 2279 C C . GLN A 1 321 ? -12.580 -15.197 7.492 1.00 96.25 321 GLN A C 1
ATOM 2281 O O . GLN A 1 321 ? -12.570 -16.266 8.108 1.00 96.25 321 GLN A O 1
ATOM 2286 N N . PRO A 1 322 ? -12.953 -15.127 6.200 1.00 95.62 322 PRO A N 1
ATOM 2287 C CA . PRO A 1 322 ? -13.199 -16.323 5.401 1.00 95.62 322 PRO A CA 1
ATOM 2288 C C . PRO A 1 322 ? -11.911 -17.148 5.252 1.00 95.62 322 PRO A C 1
ATOM 2290 O O . PRO A 1 322 ? -10.815 -16.601 5.132 1.00 95.62 322 PRO A O 1
ATOM 2293 N N . ALA A 1 323 ? -12.045 -18.473 5.242 1.00 93.88 323 ALA A N 1
ATOM 2294 C CA . ALA A 1 323 ? -10.932 -19.407 5.087 1.00 93.88 323 ALA A CA 1
ATOM 2295 C C . ALA A 1 323 ? -11.029 -20.167 3.756 1.00 93.88 323 ALA A C 1
ATOM 2297 O O . ALA A 1 323 ? -12.112 -20.314 3.194 1.00 93.88 323 ALA A O 1
ATOM 2298 N N . GLY A 1 324 ? -9.894 -20.677 3.269 1.00 95.06 324 GLY A N 1
ATOM 2299 C CA . GLY A 1 324 ? -9.849 -21.555 2.093 1.00 95.06 324 GLY A CA 1
ATOM 2300 C C . GLY A 1 324 ? -10.006 -20.854 0.740 1.00 95.06 324 GLY A C 1
ATOM 2301 O O . GLY A 1 324 ? -10.249 -21.527 -0.259 1.00 95.06 324 GLY A O 1
ATOM 2302 N N . LEU A 1 325 ? -9.863 -19.526 0.677 1.00 97.81 325 LEU A N 1
ATOM 2303 C CA . LEU A 1 325 ? -9.876 -18.811 -0.597 1.00 97.81 325 LEU A CA 1
ATOM 2304 C C . LEU A 1 325 ? -8.623 -19.152 -1.409 1.00 97.81 325 LEU A C 1
ATOM 2306 O O . LEU A 1 325 ? -7.503 -19.142 -0.895 1.00 97.81 325 LEU A O 1
ATOM 2310 N N . SER A 1 326 ? -8.816 -19.428 -2.693 1.00 97.69 326 SER A N 1
ATOM 2311 C CA . SER A 1 326 ? -7.734 -19.610 -3.654 1.00 97.69 326 SER A CA 1
ATOM 2312 C C . SER A 1 326 ? -8.188 -19.180 -5.042 1.00 97.69 326 SER A C 1
ATOM 2314 O O . SER A 1 326 ? -9.386 -19.164 -5.324 1.00 97.69 326 SER A O 1
ATOM 2316 N N . ALA A 1 327 ? -7.231 -18.799 -5.879 1.00 98.19 327 ALA A N 1
ATOM 2317 C CA . ALA A 1 327 ? -7.465 -18.445 -7.271 1.00 98.19 327 ALA A CA 1
ATOM 2318 C C . ALA A 1 327 ? -6.204 -18.695 -8.108 1.00 98.19 327 ALA A C 1
ATOM 2320 O O . ALA A 1 327 ? -5.111 -18.909 -7.575 1.00 98.19 327 ALA A O 1
ATOM 2321 N N . ASP A 1 328 ? -6.361 -18.661 -9.424 1.00 98.31 328 ASP A N 1
ATOM 2322 C CA . ASP A 1 328 ? -5.287 -18.887 -10.381 1.00 98.31 328 ASP A CA 1
ATOM 2323 C C . ASP A 1 328 ? -4.678 -17.559 -10.849 1.00 98.31 328 ASP A C 1
ATOM 2325 O O . ASP A 1 3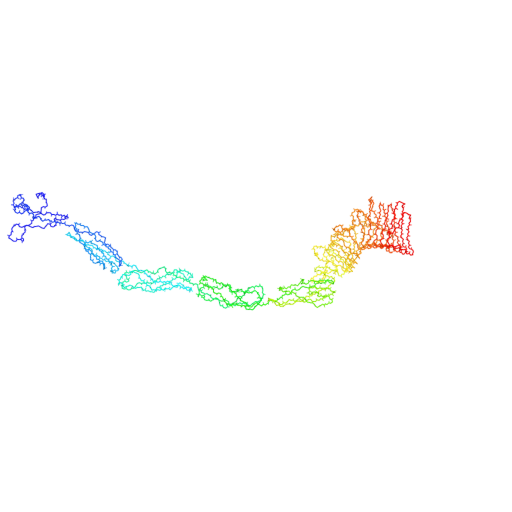28 ? -5.385 -16.598 -11.173 1.00 98.31 328 ASP A O 1
ATOM 2329 N N . ILE A 1 329 ? -3.350 -17.530 -10.964 1.00 98.31 329 ILE A N 1
ATOM 2330 C CA . ILE A 1 329 ? -2.626 -16.497 -11.707 1.00 98.31 329 ILE A CA 1
ATOM 2331 C C . ILE A 1 329 ? -2.171 -17.131 -13.022 1.00 98.31 329 ILE A C 1
ATOM 2333 O O . ILE A 1 329 ? -1.274 -17.971 -13.054 1.00 98.31 329 ILE A O 1
ATOM 2337 N N . THR A 1 330 ? -2.797 -16.738 -14.126 1.00 97.44 330 THR A N 1
ATOM 2338 C CA . THR A 1 330 ? -2.419 -17.185 -15.474 1.00 97.44 330 THR A CA 1
ATOM 2339 C C . THR A 1 330 ? -1.203 -16.410 -15.985 1.00 97.44 330 THR A C 1
ATOM 2341 O O . THR A 1 330 ? -0.992 -15.249 -15.630 1.00 97.44 330 THR A O 1
ATOM 2344 N N . LYS A 1 331 ? -0.371 -17.048 -16.815 1.00 96.31 331 LYS A N 1
ATOM 2345 C CA . LYS A 1 331 ? 0.819 -16.403 -17.389 1.00 96.31 331 LYS A CA 1
ATOM 2346 C C . LYS A 1 331 ? 0.433 -15.229 -18.290 1.00 96.31 331 LYS A C 1
ATOM 2348 O O . LYS A 1 331 ? -0.535 -15.319 -19.042 1.00 96.31 331 LYS A O 1
ATOM 2353 N N . ALA A 1 332 ? 1.228 -14.165 -18.257 1.00 95.88 332 ALA A N 1
ATOM 2354 C CA . ALA A 1 332 ? 1.074 -13.029 -19.161 1.00 95.88 332 ALA A CA 1
ATOM 2355 C C . ALA A 1 332 ? 1.697 -13.312 -20.539 1.00 95.88 332 ALA A C 1
ATOM 2357 O O . ALA A 1 332 ? 2.631 -14.106 -20.667 1.00 95.88 332 ALA A O 1
ATOM 2358 N N . ASN A 1 333 ? 1.219 -12.629 -21.578 1.00 93.19 333 ASN A N 1
ATOM 2359 C CA . ASN A 1 333 ? 1.837 -12.681 -22.904 1.00 93.19 333 ASN A CA 1
ATOM 2360 C C . ASN A 1 333 ? 2.884 -11.562 -23.023 1.00 93.19 333 ASN A C 1
ATOM 2362 O O . ASN A 1 333 ? 2.525 -10.396 -22.842 1.00 93.19 333 ASN A O 1
ATOM 2366 N N . PRO A 1 334 ? 4.157 -11.871 -23.327 1.00 93.44 334 PRO A N 1
ATOM 2367 C CA . PRO A 1 334 ? 5.138 -10.842 -23.644 1.00 93.44 334 PRO A CA 1
ATOM 2368 C C . PRO A 1 334 ? 4.728 -10.028 -24.870 1.00 93.44 334 PRO A C 1
ATOM 2370 O O . PRO A 1 334 ? 4.225 -10.574 -25.851 1.00 93.44 334 PRO A O 1
ATOM 2373 N N . VAL A 1 335 ? 5.021 -8.733 -24.839 1.00 93.19 335 VAL A N 1
ATOM 2374 C CA . VAL A 1 335 ? 4.948 -7.846 -26.000 1.00 93.19 335 VAL A CA 1
ATOM 2375 C C . VAL A 1 335 ? 6.377 -7.516 -26.396 1.00 93.19 335 VAL A C 1
ATOM 2377 O O . VAL A 1 335 ? 7.093 -6.882 -25.624 1.00 93.19 335 VAL A O 1
ATOM 2380 N N . ILE A 1 336 ? 6.791 -7.978 -27.576 1.00 93.31 336 ILE A N 1
ATOM 2381 C CA . ILE A 1 336 ? 8.092 -7.660 -28.168 1.00 93.31 336 ILE A CA 1
ATOM 2382 C C . ILE A 1 336 ? 7.885 -6.477 -29.115 1.00 93.31 336 ILE A C 1
ATOM 2384 O O . ILE A 1 336 ? 7.114 -6.581 -30.068 1.00 93.31 336 ILE A O 1
ATOM 2388 N N . THR A 1 337 ? 8.581 -5.370 -28.861 1.00 90.88 337 THR A N 1
ATOM 2389 C CA . THR A 1 337 ? 8.474 -4.123 -29.630 1.00 90.88 337 THR A CA 1
ATOM 2390 C C . THR A 1 337 ? 9.789 -3.860 -30.359 1.00 90.88 337 THR A C 1
ATOM 2392 O O . THR A 1 337 ? 10.696 -3.245 -29.789 1.00 90.88 337 THR A O 1
ATOM 2395 N N . PRO A 1 338 ? 9.942 -4.351 -31.597 1.00 85.81 338 PRO A N 1
ATOM 2396 C CA . PRO A 1 338 ? 11.117 -4.069 -32.398 1.00 85.81 338 PRO A CA 1
ATOM 2397 C C . PRO A 1 338 ? 10.962 -2.791 -33.226 1.00 85.81 338 PRO A C 1
ATOM 2399 O O . PRO A 1 338 ? 9.877 -2.467 -33.706 1.00 85.81 338 PRO A O 1
ATOM 2402 N N . SER A 1 339 ? 12.078 -2.102 -33.456 1.00 85.44 339 SER A N 1
ATOM 2403 C CA . SER A 1 339 ? 12.185 -1.041 -34.467 1.00 85.44 339 SER A CA 1
ATOM 2404 C C . SER A 1 339 ? 12.920 -1.544 -35.704 1.00 85.44 339 SER A C 1
ATOM 2406 O O . SER A 1 339 ? 13.735 -2.457 -35.602 1.00 85.44 339 SER A O 1
ATOM 2408 N N . VAL A 1 340 ? 12.661 -0.929 -36.862 1.00 87.12 340 VAL A N 1
ATOM 2409 C CA . VAL A 1 340 ? 13.417 -1.202 -38.095 1.00 87.12 340 VAL A CA 1
ATOM 2410 C C . VAL A 1 340 ? 14.916 -1.068 -37.817 1.00 87.12 340 VAL A C 1
ATOM 2412 O O . VAL A 1 340 ? 15.361 -0.081 -37.230 1.00 87.12 340 VAL A O 1
ATOM 2415 N N . ILE A 1 341 ? 15.688 -2.061 -38.248 1.00 89.50 341 ILE A N 1
ATOM 2416 C CA . ILE A 1 341 ? 17.143 -2.080 -38.103 1.00 89.50 341 ILE A CA 1
ATOM 2417 C C . ILE A 1 341 ? 17.757 -1.589 -39.410 1.00 89.50 341 ILE A C 1
ATOM 2419 O O . ILE A 1 341 ? 17.415 -2.077 -40.481 1.00 89.50 341 ILE A O 1
ATOM 2423 N N . ASN A 1 342 ? 18.688 -0.644 -39.323 1.00 88.50 342 ASN A N 1
ATOM 2424 C CA . ASN A 1 342 ? 19.380 -0.056 -40.465 1.00 88.50 342 ASN A CA 1
ATOM 2425 C C . ASN A 1 342 ? 20.882 -0.383 -40.364 1.00 88.50 342 ASN A C 1
ATOM 2427 O O . ASN A 1 342 ? 21.513 -0.016 -39.373 1.00 88.50 342 ASN A O 1
ATOM 2431 N N . VAL A 1 343 ? 21.453 -1.077 -41.358 1.00 88.81 343 VAL A N 1
ATOM 2432 C CA . VAL A 1 343 ? 22.877 -1.490 -41.400 1.00 88.81 343 VAL A CA 1
ATOM 2433 C C . VAL A 1 343 ? 23.540 -1.086 -42.718 1.00 88.81 343 VAL A C 1
ATOM 2435 O O . VAL A 1 343 ? 22.945 -1.248 -43.774 1.00 88.81 343 VAL A O 1
ATOM 2438 N N . THR A 1 344 ? 24.745 -0.508 -42.713 1.00 88.12 344 THR A N 1
ATOM 2439 C CA . THR A 1 344 ? 25.355 -0.063 -43.978 1.00 88.12 344 THR A CA 1
ATOM 2440 C C . THR A 1 344 ? 25.951 -1.251 -44.714 1.00 88.12 344 THR A C 1
ATOM 2442 O O . THR A 1 344 ? 26.302 -2.251 -44.090 1.00 88.12 344 THR A O 1
ATOM 2445 N N . VAL A 1 345 ? 26.122 -1.146 -46.031 1.00 88.25 345 VAL A N 1
ATOM 2446 C CA . VAL A 1 345 ? 26.946 -2.110 -46.778 1.00 88.25 345 VAL A CA 1
ATOM 2447 C C . VAL A 1 345 ? 28.354 -2.151 -46.162 1.00 88.25 345 VAL A C 1
ATOM 2449 O O . VAL A 1 345 ? 28.982 -1.108 -45.992 1.00 88.25 345 VAL A O 1
ATOM 2452 N N . GLY A 1 346 ? 28.816 -3.342 -45.774 1.00 83.94 346 GLY A N 1
ATOM 2453 C CA . GLY A 1 346 ? 30.070 -3.574 -45.045 1.00 83.94 346 GLY A CA 1
ATOM 2454 C C . GLY A 1 346 ? 30.032 -3.240 -43.545 1.00 83.94 346 GLY A C 1
ATOM 2455 O O . GLY A 1 346 ? 31.040 -3.400 -42.862 1.00 83.94 346 GLY A O 1
ATOM 2456 N N . GLY A 1 347 ? 28.899 -2.758 -43.026 1.00 87.88 347 GLY A N 1
ATOM 2457 C CA . GLY A 1 347 ? 28.702 -2.419 -41.616 1.00 87.88 347 GLY A CA 1
ATOM 2458 C C . GLY A 1 347 ? 28.076 -3.554 -40.805 1.00 87.88 347 GLY A C 1
ATOM 2459 O O . GLY A 1 347 ? 27.512 -4.499 -41.355 1.00 87.88 347 GLY A O 1
ATOM 2460 N N . THR A 1 348 ? 28.119 -3.430 -39.476 1.00 92.75 348 THR A N 1
ATOM 2461 C CA . THR A 1 348 ? 27.498 -4.389 -38.546 1.00 92.75 348 THR A CA 1
ATOM 2462 C C . THR A 1 348 ? 26.535 -3.711 -37.567 1.00 92.75 348 THR A C 1
ATOM 2464 O O . THR A 1 348 ? 26.629 -2.510 -37.318 1.00 92.75 348 THR A O 1
ATOM 2467 N N . TYR A 1 349 ? 25.596 -4.482 -37.013 1.00 90.56 349 TYR A N 1
ATOM 2468 C CA . TYR A 1 349 ? 24.639 -4.045 -35.995 1.00 90.56 349 TYR A CA 1
ATOM 2469 C C . TYR A 1 349 ? 24.495 -5.100 -34.896 1.00 90.56 349 TYR A C 1
ATOM 2471 O O . TYR A 1 349 ? 24.121 -6.241 -35.168 1.00 90.56 349 TYR A O 1
ATOM 2479 N N . ALA A 1 350 ? 24.765 -4.717 -33.649 1.00 92.75 350 ALA A N 1
ATOM 2480 C CA . ALA A 1 350 ? 24.673 -5.606 -32.494 1.00 92.75 350 ALA A CA 1
ATOM 2481 C C . ALA A 1 350 ? 23.251 -5.631 -31.897 1.00 92.75 350 ALA A C 1
ATOM 2483 O O . ALA A 1 350 ? 22.661 -4.587 -31.618 1.00 92.75 350 ALA A O 1
ATOM 2484 N N . LEU A 1 351 ? 22.711 -6.830 -31.667 1.00 91.31 351 LEU A N 1
ATOM 2485 C CA . LEU A 1 351 ? 21.416 -7.089 -31.026 1.00 91.31 351 LEU A CA 1
ATOM 2486 C C . LEU A 1 351 ? 21.574 -7.202 -29.493 1.00 91.31 351 LEU A C 1
ATOM 2488 O O . LEU A 1 351 ? 22.634 -7.629 -29.031 1.00 91.31 351 LEU A O 1
ATOM 2492 N N . PRO A 1 352 ? 20.554 -6.846 -28.678 1.00 81.44 352 PRO A N 1
ATOM 2493 C CA . PRO A 1 352 ? 19.180 -6.479 -29.051 1.00 81.44 352 PRO A CA 1
ATOM 2494 C C . PRO A 1 352 ? 19.024 -5.126 -29.736 1.00 81.44 352 PRO A C 1
ATOM 2496 O O . PRO A 1 352 ? 17.988 -4.899 -30.352 1.00 81.44 352 PRO A O 1
ATOM 2499 N N . GLY A 1 353 ? 20.001 -4.223 -29.612 1.00 76.25 353 GLY A N 1
ATOM 2500 C CA . GLY A 1 353 ? 19.873 -2.848 -30.091 1.00 76.25 353 GLY A CA 1
ATOM 2501 C C . GLY A 1 353 ? 18.527 -2.223 -29.688 1.00 76.25 353 GLY A C 1
ATOM 2502 O O . GLY A 1 353 ? 18.273 -2.005 -28.507 1.00 76.25 353 GLY A O 1
ATOM 2503 N N . ALA A 1 354 ? 17.651 -1.986 -30.670 1.00 72.44 354 ALA A N 1
ATOM 2504 C CA . ALA A 1 354 ? 16.319 -1.381 -30.532 1.00 72.44 354 ALA A CA 1
ATOM 2505 C C . ALA A 1 354 ? 15.146 -2.383 -30.372 1.00 72.44 354 ALA A C 1
ATOM 2507 O O . ALA A 1 354 ? 14.038 -2.127 -30.851 1.00 72.44 354 ALA A O 1
ATOM 2508 N N . VAL A 1 355 ? 15.372 -3.534 -29.734 1.00 85.44 355 VAL A N 1
ATOM 2509 C CA . VAL A 1 355 ? 14.328 -4.532 -29.445 1.00 85.44 355 VAL A CA 1
ATOM 2510 C C . VAL A 1 355 ? 14.056 -4.593 -27.942 1.00 85.44 355 VAL A C 1
ATOM 2512 O O . VAL A 1 355 ? 14.931 -4.968 -27.165 1.00 85.44 355 VAL A O 1
ATOM 2515 N N . ALA A 1 356 ? 12.828 -4.262 -27.536 1.00 87.38 356 ALA A N 1
ATOM 2516 C CA . ALA A 1 356 ? 12.372 -4.350 -26.146 1.00 87.38 356 ALA A CA 1
ATOM 2517 C C . ALA A 1 356 ? 11.317 -5.454 -25.964 1.00 87.38 356 ALA A C 1
ATOM 2519 O O . ALA A 1 356 ? 10.580 -5.769 -26.897 1.00 87.38 356 ALA A O 1
ATOM 2520 N N . SER A 1 357 ? 11.220 -6.021 -24.757 1.00 92.75 357 SER A N 1
ATOM 2521 C CA . SER A 1 357 ? 10.148 -6.945 -24.361 1.00 92.75 357 SER A CA 1
ATOM 2522 C C . SER A 1 357 ? 9.575 -6.551 -23.002 1.00 92.75 357 SER A C 1
ATOM 2524 O O . SER A 1 357 ? 10.311 -6.095 -22.128 1.00 92.75 357 SER A O 1
ATOM 2526 N N . THR A 1 358 ? 8.271 -6.755 -22.802 1.00 92.38 358 THR A N 1
ATOM 2527 C CA . THR A 1 358 ? 7.621 -6.591 -21.487 1.00 92.38 358 THR A CA 1
ATOM 2528 C C . THR A 1 358 ? 7.933 -7.725 -20.507 1.00 92.38 358 THR A C 1
ATOM 2530 O O . THR A 1 358 ? 7.621 -7.617 -19.324 1.00 92.38 358 THR A O 1
ATOM 2533 N N . SER A 1 359 ? 8.564 -8.804 -20.973 1.00 92.81 359 SER A N 1
ATOM 2534 C CA . SER A 1 359 ? 9.030 -9.916 -20.143 1.00 92.81 359 SER A CA 1
ATOM 2535 C C . SER A 1 359 ? 10.554 -9.878 -19.996 1.00 92.81 359 SER A C 1
ATOM 2537 O O . SER A 1 359 ? 11.252 -9.631 -20.983 1.00 92.81 359 SER A O 1
ATOM 2539 N N . PRO A 1 360 ? 11.096 -10.196 -18.803 1.00 88.44 360 PRO A N 1
ATOM 2540 C CA . PRO A 1 360 ? 12.533 -10.170 -18.528 1.00 88.44 360 PRO A CA 1
ATOM 2541 C C . PRO A 1 360 ? 13.301 -11.368 -19.119 1.00 88.44 360 PRO A C 1
ATOM 2543 O O . PRO A 1 360 ? 14.500 -11.498 -18.887 1.00 88.44 360 PRO A O 1
ATOM 2546 N N . GLY A 1 361 ? 12.630 -12.279 -19.835 1.00 87.69 361 GLY A N 1
ATOM 2547 C CA . GLY A 1 361 ? 13.268 -13.455 -20.427 1.00 87.69 361 GLY A CA 1
ATOM 2548 C C . GLY A 1 361 ? 14.326 -13.098 -21.477 1.00 87.69 361 GLY A C 1
ATOM 2549 O O . GLY A 1 361 ? 14.201 -12.109 -22.200 1.00 87.69 361 GLY A O 1
ATOM 2550 N N . THR A 1 362 ? 15.357 -13.932 -21.606 1.00 90.12 362 THR A N 1
ATOM 2551 C CA . THR A 1 362 ? 16.396 -13.750 -22.625 1.00 90.12 362 THR A CA 1
ATOM 2552 C C . THR A 1 362 ? 15.794 -13.794 -24.031 1.00 90.12 362 THR A C 1
ATOM 2554 O O . THR A 1 362 ? 15.030 -14.702 -24.364 1.00 90.12 362 THR A O 1
ATOM 2557 N N . LEU A 1 363 ? 16.147 -12.806 -24.854 1.00 92.81 363 LEU A N 1
ATOM 2558 C CA . LEU A 1 363 ? 15.788 -12.772 -26.267 1.00 92.81 363 LEU A CA 1
ATOM 2559 C C . LEU A 1 363 ? 16.762 -13.624 -27.080 1.00 92.81 363 LEU A C 1
ATOM 2561 O O . LEU A 1 363 ? 17.967 -13.624 -26.834 1.00 92.81 363 LEU A O 1
ATOM 2565 N N . SER A 1 364 ? 16.222 -14.315 -28.073 1.00 93.06 364 SER A N 1
ATOM 2566 C CA . SER A 1 364 ? 16.974 -15.084 -29.059 1.00 93.06 364 SER A CA 1
ATOM 2567 C C . SER A 1 364 ? 16.623 -14.601 -30.459 1.00 93.06 364 SER A C 1
ATOM 2569 O O . SER A 1 364 ? 15.503 -14.158 -30.717 1.00 93.06 364 SER A O 1
ATOM 2571 N N . TYR A 1 365 ? 17.597 -14.665 -31.357 1.00 94.25 365 TYR A N 1
ATOM 2572 C CA . TYR A 1 365 ? 17.518 -14.048 -32.671 1.00 94.25 365 TYR A CA 1
ATOM 2573 C C . TYR A 1 365 ? 17.767 -15.092 -33.744 1.00 94.25 365 TYR A C 1
ATOM 2575 O O . TYR A 1 365 ? 18.679 -15.908 -33.634 1.00 94.25 365 TYR A O 1
ATOM 2583 N N . SER A 1 366 ? 16.951 -15.057 -34.787 1.00 93.44 366 SER A N 1
ATOM 2584 C CA . SER A 1 366 ? 17.094 -15.934 -35.944 1.00 93.44 366 SER A CA 1
ATOM 2585 C C . SER A 1 366 ? 16.799 -15.150 -37.212 1.00 93.44 366 SER A C 1
ATOM 2587 O O . SER A 1 366 ? 15.891 -14.323 -37.248 1.00 93.44 366 SER A O 1
ATOM 2589 N N . MET A 1 367 ? 17.585 -15.387 -38.249 1.00 93.75 367 MET A N 1
ATOM 2590 C CA . MET A 1 367 ? 17.450 -14.765 -39.560 1.00 93.75 367 MET A CA 1
ATOM 2591 C C . MET A 1 367 ? 17.810 -15.826 -40.590 1.00 93.75 367 MET A C 1
ATOM 2593 O O . MET A 1 367 ? 18.732 -16.607 -40.365 1.00 93.75 367 MET A O 1
ATOM 2597 N N . THR A 1 368 ? 17.081 -15.870 -41.703 1.00 94.25 368 THR A N 1
ATOM 2598 C CA . THR A 1 368 ? 17.560 -16.604 -42.877 1.00 94.25 368 THR A CA 1
ATOM 2599 C C . THR A 1 368 ? 18.435 -15.652 -43.673 1.00 94.25 368 THR A C 1
ATOM 2601 O O . THR A 1 368 ? 17.954 -14.632 -44.166 1.00 94.25 368 THR A O 1
ATOM 2604 N N . ASP A 1 369 ? 19.723 -15.952 -43.744 1.00 92.31 369 ASP A N 1
ATOM 2605 C CA . ASP A 1 369 ? 20.703 -15.142 -44.459 1.00 92.31 369 ASP A CA 1
ATOM 2606 C C . ASP A 1 369 ? 20.314 -14.954 -45.932 1.00 92.31 369 ASP A C 1
ATOM 2608 O O . ASP A 1 369 ? 19.867 -15.889 -46.602 1.00 92.31 369 ASP A O 1
ATOM 2612 N N . ASN A 1 370 ? 20.485 -13.736 -46.446 1.00 92.06 370 ASN A N 1
ATOM 2613 C CA . ASN A 1 370 ? 20.248 -13.423 -47.852 1.00 92.06 370 ASN A CA 1
ATOM 2614 C C . ASN A 1 370 ? 21.341 -12.495 -48.409 1.00 92.06 370 ASN A C 1
ATOM 2616 O O . ASN A 1 370 ? 22.275 -12.113 -47.707 1.00 92.06 370 ASN A O 1
ATOM 2620 N N . ALA A 1 371 ? 21.222 -12.118 -49.686 1.00 91.50 371 ALA A N 1
ATOM 2621 C CA . ALA A 1 371 ? 22.202 -11.254 -50.348 1.00 91.50 371 ALA A CA 1
ATOM 2622 C C . ALA A 1 371 ? 22.352 -9.864 -49.697 1.00 91.50 371 ALA A C 1
ATOM 2624 O O . ALA A 1 371 ? 23.382 -9.223 -49.882 1.00 91.50 371 ALA A O 1
ATOM 2625 N N . ALA A 1 372 ? 21.345 -9.392 -48.952 1.00 92.00 372 ALA A N 1
ATOM 2626 C CA . ALA A 1 372 ? 21.360 -8.084 -48.310 1.00 92.00 372 ALA A CA 1
ATOM 2627 C C . ALA A 1 372 ? 21.999 -8.122 -46.915 1.00 92.00 372 ALA A C 1
ATOM 2629 O O . ALA A 1 372 ? 22.841 -7.278 -46.619 1.00 92.00 372 ALA A O 1
ATOM 2630 N N . ALA A 1 373 ? 21.633 -9.085 -46.063 1.00 94.81 373 ALA A N 1
ATOM 2631 C CA . ALA A 1 373 ? 22.123 -9.170 -44.686 1.00 94.81 373 ALA A CA 1
ATOM 2632 C C . ALA A 1 373 ? 22.257 -10.613 -44.181 1.00 94.81 373 ALA A C 1
ATOM 2634 O O . ALA A 1 373 ? 21.465 -11.485 -44.545 1.00 94.81 373 ALA A O 1
ATOM 2635 N N . THR A 1 374 ? 23.219 -10.817 -43.278 1.00 95.06 374 THR A N 1
ATOM 2636 C CA . THR A 1 374 ? 23.492 -12.097 -42.598 1.00 95.06 374 THR A CA 1
ATOM 2637 C C . THR A 1 374 ? 23.495 -11.926 -41.076 1.00 95.06 374 THR A C 1
ATOM 2639 O O . THR A 1 374 ? 23.828 -10.842 -40.586 1.00 95.06 374 THR A O 1
ATOM 2642 N N . LEU A 1 375 ? 23.138 -12.969 -40.318 1.00 95.38 375 LEU A N 1
ATOM 2643 C CA . LEU A 1 375 ? 23.221 -12.991 -38.852 1.00 95.38 375 LEU A CA 1
ATOM 2644 C C . LEU A 1 375 ? 24.423 -13.821 -38.385 1.00 95.38 375 LEU A C 1
ATOM 2646 O O . LEU A 1 375 ? 24.444 -15.046 -38.460 1.00 95.38 375 LEU A O 1
ATOM 2650 N N . ILE A 1 376 ? 25.411 -13.142 -37.815 1.00 91.88 376 ILE A N 1
ATOM 2651 C CA . ILE A 1 376 ? 26.673 -13.710 -37.350 1.00 91.88 376 ILE A CA 1
ATOM 2652 C C . ILE A 1 376 ? 26.634 -13.870 -35.826 1.00 91.88 376 ILE A C 1
ATOM 2654 O O . ILE A 1 376 ? 26.185 -12.983 -35.095 1.00 91.88 376 ILE A O 1
ATOM 2658 N N . GLY A 1 377 ? 27.094 -15.023 -35.330 1.00 87.62 377 GLY A N 1
ATOM 2659 C CA . GLY A 1 377 ? 27.238 -15.283 -33.890 1.00 87.62 377 GLY A CA 1
ATOM 2660 C C . GLY A 1 377 ? 25.924 -15.270 -33.096 1.00 87.62 377 GLY A C 1
ATOM 2661 O O . GLY A 1 377 ? 25.955 -15.195 -31.872 1.00 87.62 377 GLY A O 1
ATOM 2662 N N . GLY A 1 378 ? 24.770 -15.307 -33.775 1.00 87.62 378 GLY A N 1
ATOM 2663 C CA . GLY A 1 378 ? 23.439 -15.273 -33.159 1.00 87.62 378 GLY A CA 1
ATOM 2664 C C . GLY A 1 378 ? 23.026 -13.919 -32.571 1.00 87.62 378 GLY A C 1
ATOM 2665 O O . GLY A 1 378 ? 21.951 -13.825 -31.982 1.00 87.62 378 GLY A O 1
ATOM 2666 N N . ASN A 1 379 ? 23.845 -12.872 -32.710 1.00 90.94 379 ASN A N 1
ATOM 2667 C CA . ASN A 1 379 ? 23.577 -11.562 -32.109 1.00 90.94 379 ASN A CA 1
ATOM 2668 C C . ASN A 1 379 ? 24.090 -10.357 -32.914 1.00 90.94 379 ASN A C 1
ATOM 2670 O O . ASN A 1 379 ? 23.888 -9.229 -32.478 1.00 90.94 379 ASN A O 1
ATOM 2674 N N . THR A 1 380 ? 24.744 -10.556 -34.059 1.00 93.69 380 THR A N 1
ATOM 2675 C CA . THR A 1 380 ? 25.304 -9.454 -34.848 1.00 93.69 380 THR A CA 1
ATOM 2676 C C . THR A 1 380 ? 24.840 -9.560 -36.288 1.00 93.69 380 THR A C 1
ATOM 2678 O O . THR A 1 380 ? 25.094 -10.555 -36.955 1.00 93.69 380 THR A O 1
ATOM 2681 N N . ILE A 1 381 ? 24.164 -8.534 -36.788 1.00 94.69 381 ILE A N 1
ATOM 2682 C CA . ILE A 1 381 ? 23.767 -8.447 -38.193 1.00 94.69 381 ILE A CA 1
ATOM 2683 C C . ILE A 1 381 ? 24.915 -7.823 -38.983 1.00 94.69 381 ILE A C 1
ATOM 2685 O O . ILE A 1 381 ? 25.465 -6.811 -38.558 1.00 94.69 381 ILE A O 1
ATOM 2689 N N . ASN A 1 382 ? 25.249 -8.388 -40.139 1.00 94.50 382 ASN A N 1
ATOM 2690 C CA . ASN A 1 382 ? 26.226 -7.842 -41.077 1.00 94.50 382 ASN A CA 1
ATOM 2691 C C . ASN A 1 382 ? 25.543 -7.453 -42.396 1.00 94.50 382 ASN A C 1
ATOM 2693 O O . ASN A 1 382 ? 24.849 -8.278 -42.998 1.00 94.50 382 ASN A O 1
ATOM 2697 N N . GLY A 1 383 ? 25.729 -6.205 -42.832 1.00 92.75 383 GLY A N 1
ATOM 2698 C CA . GLY A 1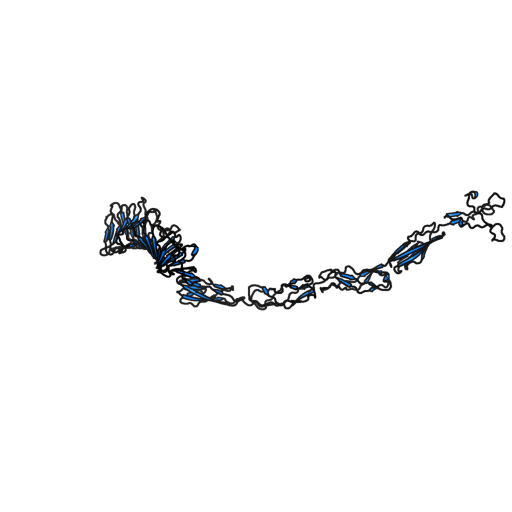 383 ? 25.186 -5.673 -44.081 1.00 92.75 383 GLY A CA 1
ATOM 2699 C C . GLY A 1 383 ? 26.085 -6.028 -45.262 1.00 92.75 383 GLY A C 1
ATOM 2700 O O . GLY A 1 383 ? 27.235 -5.605 -45.321 1.00 92.75 383 GLY A O 1
ATOM 2701 N N . VAL A 1 384 ? 25.566 -6.797 -46.215 1.00 92.38 384 VAL A N 1
ATOM 2702 C CA . VAL A 1 384 ? 26.338 -7.360 -47.336 1.00 92.38 384 VAL A CA 1
ATOM 2703 C C . VAL A 1 384 ? 26.137 -6.549 -48.614 1.00 92.38 384 VAL A C 1
ATOM 2705 O O . VAL A 1 384 ? 27.111 -6.153 -49.248 1.00 92.38 384 VAL A O 1
ATOM 2708 N N . ALA A 1 385 ? 24.888 -6.263 -48.977 1.00 89.69 385 ALA A N 1
ATOM 2709 C CA . ALA A 1 385 ? 24.539 -5.482 -50.161 1.00 89.69 385 ALA A CA 1
ATOM 2710 C C . ALA A 1 385 ? 23.244 -4.698 -49.931 1.00 89.69 385 ALA A C 1
ATOM 2712 O O . ALA A 1 385 ? 22.485 -4.993 -49.011 1.00 89.69 385 ALA A O 1
ATOM 2713 N N . VAL A 1 386 ? 22.980 -3.697 -50.774 1.00 87.38 386 VAL A N 1
ATOM 2714 C CA . VAL A 1 386 ? 21.741 -2.911 -50.687 1.00 87.38 386 VAL A CA 1
ATOM 2715 C C . VAL A 1 386 ? 20.525 -3.828 -50.835 1.00 87.38 386 VAL A C 1
ATOM 2717 O O . VAL A 1 386 ? 20.441 -4.602 -51.787 1.00 87.38 386 VAL A O 1
ATOM 2720 N N . GLY A 1 387 ? 19.574 -3.728 -49.907 1.00 89.81 387 GLY A N 1
ATOM 2721 C CA . GLY A 1 387 ? 18.370 -4.555 -49.898 1.00 89.81 387 GLY A CA 1
ATOM 2722 C C . GLY A 1 387 ? 17.757 -4.678 -48.508 1.00 89.81 387 GLY A C 1
ATOM 2723 O O . GLY A 1 387 ? 18.055 -3.889 -47.613 1.00 89.81 387 GLY A O 1
ATOM 2724 N N . THR A 1 388 ? 16.894 -5.674 -48.321 1.00 92.81 388 THR A N 1
ATOM 2725 C CA . THR A 1 388 ? 16.211 -5.916 -47.044 1.00 92.81 388 THR A CA 1
ATOM 2726 C C . THR A 1 388 ? 16.290 -7.379 -46.617 1.00 92.81 388 THR A C 1
ATOM 2728 O O . THR A 1 388 ? 16.310 -8.277 -47.461 1.00 92.81 388 THR A O 1
ATOM 2731 N N . ASN A 1 389 ? 16.264 -7.637 -45.312 1.00 94.69 389 ASN A N 1
ATOM 2732 C CA . ASN A 1 389 ? 16.066 -8.967 -44.732 1.00 94.69 389 ASN A CA 1
ATOM 2733 C C . ASN A 1 389 ? 15.094 -8.893 -43.535 1.00 94.69 389 ASN A C 1
ATOM 2735 O O . ASN A 1 389 ? 14.738 -7.806 -43.080 1.00 94.69 389 ASN A O 1
ATOM 2739 N N . THR A 1 390 ? 14.637 -10.034 -43.022 1.00 94.44 390 THR A N 1
ATOM 2740 C CA . THR A 1 390 ? 13.736 -10.126 -41.870 1.00 94.44 390 THR A CA 1
ATOM 2741 C C . THR A 1 390 ? 14.402 -10.891 -40.733 1.00 94.44 390 THR A C 1
ATOM 2743 O O . THR A 1 390 ? 14.770 -12.055 -40.869 1.00 94.44 390 THR A O 1
ATOM 2746 N N . LEU A 1 391 ? 14.524 -10.234 -39.582 1.00 94.31 391 LEU A N 1
ATOM 2747 C CA . LEU A 1 391 ? 14.960 -10.841 -38.331 1.00 94.31 391 LEU A CA 1
ATOM 2748 C C . LEU A 1 391 ? 13.737 -11.326 -37.549 1.00 94.31 391 LEU A C 1
ATOM 2750 O O . LEU A 1 391 ? 12.799 -10.563 -37.351 1.00 94.31 391 LEU A O 1
ATOM 2754 N N . THR A 1 392 ? 13.765 -12.551 -37.039 1.00 94.31 392 THR A N 1
ATOM 2755 C CA . THR A 1 392 ? 12.790 -13.039 -36.058 1.00 94.31 392 THR A CA 1
ATOM 2756 C C . THR A 1 392 ? 13.404 -13.011 -34.664 1.00 94.31 392 THR A C 1
ATOM 2758 O O . THR A 1 392 ? 14.454 -13.611 -34.419 1.00 94.31 392 THR A O 1
ATOM 2761 N N . VAL A 1 393 ? 12.731 -12.321 -33.749 1.00 95.06 393 VAL A N 1
ATOM 2762 C CA . VAL A 1 393 ? 13.047 -12.249 -32.324 1.00 95.06 393 VAL A CA 1
ATOM 2763 C C . VAL A 1 393 ? 12.117 -13.203 -31.592 1.00 95.06 393 VAL A C 1
ATOM 2765 O O . VAL A 1 393 ? 10.900 -13.054 -31.672 1.00 95.06 393 VAL A O 1
ATOM 2768 N N . ASN A 1 394 ? 12.682 -14.146 -30.848 1.00 93.38 394 ASN A N 1
ATOM 2769 C CA . ASN A 1 394 ? 11.940 -15.113 -30.050 1.00 93.38 394 ASN A CA 1
ATOM 2770 C C . ASN A 1 394 ? 12.268 -14.944 -28.567 1.00 93.38 394 ASN A C 1
ATOM 2772 O O . ASN A 1 394 ? 13.427 -14.754 -28.190 1.00 93.38 394 ASN A O 1
ATOM 2776 N N . GLN A 1 395 ? 11.256 -15.094 -27.720 1.00 94.06 395 GLN A N 1
ATOM 2777 C CA . GLN A 1 395 ? 11.401 -15.189 -26.276 1.00 94.06 395 GLN A CA 1
ATOM 2778 C C . GLN A 1 395 ? 10.710 -16.463 -25.788 1.00 94.06 395 GLN A C 1
ATOM 2780 O O . GLN A 1 395 ? 9.520 -16.677 -26.032 1.00 94.06 395 GLN A O 1
ATOM 2785 N N . ALA A 1 396 ? 11.470 -17.324 -25.112 1.00 93.31 396 ALA A N 1
ATOM 2786 C CA . ALA A 1 396 ? 10.946 -18.570 -24.569 1.00 93.31 396 ALA A CA 1
ATOM 2787 C C . ALA A 1 396 ? 9.952 -18.311 -23.426 1.00 93.31 396 ALA A C 1
ATOM 2789 O O . ALA A 1 396 ? 10.029 -17.298 -22.726 1.00 93.31 396 ALA A O 1
ATOM 2790 N N . ALA A 1 397 ? 9.038 -19.260 -23.212 1.00 93.31 397 ALA A N 1
ATOM 2791 C CA . ALA A 1 397 ? 8.150 -19.227 -22.057 1.00 93.31 397 ALA A CA 1
ATOM 2792 C C . ALA A 1 397 ? 8.962 -19.282 -20.753 1.00 93.31 397 ALA A C 1
ATOM 2794 O O . ALA A 1 397 ? 9.972 -19.977 -20.658 1.00 93.31 397 ALA A O 1
ATOM 2795 N N . SER A 1 398 ? 8.479 -18.583 -19.731 1.00 92.88 398 SER A N 1
ATOM 2796 C CA . SER A 1 398 ? 9.054 -18.593 -18.385 1.00 92.88 398 SER A CA 1
ATOM 2797 C C . SER A 1 398 ? 8.024 -19.073 -17.361 1.00 92.88 398 SER A C 1
ATOM 2799 O O . SER A 1 398 ? 6.941 -19.555 -17.717 1.00 92.88 398 SER A O 1
ATOM 2801 N N . ALA A 1 399 ? 8.348 -18.951 -16.072 1.00 93.19 399 ALA A N 1
ATOM 2802 C CA . ALA A 1 399 ? 7.398 -19.225 -14.999 1.00 93.19 399 ALA A CA 1
ATOM 2803 C C . ALA A 1 399 ? 6.142 -18.343 -15.116 1.00 93.19 399 ALA A C 1
ATOM 2805 O O . ALA A 1 399 ? 5.035 -18.853 -15.000 1.00 93.19 399 ALA A O 1
ATOM 2806 N N . ASN A 1 400 ? 6.311 -17.053 -15.431 1.00 95.88 400 ASN A N 1
ATOM 2807 C CA . ASN A 1 400 ? 5.236 -16.056 -15.363 1.00 95.88 400 ASN A CA 1
ATOM 2808 C C . ASN A 1 400 ? 4.730 -15.573 -16.729 1.00 95.88 400 ASN A C 1
ATOM 2810 O O . ASN A 1 400 ? 3.681 -14.936 -16.801 1.00 95.88 400 ASN A O 1
ATOM 2814 N N . TYR A 1 401 ? 5.454 -15.883 -17.806 1.00 96.38 401 TYR A N 1
ATOM 2815 C CA . TYR A 1 401 ? 5.121 -15.440 -19.156 1.00 96.38 401 TYR A CA 1
ATOM 2816 C C . TYR A 1 401 ? 5.029 -16.608 -20.142 1.00 96.38 401 TYR A C 1
ATOM 2818 O O . TYR A 1 401 ? 5.789 -17.576 -20.048 1.00 96.38 401 TYR A O 1
ATOM 2826 N N . ASN A 1 402 ? 4.115 -16.505 -21.105 1.00 95.50 402 ASN A N 1
ATOM 2827 C CA . ASN A 1 402 ? 4.050 -17.388 -22.270 1.00 95.50 402 ASN A CA 1
ATOM 2828 C C . ASN A 1 402 ? 5.210 -17.098 -23.243 1.00 95.50 402 ASN A C 1
ATOM 2830 O O . ASN A 1 402 ? 5.904 -16.093 -23.105 1.00 95.50 402 ASN A O 1
ATOM 2834 N N . ALA A 1 403 ? 5.447 -17.983 -24.215 1.00 94.31 403 ALA A N 1
ATOM 2835 C CA . ALA A 1 403 ? 6.412 -17.717 -25.284 1.00 94.31 403 ALA A CA 1
ATOM 2836 C C . ALA A 1 403 ? 5.865 -16.655 -26.255 1.00 94.31 403 ALA A C 1
ATOM 2838 O O . ALA A 1 403 ? 4.653 -16.574 -26.460 1.00 94.31 403 ALA A O 1
ATOM 2839 N N . ALA A 1 404 ? 6.751 -15.867 -26.865 1.00 95.25 404 ALA A N 1
ATOM 2840 C CA . ALA A 1 404 ? 6.385 -14.849 -27.849 1.00 95.25 404 ALA A CA 1
ATOM 2841 C C . ALA A 1 404 ? 7.436 -14.727 -28.958 1.00 95.25 404 ALA A C 1
ATOM 2843 O O . ALA A 1 404 ? 8.621 -14.985 -28.740 1.00 95.25 404 ALA A O 1
ATOM 2844 N N . SER A 1 405 ? 6.997 -14.288 -30.136 1.00 94.19 405 SER A N 1
ATOM 2845 C CA . SER A 1 405 ? 7.860 -14.026 -31.287 1.00 94.19 405 SER A CA 1
ATOM 2846 C C . SER A 1 405 ? 7.408 -12.775 -32.035 1.00 94.19 405 SER A C 1
ATOM 2848 O O . SER A 1 405 ? 6.206 -12.553 -32.179 1.00 94.19 405 SER A O 1
ATOM 2850 N N . ALA A 1 406 ? 8.351 -11.993 -32.555 1.00 94.38 406 ALA A N 1
ATOM 2851 C CA . ALA A 1 406 ? 8.084 -10.847 -33.423 1.00 94.38 406 ALA A CA 1
ATOM 2852 C C . ALA A 1 406 ? 9.120 -10.760 -34.548 1.00 94.38 406 ALA A C 1
ATOM 2854 O O . ALA A 1 406 ? 10.262 -11.186 -34.387 1.00 94.38 406 ALA A O 1
ATOM 2855 N N . THR A 1 407 ? 8.733 -10.182 -35.682 1.00 93.25 407 THR A N 1
ATOM 2856 C CA . THR A 1 407 ? 9.622 -9.976 -36.832 1.00 93.25 407 THR A CA 1
ATOM 2857 C C . THR A 1 407 ? 10.038 -8.516 -36.966 1.00 93.25 407 THR A C 1
ATOM 2859 O O . THR A 1 407 ? 9.253 -7.614 -36.683 1.00 93.25 407 THR A O 1
ATOM 2862 N N . VAL A 1 408 ? 11.256 -8.284 -37.450 1.00 92.12 408 VAL A N 1
ATOM 2863 C CA . VAL A 1 408 ? 11.866 -6.965 -37.635 1.00 92.12 408 VAL A CA 1
ATOM 2864 C C . VAL A 1 408 ? 12.412 -6.851 -39.046 1.00 92.12 408 VAL A C 1
ATOM 2866 O O . VAL A 1 408 ? 13.099 -7.757 -39.520 1.00 92.12 408 VAL A O 1
ATOM 2869 N N . LEU A 1 409 ? 12.145 -5.729 -39.708 1.00 92.31 409 LEU A N 1
ATOM 2870 C CA . LEU A 1 409 ? 12.753 -5.426 -40.997 1.00 92.31 409 LEU A CA 1
ATOM 2871 C C . LEU A 1 409 ? 14.184 -4.914 -40.795 1.00 92.31 409 LEU A C 1
ATOM 2873 O O . LEU A 1 409 ? 14.415 -3.995 -40.008 1.00 92.31 409 LEU A O 1
ATOM 2877 N N . VAL A 1 410 ? 15.124 -5.501 -41.527 1.00 92.31 410 VAL A N 1
ATOM 2878 C CA . VAL A 1 410 ? 16.524 -5.085 -41.605 1.00 92.31 410 VAL A CA 1
ATOM 2879 C C . VAL A 1 410 ? 16.754 -4.462 -42.973 1.00 92.31 410 VAL A C 1
ATOM 2881 O O . VAL A 1 410 ? 16.658 -5.155 -43.981 1.00 92.31 410 VAL A O 1
ATOM 2884 N N . ASN A 1 411 ? 17.070 -3.174 -43.012 1.00 91.00 411 ASN A N 1
ATOM 2885 C CA . ASN A 1 411 ? 17.376 -2.433 -44.228 1.00 91.00 411 ASN A CA 1
ATOM 2886 C C . ASN A 1 411 ? 18.883 -2.239 -44.363 1.00 91.00 411 ASN A C 1
ATOM 2888 O O . ASN A 1 411 ? 19.540 -1.760 -43.433 1.00 91.00 411 ASN A O 1
ATOM 2892 N N . VAL A 1 412 ? 19.413 -2.551 -45.543 1.00 90.00 412 VAL A N 1
ATOM 2893 C CA . VAL A 1 412 ? 20.820 -2.354 -45.881 1.00 90.00 412 VAL A CA 1
ATOM 2894 C C . VAL A 1 412 ? 20.964 -1.316 -46.986 1.00 90.00 412 VAL A C 1
ATOM 2896 O O . VAL A 1 412 ? 20.337 -1.429 -48.038 1.00 90.00 412 VAL A O 1
ATOM 2899 N N . SER A 1 413 ? 21.775 -0.284 -46.736 1.00 84.75 413 SER A N 1
ATOM 2900 C CA . SER A 1 413 ? 21.982 0.862 -47.637 1.00 84.75 413 SER A CA 1
ATOM 2901 C C . SER A 1 413 ? 23.455 1.279 -47.685 1.00 84.75 413 SER A C 1
ATOM 2903 O O . SER A 1 413 ? 24.226 0.992 -46.772 1.00 84.75 413 SER A O 1
ATOM 2905 N N . THR A 1 414 ? 23.872 1.979 -48.737 1.00 77.38 414 THR A N 1
ATOM 2906 C CA . THR A 1 414 ? 25.220 2.568 -48.834 1.00 77.38 414 THR A CA 1
ATOM 2907 C C . THR A 1 414 ? 25.378 3.820 -47.968 1.00 77.38 414 THR A C 1
ATOM 2909 O O . THR A 1 414 ? 26.480 4.131 -47.524 1.00 77.38 414 THR A O 1
ATOM 2912 N N . ILE A 1 415 ? 24.281 4.539 -47.707 1.00 71.94 415 ILE A N 1
ATOM 2913 C CA . ILE A 1 415 ? 24.222 5.738 -46.859 1.00 71.94 415 ILE A CA 1
ATOM 2914 C C . ILE A 1 415 ? 22.919 5.697 -46.057 1.00 71.94 415 ILE A C 1
ATOM 2916 O O . ILE A 1 415 ? 21.865 5.357 -46.603 1.00 71.94 415 ILE A O 1
ATOM 2920 N N . PHE A 1 416 ? 22.978 6.078 -44.779 1.00 71.88 416 PHE A N 1
ATOM 2921 C CA . PHE A 1 416 ? 21.782 6.357 -43.987 1.00 71.88 416 PHE A CA 1
ATOM 2922 C C . PHE A 1 416 ? 21.571 7.844 -43.813 1.00 71.88 416 PHE A C 1
ATOM 2924 O O . PHE A 1 416 ? 22.471 8.579 -43.411 1.00 71.88 416 PHE A O 1
ATOM 2931 N N . TYR A 1 417 ? 20.343 8.242 -44.099 1.00 81.69 417 TYR A N 1
ATOM 2932 C CA . TYR A 1 417 ? 19.842 9.584 -43.905 1.00 81.69 417 TYR A CA 1
ATOM 2933 C C . TYR A 1 417 ? 19.113 9.628 -42.561 1.00 81.69 417 TYR A C 1
ATOM 2935 O O . TYR A 1 417 ? 18.318 8.736 -42.258 1.00 81.69 417 TYR A O 1
ATOM 2943 N N . GLY A 1 418 ? 19.420 10.629 -41.743 1.00 82.00 418 GLY A N 1
ATOM 2944 C CA . GLY A 1 418 ? 18.688 10.923 -40.520 1.00 82.00 418 GLY A CA 1
ATOM 2945 C C . GLY A 1 418 ? 17.344 11.568 -40.839 1.00 82.00 418 GLY A C 1
ATOM 2946 O O . GLY A 1 418 ? 17.205 12.288 -41.830 1.00 82.00 418 GLY A O 1
ATOM 2947 N N . ASP A 1 419 ? 16.339 11.310 -40.004 1.00 82.75 419 ASP A N 1
ATOM 2948 C CA . ASP A 1 419 ? 15.064 12.009 -40.140 1.00 82.75 419 ASP A CA 1
ATOM 2949 C C . ASP A 1 419 ? 15.279 13.513 -39.940 1.00 82.75 419 ASP A C 1
ATOM 2951 O O . ASP A 1 419 ? 15.934 13.927 -38.986 1.00 82.75 419 ASP A O 1
ATOM 2955 N N . GLY A 1 420 ? 14.764 14.326 -40.861 1.00 82.56 420 GLY A N 1
ATOM 2956 C CA . GLY A 1 420 ? 15.039 15.760 -40.927 1.00 82.56 420 GLY A CA 1
ATOM 2957 C C . GLY A 1 420 ? 16.158 16.181 -41.888 1.00 82.56 420 GLY A C 1
ATOM 2958 O O . GLY A 1 420 ? 16.253 17.381 -42.162 1.00 82.56 420 GLY A O 1
ATOM 2959 N N . ASP A 1 421 ? 16.948 15.247 -42.432 1.00 89.19 421 ASP A N 1
ATOM 2960 C CA . ASP A 1 421 ? 17.989 15.526 -43.432 1.00 89.19 421 ASP A CA 1
ATOM 2961 C C . ASP A 1 421 ? 17.401 16.061 -44.749 1.00 89.19 421 ASP A C 1
ATOM 2963 O O . ASP A 1 421 ? 16.260 15.764 -45.110 1.00 89.19 421 ASP A O 1
ATOM 2967 N N . TYR A 1 422 ? 18.198 16.831 -45.495 1.00 89.31 422 TYR A N 1
ATOM 2968 C CA . TYR A 1 422 ? 17.833 17.378 -46.806 1.00 89.31 422 TYR A CA 1
ATOM 2969 C C . TYR A 1 422 ? 18.701 16.789 -47.915 1.00 89.31 422 TYR A C 1
ATOM 2971 O O . TYR A 1 422 ? 19.894 16.597 -47.710 1.00 89.31 422 TYR A O 1
ATOM 2979 N N . ARG A 1 423 ? 18.150 16.582 -49.115 1.00 89.88 423 ARG A N 1
ATOM 2980 C CA . ARG A 1 423 ? 18.939 16.242 -50.312 1.00 89.88 423 ARG A CA 1
ATOM 2981 C C . ARG A 1 423 ? 18.527 17.055 -51.527 1.00 89.88 423 ARG A C 1
ATOM 2983 O O . ARG A 1 423 ? 17.335 17.328 -51.696 1.00 89.88 423 ARG A O 1
ATOM 2990 N N . SER A 1 424 ? 19.488 17.386 -52.385 1.00 89.00 424 SER A N 1
ATOM 2991 C CA . SER A 1 424 ? 19.180 17.895 -53.720 1.00 89.00 424 SER A CA 1
ATOM 2992 C C . SER A 1 424 ? 18.619 16.771 -54.594 1.00 89.00 424 SER A C 1
ATOM 2994 O O . SER A 1 424 ? 19.028 15.614 -54.468 1.00 89.00 424 SER A O 1
ATOM 2996 N N . ILE A 1 425 ? 17.678 17.111 -55.472 1.00 87.75 425 ILE A N 1
ATOM 2997 C CA . ILE A 1 425 ? 17.128 16.176 -56.464 1.00 87.75 425 ILE A CA 1
ATOM 2998 C C . ILE A 1 425 ? 17.376 16.598 -57.912 1.00 87.75 425 ILE A C 1
ATOM 3000 O O . ILE A 1 425 ? 17.312 15.749 -58.792 1.00 87.75 425 ILE A O 1
ATOM 3004 N N . ASN A 1 426 ? 17.680 17.876 -58.157 1.00 86.38 426 ASN A N 1
ATOM 3005 C CA . ASN A 1 426 ? 18.016 18.431 -59.468 1.00 86.38 426 ASN A CA 1
ATOM 3006 C C . ASN A 1 426 ? 19.086 19.522 -59.315 1.00 86.38 426 ASN A C 1
ATOM 3008 O O . ASN A 1 426 ? 19.318 20.014 -58.208 1.00 86.38 426 ASN A O 1
ATOM 3012 N N . ASP A 1 427 ? 19.699 19.918 -60.429 1.00 88.19 427 ASP A N 1
ATOM 3013 C CA . ASP A 1 427 ? 20.582 21.085 -60.491 1.00 88.19 427 ASP A CA 1
ATOM 3014 C C . ASP A 1 427 ? 19.819 22.373 -60.128 1.00 88.19 427 ASP A C 1
ATOM 3016 O O . ASP A 1 427 ? 18.619 22.494 -60.396 1.00 88.19 427 ASP A O 1
ATOM 3020 N N . GLY A 1 428 ? 20.496 23.355 -59.527 1.00 85.81 428 GLY A N 1
ATOM 3021 C CA . GLY A 1 428 ? 19.856 24.624 -59.178 1.00 85.81 428 GLY A CA 1
ATOM 3022 C C . GLY A 1 428 ? 20.598 25.468 -58.149 1.00 85.81 428 GLY A C 1
ATOM 3023 O O . GLY A 1 428 ? 21.798 25.319 -57.932 1.00 85.81 428 GLY A O 1
ATOM 3024 N N . ASN A 1 429 ? 19.866 26.382 -57.510 1.00 83.25 429 ASN A N 1
ATOM 3025 C CA . ASN A 1 429 ? 20.419 27.310 -56.526 1.00 83.25 429 ASN A CA 1
ATOM 3026 C C . ASN A 1 429 ? 19.991 26.948 -55.098 1.00 83.25 429 ASN A C 1
ATOM 3028 O O . ASN A 1 429 ? 18.826 26.634 -54.846 1.00 83.25 429 ASN A O 1
ATOM 3032 N N . TRP A 1 430 ? 20.907 27.081 -54.140 1.00 84.31 430 TRP A N 1
ATOM 3033 C CA . TRP A 1 430 ? 20.591 27.096 -52.714 1.00 84.31 430 TRP A CA 1
ATOM 3034 C C . TRP A 1 430 ? 20.537 28.546 -52.234 1.00 84.31 430 TRP A C 1
ATOM 3036 O O . TRP A 1 430 ? 21.561 29.219 -52.097 1.00 84.31 430 TRP A O 1
ATOM 3046 N N . HIS A 1 431 ? 19.315 29.031 -52.022 1.00 75.94 431 HIS A N 1
ATOM 3047 C CA . HIS A 1 431 ? 19.055 30.350 -51.458 1.00 75.94 431 HIS A CA 1
ATOM 3048 C C . HIS A 1 431 ? 18.905 30.248 -49.942 1.00 75.94 431 HIS A C 1
ATOM 3050 O O . HIS A 1 431 ? 18.134 29.417 -49.458 1.00 75.94 431 HIS A O 1
ATOM 3056 N N . GLY A 1 432 ? 19.590 31.111 -49.193 1.00 60.88 432 GLY A N 1
ATOM 3057 C CA . GLY A 1 432 ? 19.404 31.162 -47.746 1.00 60.88 432 GLY A CA 1
ATOM 3058 C C . GLY A 1 432 ? 18.061 31.779 -47.328 1.00 60.88 432 GLY A C 1
ATOM 3059 O O . GLY A 1 432 ? 17.387 31.308 -46.418 1.00 60.88 432 GLY A O 1
ATOM 3060 N N . THR A 1 433 ? 17.614 32.804 -48.046 1.00 56.12 433 THR A N 1
ATOM 3061 C CA . THR A 1 433 ? 16.275 33.382 -47.912 1.00 56.12 433 THR A CA 1
ATOM 3062 C C . THR A 1 433 ? 15.474 33.017 -49.153 1.00 56.12 433 THR A C 1
ATOM 3064 O O . THR A 1 433 ? 15.928 33.239 -50.273 1.00 56.12 433 THR A O 1
ATOM 3067 N N . ALA A 1 434 ? 14.310 32.394 -48.972 1.00 48.19 434 ALA A N 1
ATOM 3068 C CA . ALA A 1 434 ? 13.495 31.898 -50.075 1.00 48.19 434 ALA A CA 1
ATOM 3069 C C . ALA A 1 434 ? 13.203 33.015 -51.096 1.00 48.19 434 ALA A C 1
ATOM 3071 O O . ALA A 1 434 ? 12.438 33.937 -50.819 1.00 48.19 434 ALA A O 1
ATOM 3072 N N . ALA A 1 435 ? 13.789 32.930 -52.292 1.00 45.91 435 ALA A N 1
ATOM 3073 C CA . ALA A 1 435 ? 13.288 33.675 -53.434 1.00 45.91 435 ALA A CA 1
ATOM 3074 C C . ALA A 1 435 ? 12.066 32.915 -53.962 1.00 45.91 435 ALA A C 1
ATOM 3076 O O . ALA A 1 435 ? 12.181 31.821 -54.515 1.00 45.91 435 ALA A O 1
ATOM 3077 N N . SER A 1 436 ? 10.888 33.489 -53.727 1.00 47.72 436 SER A N 1
ATOM 3078 C CA . SER A 1 436 ? 9.603 33.039 -54.261 1.00 47.72 436 SER A CA 1
ATOM 3079 C C . SER A 1 436 ? 9.706 32.823 -55.777 1.00 47.72 436 SER A C 1
ATOM 3081 O O . SER A 1 436 ? 9.784 33.796 -56.527 1.00 47.72 436 SER A O 1
ATOM 3083 N N . GLY A 1 437 ? 9.682 31.561 -56.222 1.00 51.47 437 GLY A N 1
ATOM 3084 C CA . GLY A 1 437 ? 9.443 31.218 -57.628 1.00 51.47 437 GLY A CA 1
ATOM 3085 C C . GLY A 1 437 ? 10.248 30.065 -58.239 1.00 51.47 437 GLY A C 1
ATOM 3086 O O . GLY A 1 437 ? 10.016 29.771 -59.406 1.00 51.47 437 GLY A O 1
ATOM 3087 N N . SER A 1 438 ? 11.164 29.396 -57.525 1.00 49.78 438 SER A N 1
ATOM 3088 C CA . SER A 1 438 ? 11.953 28.289 -58.107 1.00 49.78 438 SER A CA 1
ATOM 3089 C C . SER A 1 438 ? 11.506 26.890 -57.671 1.00 49.78 438 SER A C 1
ATOM 3091 O O . SER A 1 438 ? 11.160 26.641 -56.521 1.00 49.78 438 SER A O 1
ATOM 3093 N N . VAL A 1 439 ? 11.527 25.999 -58.662 1.00 53.03 439 VAL A N 1
ATOM 3094 C CA . VAL A 1 439 ? 11.111 24.590 -58.705 1.00 53.03 439 VAL A CA 1
ATOM 3095 C C . VAL A 1 439 ? 11.685 23.763 -57.542 1.00 53.03 439 VAL A C 1
ATOM 3097 O O . VAL A 1 439 ? 12.820 23.995 -57.131 1.00 53.03 439 VAL A O 1
ATOM 3100 N N . ASN A 1 440 ? 10.912 22.781 -57.053 1.00 62.06 440 ASN A N 1
ATOM 3101 C CA . ASN A 1 440 ? 11.268 21.801 -56.010 1.00 62.06 440 ASN A CA 1
ATOM 3102 C C . ASN A 1 440 ? 12.655 21.159 -56.248 1.00 62.06 440 ASN A C 1
ATOM 3104 O O . ASN A 1 440 ? 12.763 20.099 -56.860 1.00 62.06 440 ASN A O 1
ATOM 3108 N N . THR A 1 441 ? 13.728 21.791 -55.781 1.00 69.62 441 THR A N 1
ATOM 3109 C CA . THR A 1 441 ? 15.114 21.310 -55.943 1.00 69.62 441 THR A CA 1
ATOM 3110 C C . THR A 1 441 ? 15.554 20.416 -54.790 1.00 69.62 441 THR A C 1
ATOM 3112 O O . THR A 1 441 ? 16.573 19.733 -54.898 1.00 69.62 441 THR A O 1
ATOM 3115 N N . TRP A 1 442 ? 14.764 20.370 -53.714 1.00 84.00 442 TRP A N 1
ATOM 3116 C CA . TRP A 1 442 ? 15.115 19.711 -52.466 1.00 84.00 442 TRP A CA 1
ATOM 3117 C C . TRP A 1 442 ? 14.019 18.774 -51.978 1.00 84.00 442 TRP A C 1
ATOM 3119 O O . TRP A 1 442 ? 12.821 19.015 -52.147 1.00 84.00 442 TRP A O 1
ATOM 3129 N N . GLN A 1 443 ? 14.449 17.713 -51.307 1.00 88.19 443 GLN A N 1
ATOM 3130 C CA . GLN A 1 443 ? 13.591 16.882 -50.477 1.00 88.19 443 GLN A CA 1
ATOM 3131 C C . GLN A 1 443 ? 14.081 16.923 -49.034 1.00 88.19 443 GLN A C 1
ATOM 3133 O O . GLN A 1 443 ? 15.283 17.036 -48.797 1.00 88.19 443 GLN A O 1
ATOM 3138 N N . LYS A 1 444 ? 13.150 16.792 -48.089 1.00 88.06 444 LYS A N 1
ATOM 3139 C CA . LYS A 1 444 ? 13.418 16.579 -46.667 1.00 88.06 444 LYS A CA 1
ATOM 3140 C C . LYS A 1 444 ? 12.961 15.177 -46.271 1.00 88.06 444 LYS A C 1
ATOM 3142 O O . LYS A 1 444 ? 11.874 14.759 -46.675 1.00 88.06 444 LYS A O 1
ATOM 3147 N N . LEU A 1 445 ? 13.768 14.458 -45.500 1.00 86.06 445 LEU A N 1
ATOM 3148 C CA . LEU A 1 445 ? 13.378 13.167 -44.945 1.00 86.06 445 LEU A CA 1
ATOM 3149 C C . LEU A 1 445 ? 12.414 13.391 -43.772 1.00 86.06 445 LEU A C 1
ATOM 3151 O O . LEU A 1 445 ? 12.732 14.150 -42.856 1.00 86.06 445 LEU A O 1
ATOM 3155 N N . VAL A 1 446 ? 11.225 12.788 -43.838 1.00 82.06 446 VAL A N 1
ATOM 3156 C CA . VAL A 1 446 ? 10.198 12.853 -42.788 1.00 82.06 446 VAL A CA 1
ATOM 3157 C C . VAL A 1 446 ? 9.621 11.458 -42.575 1.00 82.06 446 VAL A C 1
ATOM 3159 O O . VAL A 1 446 ? 9.072 10.868 -43.507 1.00 82.06 446 VAL A O 1
ATOM 3162 N N . GLY A 1 447 ? 9.759 10.912 -41.367 1.00 76.19 447 GLY A N 1
ATOM 3163 C CA . GLY A 1 447 ? 9.335 9.548 -41.048 1.00 76.19 447 GLY A CA 1
ATOM 3164 C C . GLY A 1 447 ? 10.002 8.489 -41.935 1.00 76.19 447 GLY A C 1
ATOM 3165 O O . GLY A 1 447 ? 9.380 7.479 -42.253 1.00 76.19 447 GLY A O 1
ATOM 3166 N N . GLY A 1 448 ? 11.234 8.744 -42.393 1.00 72.69 448 GLY A N 1
ATOM 3167 C CA . GLY A 1 448 ? 11.957 7.861 -43.319 1.00 72.69 448 GLY A CA 1
ATOM 3168 C C . GLY A 1 448 ? 11.552 7.979 -44.797 1.00 72.69 448 GLY A C 1
ATOM 3169 O O . GLY A 1 448 ? 12.073 7.231 -45.623 1.00 72.69 448 GLY A O 1
ATOM 3170 N N . VAL A 1 449 ? 10.673 8.923 -45.160 1.00 76.62 449 VAL A N 1
ATOM 3171 C CA . VAL A 1 449 ? 10.245 9.166 -46.548 1.00 76.62 449 VAL A CA 1
ATOM 3172 C C . VAL A 1 449 ? 10.743 10.524 -47.038 1.00 76.62 449 VAL A C 1
ATOM 3174 O O . VAL A 1 449 ? 10.566 11.552 -46.385 1.00 76.62 449 VAL A O 1
ATOM 3177 N N . TRP A 1 450 ? 11.357 10.545 -48.222 1.00 83.12 450 TRP A N 1
ATOM 3178 C CA . TRP A 1 450 ? 11.793 11.782 -48.865 1.00 83.12 450 TRP A CA 1
ATOM 3179 C C . TRP A 1 450 ? 10.604 12.549 -49.435 1.00 83.12 450 TRP A C 1
ATOM 3181 O O . TRP A 1 450 ? 9.995 12.134 -50.419 1.00 83.12 450 TRP A O 1
ATOM 3191 N N . THR A 1 451 ? 10.309 13.699 -48.840 1.00 83.94 451 THR A N 1
ATOM 3192 C CA . THR A 1 451 ? 9.186 14.554 -49.228 1.00 83.94 451 THR A CA 1
ATOM 3193 C C . THR A 1 451 ? 9.712 15.820 -49.895 1.00 83.94 451 THR A C 1
ATOM 3195 O O . THR A 1 451 ? 10.641 16.444 -49.383 1.00 83.94 451 THR A O 1
ATOM 3198 N N . ALA A 1 452 ? 9.151 16.202 -51.046 1.00 84.12 452 ALA A N 1
ATOM 3199 C CA . ALA A 1 452 ? 9.520 17.445 -51.726 1.00 84.12 452 ALA A CA 1
ATOM 3200 C C . ALA A 1 452 ? 9.230 18.660 -50.837 1.00 84.12 452 ALA A C 1
ATOM 3202 O O . ALA A 1 452 ? 8.179 18.728 -50.200 1.00 84.12 452 ALA A O 1
ATOM 3203 N N . VAL A 1 453 ? 10.155 19.619 -50.806 1.00 77.25 453 VAL A N 1
ATOM 3204 C CA . VAL A 1 453 ? 9.984 20.873 -50.066 1.00 77.25 453 VAL A CA 1
ATOM 3205 C C . VAL A 1 453 ? 10.048 22.062 -51.016 1.00 77.25 453 VAL A C 1
ATOM 3207 O O . VAL A 1 453 ? 10.871 22.109 -51.928 1.00 77.25 453 VAL A O 1
ATOM 3210 N N . THR A 1 454 ? 9.163 23.031 -50.784 1.00 64.25 454 THR A N 1
ATOM 3211 C CA . THR A 1 454 ? 9.072 24.264 -51.582 1.00 64.25 454 THR A CA 1
ATOM 3212 C C . THR A 1 454 ? 10.143 25.287 -51.210 1.00 64.25 454 THR A C 1
ATOM 3214 O O . THR A 1 454 ? 10.391 26.219 -51.967 1.00 64.25 454 THR A O 1
ATOM 3217 N N . ASN A 1 455 ? 10.778 25.118 -50.047 1.00 64.31 455 ASN A N 1
ATOM 3218 C CA . ASN A 1 455 ? 11.855 25.970 -49.559 1.00 64.31 455 ASN A CA 1
ATOM 3219 C C . ASN A 1 455 ? 13.166 25.177 -49.563 1.00 64.31 455 ASN A C 1
ATOM 3221 O O . ASN A 1 455 ? 13.181 23.992 -49.226 1.00 64.31 455 ASN A O 1
ATOM 3225 N N . SER A 1 456 ? 14.266 25.842 -49.911 1.00 67.88 456 SER A N 1
ATOM 3226 C CA . SER A 1 456 ? 15.625 25.328 -49.723 1.00 67.88 456 SER A CA 1
ATOM 3227 C C . SER A 1 456 ? 15.912 25.006 -48.245 1.00 67.88 456 SER A C 1
ATOM 3229 O O . SER A 1 456 ? 15.203 25.496 -47.358 1.00 67.88 456 SER A O 1
ATOM 3231 N N . PRO A 1 457 ? 16.953 24.198 -47.950 1.00 73.75 457 PRO A N 1
ATOM 3232 C CA . PRO A 1 457 ? 17.384 23.946 -46.581 1.00 73.75 457 PRO A CA 1
ATOM 3233 C C . PRO A 1 457 ? 17.579 25.275 -45.823 1.00 73.75 457 PRO A C 1
ATOM 3235 O O . PRO A 1 457 ? 18.230 26.174 -46.369 1.00 73.75 457 PRO A O 1
ATOM 3238 N N . PRO A 1 458 ? 17.009 25.424 -44.608 1.00 65.94 458 PRO A N 1
ATOM 3239 C CA . PRO A 1 458 ? 17.069 26.652 -43.819 1.00 65.94 458 PRO A CA 1
ATOM 3240 C C . PRO A 1 458 ? 18.473 27.249 -43.687 1.00 65.94 458 PRO A C 1
ATOM 3242 O O . PRO A 1 458 ? 19.447 26.531 -43.484 1.00 65.94 458 PRO A O 1
ATOM 3245 N N . SER A 1 459 ? 18.564 28.579 -43.724 1.00 58.78 459 SER A N 1
ATOM 3246 C CA . SER A 1 459 ? 19.825 29.330 -43.685 1.00 58.78 459 SER A CA 1
ATOM 3247 C C . SER A 1 459 ? 20.342 29.678 -42.294 1.00 58.78 459 SER A C 1
ATOM 3249 O O . SER A 1 459 ? 21.220 30.536 -42.180 1.00 58.78 459 SER A O 1
ATOM 3251 N N . SER A 1 460 ? 19.798 29.072 -41.234 1.00 59.44 460 SER A N 1
ATOM 3252 C CA . SER A 1 460 ? 20.288 29.246 -39.866 1.00 59.44 460 SER A CA 1
ATOM 3253 C C . SER A 1 460 ? 20.548 27.893 -39.205 1.00 59.44 460 SER A C 1
ATOM 3255 O O . SER A 1 460 ? 19.684 27.017 -39.172 1.00 59.44 460 SER A O 1
ATOM 3257 N N . ALA A 1 461 ? 21.739 27.732 -38.618 1.00 55.34 461 ALA A N 1
ATOM 3258 C CA . ALA A 1 461 ? 22.115 26.521 -37.880 1.00 55.34 461 ALA A CA 1
ATOM 3259 C C . ALA A 1 461 ? 21.108 26.172 -36.762 1.00 55.34 461 ALA A C 1
ATOM 3261 O O . ALA A 1 461 ? 20.864 25.000 -36.492 1.00 55.34 461 ALA A O 1
ATOM 3262 N N . ALA A 1 462 ? 20.458 27.184 -36.175 1.00 56.06 462 ALA A N 1
ATOM 3263 C CA . ALA A 1 462 ? 19.448 27.022 -35.131 1.00 56.06 462 ALA A CA 1
ATOM 3264 C C . ALA A 1 462 ? 18.168 26.300 -35.598 1.00 56.06 462 ALA A C 1
ATOM 3266 O O . ALA A 1 462 ? 17.520 25.644 -34.792 1.00 56.06 462 ALA A O 1
ATOM 3267 N N . THR A 1 463 ? 17.798 26.402 -36.880 1.00 62.56 463 THR A N 1
ATOM 3268 C CA . THR A 1 463 ? 16.596 25.736 -37.422 1.00 62.56 463 THR A CA 1
ATOM 3269 C C . THR A 1 463 ? 16.896 24.387 -38.069 1.00 62.56 463 THR A C 1
ATOM 3271 O O . THR A 1 463 ? 16.013 23.531 -38.115 1.00 62.56 463 THR A O 1
ATOM 3274 N N . LEU A 1 464 ? 18.129 24.164 -38.539 1.00 70.94 464 LEU A N 1
ATOM 3275 C CA . LEU A 1 464 ? 18.543 22.871 -39.092 1.00 70.94 464 LEU A CA 1
ATOM 3276 C C . LEU A 1 464 ? 18.919 21.842 -38.010 1.00 70.94 464 LEU A C 1
ATOM 3278 O O . LEU A 1 464 ? 18.781 20.643 -38.246 1.00 70.94 464 LEU A O 1
ATOM 3282 N N . GLY A 1 465 ? 19.361 22.286 -36.828 1.00 76.88 465 GLY A N 1
ATOM 3283 C CA . GLY A 1 465 ? 19.725 21.401 -35.717 1.00 76.88 465 GLY A CA 1
ATOM 3284 C C . GLY A 1 465 ? 20.941 20.527 -36.042 1.00 76.88 465 GLY A C 1
ATOM 3285 O O . GLY A 1 465 ? 21.988 21.040 -36.425 1.00 76.88 465 GLY A O 1
ATOM 3286 N N . THR A 1 466 ? 20.810 19.206 -35.888 1.00 77.56 466 THR A N 1
ATOM 3287 C CA . THR A 1 466 ? 21.847 18.208 -36.232 1.00 77.56 466 THR A CA 1
ATOM 3288 C C . THR A 1 466 ? 21.691 17.620 -37.637 1.00 77.56 466 THR A C 1
ATOM 3290 O O . THR A 1 466 ? 22.471 16.748 -38.020 1.00 77.56 466 THR A O 1
ATOM 3293 N N . ASN A 1 467 ? 20.678 18.058 -38.388 1.00 84.19 467 ASN A N 1
ATOM 3294 C CA . ASN A 1 467 ? 20.345 17.491 -39.692 1.00 84.19 467 ASN A CA 1
ATOM 3295 C C . ASN A 1 467 ? 21.382 17.883 -40.747 1.00 84.19 467 ASN A C 1
ATOM 3297 O O . ASN A 1 467 ? 21.927 18.990 -40.725 1.00 84.19 467 ASN A O 1
ATOM 3301 N N . LYS A 1 468 ? 21.639 16.980 -41.689 1.00 88.25 468 LYS A N 1
ATOM 3302 C CA . LYS A 1 468 ? 22.638 17.144 -42.748 1.00 88.25 468 LYS A CA 1
ATOM 3303 C C . LYS A 1 468 ? 21.994 17.565 -44.067 1.00 88.25 468 LYS A C 1
ATOM 3305 O O . LYS A 1 468 ? 20.850 17.215 -44.362 1.00 88.25 468 LYS A O 1
ATOM 3310 N N . VAL A 1 469 ? 22.754 18.294 -44.881 1.00 89.56 469 VAL A N 1
ATOM 3311 C CA . VAL A 1 469 ? 22.378 18.662 -46.254 1.00 89.56 469 VAL A CA 1
ATOM 3312 C C . VAL A 1 469 ? 23.241 17.879 -47.236 1.00 89.56 469 VAL A C 1
ATOM 3314 O O . VAL A 1 469 ? 24.450 18.083 -47.285 1.00 89.56 469 VAL A O 1
ATOM 3317 N N . TYR A 1 470 ? 22.629 17.000 -48.023 1.00 91.69 470 TYR A N 1
ATOM 3318 C CA . TYR A 1 470 ? 23.305 16.193 -49.035 1.00 91.69 470 TYR A CA 1
ATOM 3319 C C . TYR A 1 470 ? 23.187 16.834 -50.422 1.00 91.69 470 TYR A C 1
ATOM 3321 O O . TYR A 1 470 ? 22.088 17.155 -50.881 1.00 91.69 470 TYR A O 1
ATOM 3329 N N . ILE A 1 471 ? 24.322 16.994 -51.097 1.00 92.19 471 ILE A N 1
ATOM 3330 C CA . ILE A 1 471 ? 24.429 17.532 -52.453 1.00 92.19 471 ILE A CA 1
ATOM 3331 C C . ILE A 1 471 ? 24.719 16.377 -53.410 1.00 92.19 471 ILE A C 1
ATOM 3333 O O . ILE A 1 471 ? 25.813 15.820 -53.393 1.00 92.19 471 ILE A O 1
ATOM 3337 N N . ASN A 1 472 ? 23.741 16.045 -54.248 1.00 90.44 472 ASN A N 1
ATOM 3338 C CA . ASN A 1 472 ? 23.829 15.009 -55.286 1.00 90.44 472 ASN A CA 1
ATOM 3339 C C . ASN A 1 472 ? 23.909 15.595 -56.702 1.00 90.44 472 ASN A C 1
ATOM 3341 O O . ASN A 1 472 ? 24.109 14.864 -57.664 1.00 90.44 472 ASN A O 1
ATOM 3345 N N . ASN A 1 473 ? 23.685 16.902 -56.833 1.00 91.69 473 ASN A N 1
ATOM 3346 C CA . ASN A 1 473 ? 23.500 17.608 -58.098 1.00 91.69 473 ASN A CA 1
ATOM 3347 C C . ASN A 1 473 ? 24.402 18.847 -58.161 1.00 91.69 473 ASN A C 1
ATOM 3349 O O . ASN A 1 473 ? 25.102 19.159 -57.195 1.00 91.69 473 ASN A O 1
ATOM 3353 N N . ASN A 1 474 ? 24.361 19.583 -59.273 1.00 91.69 474 ASN A N 1
ATOM 3354 C CA . ASN A 1 474 ? 25.054 20.862 -59.400 1.00 91.69 474 ASN A CA 1
ATOM 3355 C C . ASN A 1 474 ? 24.277 21.968 -58.678 1.00 91.69 474 ASN A C 1
ATOM 3357 O O . ASN A 1 474 ? 23.275 22.471 -59.187 1.00 91.69 474 ASN A O 1
ATOM 3361 N N . ILE A 1 475 ? 24.759 22.369 -57.505 1.00 89.75 475 ILE A N 1
ATOM 3362 C CA . ILE A 1 475 ? 24.135 23.378 -56.654 1.00 89.75 475 ILE A CA 1
ATOM 3363 C C . ILE A 1 475 ? 25.013 24.624 -56.563 1.00 89.75 475 ILE A C 1
ATOM 3365 O O . ILE A 1 475 ? 26.172 24.545 -56.165 1.00 89.75 475 ILE A O 1
ATOM 3369 N N . SER A 1 476 ? 24.451 25.790 -56.877 1.00 88.06 476 SER A N 1
ATOM 3370 C CA . SER A 1 476 ? 25.102 27.093 -56.688 1.00 88.06 476 SER A CA 1
ATOM 3371 C C . SER A 1 476 ? 24.536 27.817 -55.467 1.00 88.06 476 SER A C 1
ATOM 3373 O O . SER A 1 476 ? 23.324 27.945 -55.312 1.00 88.06 476 SER A O 1
ATOM 3375 N N . LEU A 1 477 ? 25.399 28.310 -54.585 1.00 84.62 477 LEU A N 1
ATOM 3376 C CA . LEU A 1 477 ? 24.994 29.074 -53.410 1.00 84.62 477 LEU A CA 1
ATOM 3377 C C . LEU A 1 477 ? 24.668 30.515 -53.792 1.00 84.62 477 LEU A C 1
ATOM 3379 O O . LEU A 1 477 ? 25.465 31.192 -54.442 1.00 84.62 477 LEU A O 1
ATOM 3383 N N . VAL A 1 478 ? 23.515 30.997 -53.333 1.00 79.00 478 VAL A N 1
ATOM 3384 C CA . VAL A 1 478 ? 23.055 32.370 -53.554 1.00 79.00 478 VAL A CA 1
ATOM 3385 C C . VAL A 1 478 ? 22.696 33.013 -52.213 1.00 79.00 478 VAL A C 1
ATOM 3387 O O . VAL A 1 478 ? 21.979 32.426 -51.400 1.00 79.00 478 VAL A O 1
ATOM 3390 N N . GLY A 1 479 ? 23.189 34.232 -51.976 1.00 74.94 479 GLY A N 1
ATOM 3391 C CA . GLY A 1 479 ? 23.033 34.938 -50.698 1.00 74.94 479 GLY A CA 1
ATOM 3392 C C . GLY A 1 479 ? 23.796 34.279 -49.539 1.00 74.94 479 GLY A C 1
ATOM 3393 O O . GLY A 1 479 ? 24.731 33.512 -49.749 1.00 74.94 479 GLY A O 1
ATOM 3394 N N . THR A 1 480 ? 23.410 34.573 -48.298 1.00 74.69 480 THR A N 1
ATOM 3395 C CA . THR A 1 480 ? 24.056 33.992 -47.106 1.00 74.69 480 THR A CA 1
ATOM 3396 C C . THR A 1 480 ? 23.512 32.595 -46.821 1.00 74.69 480 THR A C 1
ATOM 3398 O O . THR A 1 480 ? 22.310 32.441 -46.621 1.00 74.69 480 THR A O 1
ATOM 3401 N N . ASN A 1 481 ? 24.383 31.587 -46.742 1.00 74.88 481 ASN A N 1
ATOM 3402 C CA . ASN A 1 481 ? 23.993 30.200 -46.467 1.00 74.88 481 ASN A CA 1
ATOM 3403 C C . ASN A 1 481 ? 24.656 29.689 -45.179 1.00 74.88 481 ASN A C 1
ATOM 3405 O O . ASN A 1 481 ? 25.876 29.788 -45.035 1.00 74.88 481 ASN A O 1
ATOM 3409 N N . THR A 1 482 ? 23.853 29.118 -44.271 1.00 76.69 482 THR A N 1
ATOM 3410 C CA . THR A 1 482 ? 24.335 28.500 -43.024 1.00 76.69 482 THR A CA 1
ATOM 3411 C C . THR A 1 482 ? 23.819 27.076 -42.910 1.00 76.69 482 THR A C 1
ATOM 3413 O O . THR A 1 482 ? 22.617 26.863 -43.038 1.00 76.69 482 THR A O 1
ATOM 3416 N N . ALA A 1 483 ? 24.690 26.115 -42.608 1.00 80.81 483 ALA A N 1
ATOM 3417 C CA . ALA A 1 483 ? 24.289 24.734 -42.341 1.00 80.81 483 ALA A CA 1
ATOM 3418 C C . ALA A 1 483 ? 25.252 24.052 -41.359 1.00 80.81 483 ALA A C 1
ATOM 3420 O O . ALA A 1 483 ? 26.458 24.234 -41.472 1.00 80.81 483 ALA A O 1
ATOM 3421 N N . PRO A 1 484 ? 24.767 23.241 -40.408 1.00 82.06 484 PRO A N 1
ATOM 3422 C CA . PRO A 1 484 ? 25.609 22.552 -39.432 1.00 82.06 484 PRO A CA 1
ATOM 3423 C C . PRO A 1 484 ? 26.508 21.497 -40.088 1.00 82.06 484 PRO A C 1
ATOM 3425 O O . PRO A 1 484 ? 27.638 21.298 -39.652 1.00 82.06 484 PRO A O 1
ATOM 3428 N N . TYR A 1 485 ? 26.027 20.828 -41.138 1.00 87.56 485 TYR A N 1
ATOM 3429 C CA . TYR A 1 485 ? 26.780 19.796 -41.838 1.00 87.56 485 TYR A CA 1
ATOM 3430 C C . TYR A 1 485 ? 26.294 19.675 -43.287 1.00 87.56 485 TYR A C 1
ATOM 3432 O O . TYR A 1 485 ? 25.127 19.362 -43.533 1.00 87.56 485 TYR A O 1
ATOM 3440 N N . VAL A 1 486 ? 27.196 19.877 -44.244 1.00 90.50 486 VAL A N 1
ATOM 3441 C CA . VAL A 1 486 ? 26.968 19.647 -45.675 1.00 90.50 486 VAL A CA 1
ATOM 3442 C C . VAL A 1 486 ? 27.789 18.446 -46.141 1.00 90.50 486 VAL A C 1
ATOM 3444 O O . VAL A 1 486 ? 28.956 18.318 -45.784 1.00 90.50 486 VAL A O 1
ATOM 3447 N N . VAL A 1 487 ? 27.181 17.559 -46.926 1.00 93.25 487 VAL A N 1
ATOM 3448 C CA . VAL A 1 487 ? 27.836 16.391 -47.521 1.00 93.25 487 VAL A CA 1
ATOM 3449 C C . VAL A 1 487 ? 27.655 16.444 -49.033 1.00 93.25 487 VAL A C 1
ATOM 3451 O O . VAL A 1 487 ? 26.538 16.319 -49.524 1.00 93.25 487 VAL A O 1
ATOM 3454 N N . ILE A 1 488 ? 28.736 16.605 -49.785 1.00 94.12 488 ILE A N 1
ATOM 3455 C CA . ILE A 1 488 ? 28.723 16.483 -51.242 1.00 94.12 488 ILE A CA 1
ATOM 3456 C C . ILE A 1 488 ? 28.977 15.021 -51.587 1.00 94.12 488 ILE A C 1
ATOM 3458 O O . ILE A 1 488 ? 30.013 14.466 -51.227 1.00 94.12 488 ILE A O 1
ATOM 3462 N N . LEU A 1 489 ? 27.998 14.384 -52.220 1.00 92.38 489 LEU A N 1
ATOM 3463 C CA . LEU A 1 489 ? 28.070 12.989 -52.636 1.00 92.38 489 LEU A CA 1
ATOM 3464 C C . LEU A 1 489 ? 28.673 12.872 -54.042 1.00 92.38 489 LEU A C 1
ATOM 3466 O O . LEU A 1 489 ? 28.902 13.871 -54.724 1.00 92.38 489 LEU A O 1
ATOM 3470 N N . GLN A 1 490 ? 28.941 11.638 -54.468 1.00 89.75 490 GLN A N 1
ATOM 3471 C CA . GLN A 1 490 ? 29.457 11.343 -55.804 1.00 89.75 490 GLN A CA 1
ATOM 3472 C C . GLN A 1 490 ? 28.578 11.980 -56.893 1.00 89.75 490 GLN A C 1
ATOM 3474 O O . GLN A 1 490 ? 27.359 11.811 -56.879 1.00 89.75 490 GLN A O 1
ATOM 3479 N N . GLY A 1 491 ? 29.196 12.702 -57.832 1.00 86.75 491 GLY A N 1
ATOM 3480 C CA . GLY A 1 491 ? 28.502 13.421 -58.908 1.00 86.75 491 GLY A CA 1
ATOM 3481 C C . GLY A 1 491 ? 27.837 14.733 -58.473 1.00 86.75 491 GLY A C 1
ATOM 3482 O O . GLY A 1 491 ? 27.381 15.496 -59.322 1.00 86.75 491 GLY A O 1
ATOM 3483 N N . GLY A 1 492 ? 27.805 15.025 -57.169 1.00 93.06 492 GLY A N 1
ATOM 3484 C CA . GLY A 1 492 ? 27.369 16.307 -56.637 1.00 93.06 492 GLY A CA 1
ATOM 3485 C C . GLY A 1 492 ? 28.456 17.368 -56.768 1.00 93.06 492 GLY A C 1
ATOM 3486 O O . GLY A 1 492 ? 29.639 17.102 -56.548 1.00 93.06 492 GLY A O 1
ATOM 3487 N N . ARG A 1 493 ? 28.041 18.599 -57.070 1.00 94.38 493 ARG A N 1
ATOM 3488 C CA . ARG A 1 493 ? 28.933 19.756 -57.155 1.00 94.38 493 ARG A CA 1
ATOM 3489 C C . ARG A 1 493 ? 28.337 20.937 -56.412 1.00 94.38 493 ARG A C 1
ATOM 3491 O O . ARG A 1 493 ? 27.240 21.371 -56.744 1.00 94.38 493 ARG A O 1
ATOM 3498 N N . LEU A 1 494 ? 29.069 21.506 -55.460 1.00 92.38 494 LEU A N 1
ATOM 3499 C CA . LEU A 1 494 ? 28.646 22.713 -54.747 1.00 92.38 494 LEU A CA 1
ATOM 3500 C C . LEU A 1 494 ? 29.504 23.906 -55.163 1.00 92.38 494 LEU A C 1
ATOM 3502 O O . LEU A 1 494 ? 30.702 23.916 -54.911 1.00 92.38 494 LEU A O 1
ATOM 3506 N N . THR A 1 495 ? 28.893 24.927 -55.759 1.00 90.06 495 THR A N 1
ATOM 3507 C CA . THR A 1 495 ? 29.561 26.167 -56.172 1.00 90.06 495 THR A CA 1
ATOM 3508 C C . THR A 1 495 ? 29.230 27.302 -55.213 1.00 90.06 495 THR A C 1
ATOM 3510 O O . THR A 1 495 ? 28.067 27.592 -54.958 1.00 90.06 495 THR A O 1
ATOM 3513 N N . SER A 1 496 ? 30.249 27.977 -54.694 1.00 85.12 496 SER A N 1
ATOM 3514 C CA . SER A 1 496 ? 30.138 29.045 -53.708 1.00 85.12 496 SER A CA 1
ATOM 3515 C C . SER A 1 496 ? 30.821 30.319 -54.197 1.00 85.12 496 SER A C 1
ATOM 3517 O O . SER A 1 496 ? 32.048 30.403 -54.202 1.00 85.12 496 SER A O 1
ATOM 3519 N N . SER A 1 497 ? 30.037 31.338 -54.549 1.00 76.62 497 SER A N 1
ATOM 3520 C CA . SER A 1 497 ? 30.511 32.695 -54.887 1.00 76.62 497 SER A CA 1
ATOM 3521 C C . SER A 1 497 ? 30.162 33.752 -53.831 1.00 76.62 497 SER A C 1
ATOM 3523 O O . SER A 1 497 ? 30.412 34.940 -54.013 1.00 76.62 497 SER A O 1
ATOM 3525 N N . VAL A 1 498 ? 29.591 33.312 -52.711 1.00 73.19 498 VAL A N 1
ATOM 3526 C CA . VAL A 1 498 ? 29.017 34.135 -51.636 1.00 73.19 498 VAL A CA 1
ATOM 3527 C C . VAL A 1 498 ? 29.608 33.734 -50.286 1.00 73.19 498 VAL A C 1
ATOM 3529 O O . VAL A 1 498 ? 30.263 32.697 -50.182 1.00 73.19 498 VAL A O 1
ATOM 3532 N N . THR A 1 499 ? 29.419 34.529 -49.236 1.00 71.69 499 THR A N 1
ATOM 3533 C CA . THR A 1 499 ? 29.863 34.147 -47.885 1.00 71.69 499 THR A CA 1
ATOM 3534 C C . THR A 1 499 ? 29.022 32.987 -47.349 1.00 71.69 499 THR A C 1
ATOM 3536 O O . THR A 1 499 ? 27.790 33.026 -47.401 1.00 71.69 499 THR A O 1
ATOM 3539 N N . VAL A 1 500 ? 29.688 31.964 -46.806 1.00 72.62 500 VAL A N 1
ATOM 3540 C CA . VAL A 1 500 ? 29.045 30.782 -46.212 1.00 72.62 500 VAL A CA 1
ATOM 3541 C C . VAL A 1 500 ? 29.503 30.565 -44.776 1.00 72.62 500 VAL A C 1
ATOM 3543 O O . VAL A 1 500 ? 30.653 30.853 -44.427 1.00 72.62 500 VAL A O 1
ATOM 3546 N N . THR A 1 501 ? 28.602 30.019 -43.966 1.00 79.19 501 THR A N 1
ATOM 3547 C CA . THR A 1 501 ? 28.865 29.609 -42.584 1.00 79.19 501 THR A CA 1
ATOM 3548 C C . THR A 1 501 ? 28.406 28.169 -42.401 1.00 79.19 501 THR A C 1
ATOM 3550 O O . THR A 1 501 ? 27.276 27.884 -42.012 1.00 79.19 501 THR A O 1
ATOM 3553 N N . PHE A 1 502 ? 29.279 27.225 -42.712 1.00 82.75 502 PHE A N 1
ATOM 3554 C CA . PHE A 1 502 ? 29.028 25.816 -42.470 1.00 82.75 502 PHE A CA 1
ATOM 3555 C C . PHE A 1 502 ? 29.679 25.376 -41.154 1.00 82.75 502 PHE A C 1
ATOM 3557 O O . PHE A 1 502 ? 30.739 25.868 -40.774 1.00 82.75 502 PHE A O 1
ATOM 3564 N N . GLY A 1 503 ? 29.037 24.454 -40.439 1.00 82.38 503 GLY A N 1
ATOM 3565 C CA . GLY A 1 503 ? 29.687 23.730 -39.353 1.00 82.38 503 GLY A CA 1
ATOM 3566 C C . GLY A 1 503 ? 30.736 22.814 -39.968 1.00 82.38 503 GLY A C 1
ATOM 3567 O O . GLY A 1 503 ? 31.916 23.130 -39.937 1.00 82.38 503 GLY A O 1
ATOM 3568 N N . ASN A 1 504 ? 30.298 21.740 -40.623 1.00 86.88 504 ASN A N 1
ATOM 3569 C CA . ASN A 1 504 ? 31.176 20.847 -41.376 1.00 86.88 504 ASN A CA 1
ATOM 3570 C C . ASN A 1 504 ? 30.803 20.802 -42.864 1.00 86.88 504 ASN A C 1
ATOM 3572 O O . ASN A 1 504 ? 29.628 20.909 -43.221 1.00 86.88 504 ASN A O 1
ATOM 3576 N N . LEU A 1 505 ? 31.796 20.580 -43.718 1.00 90.62 505 LEU A N 1
ATOM 3577 C CA . LEU A 1 505 ? 31.653 20.270 -45.135 1.00 90.62 505 LEU A CA 1
ATOM 3578 C C . LEU A 1 505 ? 32.459 19.006 -45.436 1.00 90.62 505 LEU A C 1
ATOM 3580 O O . LEU A 1 505 ? 33.678 19.026 -45.341 1.00 90.62 505 LEU A O 1
ATOM 3584 N N . LEU A 1 506 ? 31.783 17.928 -45.818 1.00 92.31 506 LEU A N 1
ATOM 3585 C CA . LEU A 1 506 ? 32.404 16.689 -46.279 1.00 92.31 506 LEU A CA 1
ATOM 3586 C C . LEU A 1 506 ? 32.191 16.550 -47.782 1.00 92.31 506 LEU A C 1
ATOM 3588 O O . LEU A 1 506 ? 31.051 16.580 -48.241 1.00 92.31 506 LEU A O 1
ATOM 3592 N N . VAL A 1 507 ? 33.256 16.349 -48.544 1.00 94.00 507 VAL A N 1
ATOM 3593 C CA . VAL A 1 507 ? 33.186 16.024 -49.970 1.00 94.00 507 VAL A CA 1
ATOM 3594 C C . VAL A 1 507 ? 33.619 14.580 -50.132 1.00 94.00 507 VAL A C 1
ATOM 3596 O O . VAL A 1 507 ? 34.776 14.235 -49.894 1.00 94.00 507 VAL A O 1
ATOM 3599 N N . LYS A 1 508 ? 32.661 13.734 -50.497 1.00 92.75 508 LYS A N 1
ATOM 3600 C CA . LYS A 1 508 ? 32.898 12.314 -50.721 1.00 92.75 508 LYS A CA 1
ATOM 3601 C C . LYS A 1 508 ? 33.565 12.066 -52.062 1.00 92.75 508 LYS A C 1
ATOM 3603 O O . LYS A 1 508 ? 33.538 12.921 -52.945 1.00 92.75 508 LYS A O 1
ATOM 3608 N N . SER A 1 509 ? 34.109 10.863 -52.223 1.00 91.00 509 SER A N 1
ATOM 3609 C CA . SER A 1 509 ? 34.707 10.408 -53.481 1.00 91.00 509 SER A CA 1
ATOM 3610 C C . SER A 1 509 ? 33.828 10.727 -54.703 1.00 91.00 509 SER A C 1
ATOM 3612 O O . SER A 1 509 ? 32.639 10.395 -54.734 1.00 91.00 509 SER A O 1
ATOM 3614 N N . GLY A 1 510 ? 34.405 11.401 -55.703 1.00 89.88 510 GLY A N 1
ATOM 3615 C CA . GLY A 1 510 ? 33.707 11.854 -56.911 1.00 89.88 510 GLY A CA 1
ATOM 3616 C C . GLY A 1 510 ? 32.777 13.062 -56.730 1.00 89.88 510 GLY A C 1
ATOM 3617 O O . GLY A 1 510 ? 32.040 13.384 -57.660 1.00 89.88 510 GLY A O 1
ATOM 3618 N N . GLY A 1 511 ? 32.761 13.698 -55.558 1.00 94.62 511 GLY A N 1
ATOM 3619 C CA . GLY A 1 511 ? 32.109 14.985 -55.318 1.00 94.62 511 GLY A CA 1
ATOM 3620 C C . GLY A 1 511 ? 33.056 16.166 -55.559 1.00 94.62 511 GLY A C 1
ATOM 3621 O O . GLY A 1 511 ? 34.279 16.041 -55.430 1.00 94.62 511 GLY A O 1
ATOM 3622 N N . GLU A 1 512 ? 32.485 17.328 -55.880 1.00 95.81 512 GLU A N 1
ATOM 3623 C CA . GLU A 1 512 ? 33.245 18.534 -56.221 1.00 95.81 512 GLU A CA 1
ATOM 3624 C C . GLU A 1 512 ? 32.797 19.771 -55.429 1.00 95.81 512 GLU A C 1
ATOM 3626 O O . GLU A 1 512 ? 31.612 20.101 -55.356 1.00 95.81 512 GLU A O 1
ATOM 3631 N N . PHE A 1 513 ? 33.750 20.525 -54.883 1.00 92.75 513 PHE A N 1
ATOM 3632 C CA . PHE A 1 513 ? 33.485 21.814 -54.242 1.00 92.75 513 PHE A CA 1
ATOM 3633 C C . PHE A 1 513 ? 34.163 22.952 -55.002 1.00 92.75 513 PHE A C 1
ATOM 3635 O O . PHE A 1 513 ? 35.380 22.991 -55.090 1.00 92.75 513 PHE A O 1
ATOM 3642 N N . TYR A 1 514 ? 33.400 23.904 -55.529 1.00 90.19 514 TYR A N 1
ATOM 3643 C CA . TYR A 1 514 ? 33.910 25.092 -56.210 1.00 90.19 514 TYR A CA 1
ATOM 3644 C C . TYR A 1 514 ? 33.730 26.320 -55.325 1.00 90.19 514 TYR A C 1
ATOM 3646 O O . TYR A 1 514 ? 32.620 26.649 -54.918 1.00 90.19 514 TYR A O 1
ATOM 3654 N N . ARG A 1 515 ? 34.805 27.059 -55.078 1.00 82.81 515 ARG A N 1
ATOM 3655 C CA . ARG A 1 515 ? 34.807 28.305 -54.316 1.00 82.81 515 ARG A CA 1
ATOM 3656 C C . ARG A 1 515 ? 35.383 29.429 -55.164 1.00 82.81 515 ARG A C 1
ATOM 3658 O O . ARG A 1 515 ? 36.519 29.339 -55.609 1.00 82.81 515 ARG A O 1
ATOM 3665 N N . MET A 1 516 ? 34.633 30.512 -55.339 1.00 77.19 516 MET A N 1
ATOM 3666 C CA . MET A 1 516 ? 35.151 31.784 -55.846 1.00 77.19 516 MET A CA 1
ATOM 3667 C C . MET A 1 516 ? 35.496 32.678 -54.651 1.00 77.19 516 MET A C 1
ATOM 3669 O O . MET A 1 516 ? 34.634 32.984 -53.828 1.00 77.19 516 MET A O 1
ATOM 3673 N N . ASN A 1 517 ? 36.763 33.056 -54.522 1.00 65.19 517 ASN A N 1
ATOM 3674 C CA . ASN A 1 517 ? 37.303 33.796 -53.390 1.00 65.19 517 ASN A CA 1
ATOM 3675 C C . ASN A 1 517 ? 37.481 35.275 -53.773 1.00 65.19 517 ASN A C 1
ATOM 3677 O O . ASN A 1 517 ? 38.438 35.628 -54.460 1.00 65.19 517 ASN A O 1
ATOM 3681 N N . ASN A 1 518 ? 36.535 36.120 -53.345 1.00 61.31 518 ASN A N 1
ATOM 3682 C CA . ASN A 1 518 ? 36.481 37.557 -53.642 1.00 61.31 518 ASN A CA 1
ATOM 3683 C C . ASN A 1 518 ? 36.663 38.394 -52.354 1.00 61.31 518 ASN A C 1
ATOM 3685 O O . ASN A 1 518 ? 35.744 39.079 -51.907 1.00 61.31 518 ASN A O 1
ATOM 3689 N N . GLY A 1 519 ? 37.810 38.241 -51.681 1.00 54.69 519 GLY A N 1
ATOM 3690 C CA . GLY A 1 519 ? 38.212 39.075 -50.534 1.00 54.69 519 GLY A CA 1
ATOM 3691 C C . GLY A 1 519 ? 37.507 38.816 -49.189 1.00 54.69 519 GLY A C 1
ATOM 3692 O O . GLY A 1 519 ? 37.773 39.522 -48.221 1.00 54.69 519 GLY A O 1
ATOM 3693 N N . THR A 1 520 ? 36.631 37.811 -49.076 1.00 55.38 520 THR A N 1
ATOM 3694 C CA . THR A 1 520 ? 35.979 37.427 -47.805 1.00 55.38 520 THR A CA 1
ATOM 3695 C C . THR A 1 520 ? 36.129 35.921 -47.551 1.00 55.38 520 THR A C 1
ATOM 3697 O O . THR A 1 520 ? 35.665 35.087 -48.334 1.00 55.38 520 THR A O 1
ATOM 3700 N N . GLY A 1 521 ? 36.822 35.562 -46.463 1.00 56.69 521 GLY A N 1
ATOM 3701 C CA . GLY A 1 521 ? 37.034 34.167 -46.058 1.00 56.69 521 GLY A CA 1
ATOM 3702 C C . GLY A 1 521 ? 35.726 33.446 -45.705 1.00 56.69 521 GLY A C 1
ATOM 3703 O O . GLY A 1 521 ? 34.721 34.079 -45.377 1.00 56.69 521 GLY A O 1
ATOM 3704 N N . MET A 1 522 ? 35.715 32.109 -45.776 1.00 64.94 522 MET A N 1
ATOM 3705 C CA . MET A 1 522 ? 34.588 31.326 -45.256 1.00 64.94 522 MET A CA 1
ATOM 3706 C C . MET A 1 522 ? 34.634 31.347 -43.724 1.00 64.94 522 MET A C 1
ATOM 3708 O O . MET A 1 522 ? 35.516 30.742 -43.122 1.00 64.94 522 MET A O 1
ATOM 3712 N N . ASN A 1 523 ? 33.670 32.019 -43.089 1.00 64.19 523 ASN A N 1
ATOM 3713 C CA . ASN A 1 523 ? 33.554 32.137 -41.629 1.00 64.19 523 ASN A CA 1
ATOM 3714 C C . ASN A 1 523 ? 32.972 30.853 -41.005 1.00 64.19 523 ASN A C 1
ATOM 3716 O O . ASN A 1 523 ? 31.947 30.888 -40.327 1.00 64.19 523 ASN A O 1
ATOM 3720 N N . SER A 1 524 ? 33.582 29.707 -41.302 1.00 70.12 524 SER A N 1
ATOM 3721 C CA . SER A 1 524 ? 33.122 28.368 -40.920 1.00 70.12 524 SER A CA 1
ATOM 3722 C C . SER A 1 524 ? 34.137 27.740 -39.970 1.00 70.12 524 SER A C 1
ATOM 3724 O O . SER A 1 524 ? 35.285 27.556 -40.359 1.00 70.12 524 SER A O 1
ATOM 3726 N N . SER A 1 525 ? 33.748 27.460 -38.723 1.00 73.75 525 SER A N 1
ATOM 3727 C CA . SER A 1 525 ? 34.673 27.043 -37.655 1.00 73.75 525 SER A CA 1
ATOM 3728 C C . SER A 1 525 ? 34.813 25.527 -37.466 1.00 73.75 525 SER A C 1
ATOM 3730 O O . SER A 1 525 ? 35.662 25.108 -36.681 1.00 73.75 525 SER A O 1
ATOM 3732 N N . GLY A 1 526 ? 34.010 24.695 -38.141 1.00 78.31 526 GLY A N 1
ATOM 3733 C CA . GLY A 1 526 ? 34.122 23.231 -38.042 1.00 78.31 526 GLY A CA 1
ATOM 3734 C C . GLY A 1 526 ? 35.037 22.628 -39.109 1.00 78.31 526 GLY A C 1
ATOM 3735 O O . GLY A 1 526 ? 36.059 23.224 -39.439 1.00 78.31 526 GLY A O 1
ATOM 3736 N N . ILE A 1 527 ? 34.732 21.428 -39.607 1.00 83.94 527 ILE A N 1
ATOM 3737 C CA . ILE A 1 527 ? 35.649 20.623 -40.429 1.00 83.94 527 ILE A CA 1
ATOM 3738 C C . ILE A 1 527 ? 35.307 20.722 -41.916 1.00 83.94 527 ILE A C 1
ATOM 3740 O O . ILE A 1 527 ? 34.184 20.410 -42.304 1.00 83.94 527 ILE A O 1
ATOM 3744 N N . PHE A 1 528 ? 36.285 21.062 -42.750 1.00 86.12 528 PHE A N 1
ATOM 3745 C CA . PHE A 1 528 ? 36.256 20.815 -44.188 1.00 86.12 528 PHE A CA 1
ATOM 3746 C C . PHE A 1 528 ? 37.059 19.552 -44.507 1.00 86.12 528 PHE A C 1
ATOM 3748 O O . PHE A 1 528 ? 38.268 19.522 -44.304 1.00 86.12 528 PHE A O 1
ATOM 3755 N N . GLU A 1 529 ? 36.392 18.504 -44.979 1.00 88.88 529 GLU A N 1
ATOM 3756 C CA . GLU A 1 529 ? 36.998 17.211 -45.281 1.00 88.88 529 GLU A CA 1
ATOM 3757 C C . GLU A 1 529 ? 36.819 16.835 -46.756 1.00 88.88 529 GLU A C 1
ATOM 3759 O O . GLU A 1 529 ? 35.713 16.889 -47.296 1.00 88.88 529 GLU A O 1
ATOM 3764 N N . LEU A 1 530 ? 37.920 16.441 -47.395 1.00 89.25 530 LEU A N 1
ATOM 3765 C CA . LEU A 1 530 ? 37.997 15.978 -48.776 1.00 89.25 530 LEU A CA 1
ATOM 3766 C C . LEU A 1 530 ? 38.453 14.512 -48.773 1.00 89.25 530 LEU A C 1
ATOM 3768 O O . LEU A 1 530 ? 39.622 14.230 -48.503 1.00 89.25 530 LEU A O 1
ATOM 3772 N N . GLU A 1 531 ? 37.529 13.587 -49.040 1.00 90.56 531 GLU A N 1
ATOM 3773 C CA . GLU A 1 531 ? 37.831 12.152 -49.118 1.00 90.56 531 GLU A CA 1
ATOM 3774 C C . GLU A 1 531 ? 38.644 11.813 -50.382 1.00 90.56 531 GLU A C 1
ATOM 3776 O O . GLU A 1 531 ? 38.747 12.597 -51.331 1.00 90.56 531 GLU A O 1
ATOM 3781 N N . ASP A 1 532 ? 39.215 10.611 -50.425 1.00 88.00 532 ASP A N 1
ATOM 3782 C CA . ASP A 1 532 ? 39.939 10.124 -51.599 1.00 88.00 532 ASP A CA 1
ATOM 3783 C C . ASP A 1 532 ? 39.069 10.159 -52.871 1.00 88.00 532 ASP A C 1
ATOM 3785 O O . ASP A 1 532 ? 37.935 9.673 -52.902 1.00 88.00 532 ASP A O 1
ATOM 3789 N N . GLY A 1 533 ? 39.608 10.739 -53.950 1.00 88.75 533 GLY A N 1
ATOM 3790 C CA . GLY A 1 533 ? 38.897 10.928 -55.219 1.00 88.75 533 GLY A CA 1
ATOM 3791 C C . GLY A 1 533 ? 37.925 12.116 -55.252 1.00 88.75 533 GLY A C 1
ATOM 3792 O O . GLY A 1 533 ? 37.260 12.315 -56.268 1.00 88.75 533 GLY A O 1
ATOM 3793 N N . ALA A 1 534 ? 37.817 12.905 -54.181 1.00 93.81 534 ALA A N 1
ATOM 3794 C CA . ALA A 1 534 ? 37.081 14.169 -54.175 1.00 93.81 534 ALA A CA 1
ATOM 3795 C C . ALA A 1 534 ? 37.955 15.342 -54.657 1.00 93.81 534 ALA A C 1
ATOM 3797 O O . ALA A 1 534 ? 39.186 15.295 -54.558 1.00 93.81 534 ALA A O 1
ATOM 3798 N N . SER A 1 535 ? 37.321 16.406 -55.164 1.00 93.94 535 SER A N 1
ATOM 3799 C CA . SER A 1 535 ? 38.027 17.584 -55.692 1.00 93.94 535 SER A CA 1
ATOM 3800 C C . SER A 1 535 ? 37.484 18.903 -55.140 1.00 93.94 535 SER A C 1
ATOM 3802 O O . SER A 1 535 ? 36.275 19.104 -55.036 1.00 93.94 535 SER A O 1
ATOM 3804 N N . ALA A 1 536 ? 38.377 19.839 -54.827 1.00 90.75 536 ALA A N 1
ATOM 3805 C CA . ALA A 1 536 ? 38.043 21.201 -54.433 1.00 90.75 536 ALA A CA 1
ATOM 3806 C C . ALA A 1 536 ? 38.723 22.207 -55.364 1.00 90.75 536 ALA A C 1
ATOM 3808 O O . ALA A 1 536 ? 39.931 22.168 -55.545 1.00 90.75 536 ALA A O 1
ATOM 3809 N N . TYR A 1 537 ? 37.958 23.131 -55.931 1.00 88.62 537 TYR A N 1
ATOM 3810 C CA . TYR A 1 537 ? 38.404 24.159 -56.860 1.00 88.62 537 TYR A CA 1
ATOM 3811 C C . TYR A 1 537 ? 38.299 25.526 -56.199 1.00 88.62 537 TYR A C 1
ATOM 3813 O O . TYR A 1 537 ? 37.201 25.986 -55.899 1.00 88.62 537 TYR A O 1
ATOM 3821 N N . ILE A 1 538 ? 39.419 26.212 -56.021 1.00 81.56 538 ILE A N 1
ATOM 3822 C CA . ILE A 1 538 ? 39.469 27.555 -55.446 1.00 81.56 538 ILE A CA 1
ATOM 3823 C C . ILE A 1 538 ? 39.856 28.530 -56.552 1.00 81.56 538 ILE A C 1
ATOM 3825 O O . ILE A 1 538 ? 40.980 28.502 -57.034 1.00 81.56 538 ILE A O 1
ATOM 3829 N N . THR A 1 539 ? 38.923 29.381 -56.967 1.00 78.19 539 THR A N 1
ATOM 3830 C CA . THR A 1 539 ? 39.150 30.446 -57.953 1.00 78.19 539 THR A CA 1
ATOM 3831 C C . THR A 1 539 ? 39.395 31.770 -57.239 1.00 78.19 539 THR A C 1
ATOM 3833 O O . THR A 1 539 ? 38.577 32.163 -56.412 1.00 78.19 539 THR A O 1
ATOM 3836 N N . GLN A 1 540 ? 40.485 32.469 -57.549 1.00 70.44 540 GLN A N 1
ATOM 3837 C CA . GLN A 1 540 ? 40.887 33.714 -56.887 1.00 70.44 540 GLN A CA 1
ATOM 3838 C C . GLN A 1 540 ? 40.907 34.909 -57.855 1.00 70.44 540 GLN A C 1
ATOM 3840 O O . GLN A 1 540 ? 41.436 34.798 -58.964 1.00 70.44 540 GLN A O 1
ATOM 3845 N N . THR A 1 541 ? 40.380 36.049 -57.393 1.00 64.12 541 THR A N 1
ATOM 3846 C CA . THR A 1 541 ? 40.330 37.346 -58.110 1.00 64.12 541 THR A CA 1
ATOM 3847 C C . THR A 1 541 ? 40.968 38.507 -57.326 1.00 64.12 541 THR A C 1
ATOM 3849 O O . THR A 1 541 ? 40.832 39.659 -57.712 1.00 64.12 541 THR A O 1
ATOM 3852 N N . ASP A 1 542 ? 41.623 38.240 -56.189 1.00 60.00 542 ASP A N 1
ATOM 3853 C CA . ASP A 1 542 ? 42.317 39.253 -55.372 1.00 60.00 542 ASP A CA 1
ATOM 3854 C C . ASP A 1 542 ? 43.792 38.866 -55.151 1.00 60.00 542 ASP A C 1
ATOM 3856 O O . ASP A 1 542 ? 44.188 37.701 -55.219 1.00 60.00 542 ASP A O 1
ATOM 3860 N N . THR A 1 543 ? 44.619 39.871 -54.883 1.00 54.84 543 THR A N 1
ATOM 3861 C CA . THR A 1 543 ? 46.062 39.815 -54.652 1.00 54.84 543 THR A CA 1
ATOM 3862 C C . THR A 1 543 ? 46.473 39.111 -53.353 1.00 54.84 543 THR A C 1
ATOM 3864 O O . THR A 1 543 ? 47.620 38.670 -53.269 1.00 54.84 543 THR A O 1
ATOM 3867 N N . SER A 1 544 ? 45.561 38.937 -52.384 1.00 55.47 544 SER A N 1
ATOM 3868 C CA . SER A 1 544 ? 45.802 38.258 -51.098 1.00 55.47 544 SER A CA 1
ATOM 3869 C C . SER A 1 544 ? 45.002 36.949 -50.963 1.00 55.47 544 SER A C 1
ATOM 3871 O O . SER A 1 544 ? 43.859 36.868 -51.415 1.00 55.47 544 SER A O 1
ATOM 3873 N N . MET A 1 545 ? 45.594 35.896 -50.375 1.00 53.59 545 MET A N 1
ATOM 3874 C CA . MET A 1 545 ? 44.879 34.651 -50.042 1.00 53.59 545 MET A CA 1
ATOM 3875 C C . MET A 1 545 ? 44.434 34.657 -48.569 1.00 53.59 545 MET A C 1
ATOM 3877 O O . MET A 1 545 ? 45.293 34.543 -47.691 1.00 53.59 545 MET A O 1
ATOM 3881 N N . PRO A 1 546 ? 43.124 34.744 -48.263 1.00 53.09 546 PRO A N 1
ATOM 3882 C CA . PRO A 1 546 ? 42.613 34.327 -46.960 1.00 53.09 546 PRO A CA 1
ATOM 3883 C C . PRO A 1 546 ? 42.574 32.789 -46.861 1.00 53.09 546 PRO A C 1
ATOM 3885 O O . PRO A 1 546 ? 42.613 32.100 -47.882 1.00 53.09 546 PRO A O 1
ATOM 3888 N N . SER A 1 547 ? 42.456 32.258 -45.637 1.00 58.50 547 SER A N 1
ATOM 3889 C CA . SER A 1 547 ? 42.277 30.817 -45.378 1.00 58.50 547 SER A CA 1
ATOM 3890 C C . SER A 1 547 ? 41.136 30.226 -46.222 1.00 58.50 547 SER A C 1
ATOM 3892 O O . SER A 1 547 ? 40.082 30.860 -46.346 1.00 58.50 547 SER A O 1
ATOM 3894 N N . ILE A 1 548 ? 41.333 29.027 -46.795 1.00 67.94 548 ILE A N 1
ATOM 3895 C CA . ILE A 1 548 ? 40.308 28.324 -47.594 1.00 67.94 548 ILE A CA 1
ATOM 3896 C C . ILE A 1 548 ? 39.101 28.030 -46.700 1.00 67.94 548 ILE A C 1
ATOM 3898 O O . ILE A 1 548 ? 37.969 28.316 -47.087 1.00 67.94 548 ILE A O 1
ATOM 3902 N N . TRP A 1 549 ? 39.355 27.566 -45.478 1.00 74.00 549 TRP A N 1
ATOM 3903 C CA . TRP A 1 549 ? 38.389 27.358 -44.410 1.00 74.00 549 TRP A CA 1
ATOM 3904 C C . TRP A 1 549 ? 38.899 27.973 -43.097 1.00 74.00 549 TRP A C 1
ATOM 3906 O O . TRP A 1 549 ? 40.098 27.960 -42.831 1.00 74.00 549 TRP A O 1
ATOM 3916 N N . ALA A 1 550 ? 38.024 28.545 -42.263 1.00 72.06 550 ALA A N 1
ATOM 3917 C CA . ALA A 1 550 ? 38.449 29.149 -40.990 1.00 72.06 550 ALA A CA 1
ATOM 3918 C C . ALA A 1 550 ? 38.636 28.126 -39.847 1.00 72.06 550 ALA A C 1
ATOM 3920 O O . ALA A 1 550 ? 39.294 28.434 -38.856 1.00 72.06 550 ALA A O 1
ATOM 3921 N N . GLY A 1 551 ? 38.029 26.942 -39.963 1.00 73.75 551 GLY A N 1
ATOM 3922 C CA . GLY A 1 551 ? 38.132 25.834 -39.013 1.00 73.75 551 GLY A CA 1
ATOM 3923 C C . GLY A 1 551 ? 39.213 24.816 -39.386 1.00 73.75 551 GLY A C 1
ATOM 3924 O O . GLY A 1 551 ? 40.270 25.171 -39.897 1.00 73.75 551 GLY A O 1
ATOM 3925 N N . LYS A 1 552 ? 38.949 23.527 -39.147 1.00 76.25 552 LYS A N 1
ATOM 3926 C CA . LYS A 1 552 ? 39.892 22.437 -39.447 1.00 76.25 552 LYS A CA 1
ATOM 3927 C C . LYS A 1 552 ? 39.719 21.932 -40.879 1.00 76.25 552 LYS A C 1
ATOM 3929 O O . LYS A 1 552 ? 38.597 21.700 -41.309 1.00 76.25 552 LYS A O 1
ATOM 3934 N N . GLU A 1 553 ? 40.818 21.668 -41.573 1.00 78.00 553 GLU A N 1
ATOM 3935 C CA . GLU A 1 553 ? 40.817 21.063 -42.909 1.00 78.00 553 GLU A CA 1
ATOM 3936 C C . GLU A 1 553 ? 41.423 19.650 -42.860 1.00 78.00 553 GLU A C 1
ATOM 3938 O O . GLU A 1 553 ? 42.406 19.411 -42.155 1.00 78.00 553 GLU A O 1
ATOM 3943 N N . ILE A 1 554 ? 40.826 18.698 -43.578 1.00 80.19 554 ILE A N 1
ATOM 3944 C CA . ILE A 1 554 ? 41.274 17.305 -43.679 1.00 80.19 554 ILE A CA 1
ATOM 3945 C C . ILE A 1 554 ? 41.251 16.910 -45.154 1.00 80.19 554 ILE A C 1
ATOM 3947 O O . ILE A 1 554 ? 40.185 16.786 -45.746 1.00 80.19 554 ILE A O 1
ATOM 3951 N N . PHE A 1 555 ? 42.414 16.670 -45.750 1.00 83.44 555 PHE A N 1
ATOM 3952 C CA . PHE A 1 555 ? 42.510 16.191 -47.127 1.00 83.44 555 PHE A CA 1
ATOM 3953 C C . PHE A 1 555 ? 43.109 14.793 -47.125 1.00 83.44 555 PHE A C 1
ATOM 3955 O O . PHE A 1 555 ? 44.202 14.566 -46.603 1.00 83.44 555 PHE A O 1
ATOM 3962 N N . HIS A 1 556 ? 42.376 13.838 -47.684 1.00 83.25 556 HIS A N 1
ATOM 3963 C CA . HIS A 1 556 ? 42.851 12.465 -47.792 1.00 83.25 556 HIS A CA 1
ATOM 3964 C C . HIS A 1 556 ? 43.925 12.370 -48.895 1.00 83.25 556 HIS A C 1
ATOM 3966 O O . HIS A 1 556 ? 43.966 13.235 -49.779 1.00 83.25 556 HIS A O 1
ATOM 3972 N N . PRO A 1 557 ? 44.829 11.372 -48.858 1.00 81.94 557 PRO A N 1
ATOM 3973 C CA . PRO A 1 557 ? 46.013 11.324 -49.722 1.00 81.94 557 PRO A CA 1
ATOM 3974 C C . PRO A 1 557 ? 45.749 11.447 -51.230 1.00 81.94 557 PRO A C 1
ATOM 3976 O O . PRO A 1 557 ? 46.574 12.030 -51.928 1.00 81.94 557 PRO A O 1
ATOM 3979 N N . ASN A 1 558 ? 44.619 10.937 -51.726 1.00 86.44 558 ASN A N 1
ATOM 3980 C CA . ASN A 1 558 ? 44.241 10.940 -53.144 1.00 86.44 558 ASN A CA 1
ATOM 3981 C C . ASN A 1 558 ? 43.139 11.966 -53.469 1.00 86.44 558 ASN A C 1
ATOM 3983 O O . ASN A 1 558 ? 42.471 11.867 -54.502 1.00 86.44 558 ASN A O 1
ATOM 3987 N N . SER A 1 559 ? 42.895 12.921 -52.576 1.00 90.25 559 SER A N 1
ATOM 3988 C CA . SER A 1 559 ? 41.997 14.053 -52.819 1.00 90.25 559 SER A CA 1
ATOM 3989 C C . SER A 1 559 ? 42.707 15.147 -53.632 1.00 90.25 559 SER A C 1
ATOM 3991 O O . SER A 1 559 ? 43.933 15.226 -53.616 1.00 90.25 559 SER A O 1
ATOM 3993 N N . ASN A 1 560 ? 41.976 15.997 -54.357 1.00 90.94 560 ASN A N 1
ATOM 3994 C CA . ASN A 1 560 ? 42.574 17.033 -55.210 1.00 90.94 560 ASN A CA 1
ATOM 3995 C C . ASN A 1 560 ? 42.164 18.436 -54.760 1.00 90.94 560 ASN A C 1
ATOM 3997 O O . ASN A 1 560 ? 40.984 18.777 -54.792 1.00 90.94 560 ASN A O 1
ATOM 4001 N N . LEU A 1 561 ? 43.134 19.283 -54.420 1.00 87.81 561 LEU A N 1
ATOM 4002 C CA . LEU A 1 561 ? 42.931 20.722 -54.279 1.00 87.81 561 LEU A CA 1
ATOM 4003 C C . LEU A 1 561 ? 43.458 21.434 -55.525 1.00 87.81 561 LEU A C 1
ATOM 4005 O O . LEU A 1 561 ? 44.645 21.374 -55.827 1.00 87.81 561 LEU A O 1
ATOM 4009 N N . ILE A 1 562 ? 42.580 22.132 -56.233 1.00 88.06 562 ILE A N 1
ATOM 4010 C CA . ILE A 1 562 ? 42.868 22.849 -57.467 1.00 88.06 562 ILE A CA 1
ATOM 4011 C C . ILE A 1 562 ? 42.772 24.348 -57.206 1.00 88.06 562 ILE A C 1
ATOM 4013 O O . ILE A 1 562 ? 41.705 24.863 -56.879 1.00 88.06 562 ILE A O 1
ATOM 4017 N N . ILE A 1 563 ? 43.872 25.066 -57.401 1.00 80.25 563 ILE A N 1
ATOM 4018 C CA . ILE A 1 563 ? 43.921 26.523 -57.312 1.00 80.25 563 ILE A CA 1
ATOM 4019 C C . ILE A 1 563 ? 43.887 27.109 -58.720 1.00 80.25 563 ILE A C 1
ATOM 4021 O O . ILE A 1 563 ? 44.786 26.864 -59.524 1.00 80.25 563 ILE A O 1
ATOM 4025 N N . LYS A 1 564 ? 42.861 27.916 -58.986 1.00 78.81 564 LYS A N 1
ATOM 4026 C CA . LYS A 1 564 ? 42.682 28.706 -60.203 1.00 78.81 564 LYS A CA 1
ATOM 4027 C C . LYS A 1 564 ? 42.827 30.183 -59.880 1.00 78.81 564 LYS A C 1
ATOM 4029 O O . LYS A 1 564 ? 42.206 30.674 -58.941 1.00 78.81 564 LYS A O 1
ATOM 4034 N N . ARG A 1 565 ? 43.617 30.921 -60.652 1.00 69.50 565 ARG A N 1
ATOM 4035 C CA . ARG A 1 565 ? 43.806 32.360 -60.438 1.00 69.50 565 ARG A CA 1
ATOM 4036 C C . ARG A 1 565 ? 43.577 33.127 -61.730 1.00 69.50 565 ARG A C 1
ATOM 4038 O O . ARG A 1 565 ? 44.001 32.675 -62.789 1.00 69.50 565 ARG A O 1
ATOM 4045 N N . LEU A 1 566 ? 42.878 34.255 -61.614 1.00 59.12 566 LEU A N 1
ATOM 4046 C CA . LEU A 1 566 ? 42.490 35.097 -62.747 1.00 59.12 566 LEU A CA 1
ATOM 4047 C C . LEU A 1 566 ? 43.342 36.381 -62.867 1.00 59.12 566 LEU A C 1
ATOM 4049 O O . LEU A 1 566 ? 43.402 36.935 -63.958 1.00 59.12 566 LEU A O 1
ATOM 4053 N N . ASP A 1 567 ? 44.073 36.788 -61.813 1.00 60.66 567 ASP A N 1
ATOM 4054 C CA . ASP A 1 567 ? 44.924 37.998 -61.779 1.00 60.66 567 ASP A CA 1
ATOM 4055 C C . ASP A 1 567 ? 46.354 37.729 -61.268 1.00 60.66 567 ASP A C 1
ATOM 4057 O O . ASP A 1 567 ? 46.552 36.930 -60.349 1.00 60.66 567 ASP A O 1
ATOM 4061 N N . ALA A 1 568 ? 47.366 38.412 -61.818 1.00 56.16 568 ALA A N 1
ATOM 4062 C CA . ALA A 1 568 ? 48.775 38.212 -61.452 1.00 56.16 568 ALA A CA 1
ATOM 4063 C C . ALA A 1 568 ? 49.059 38.508 -59.962 1.00 56.16 568 ALA A C 1
ATOM 4065 O O . ALA A 1 568 ? 48.584 39.498 -59.404 1.00 56.16 568 ALA A O 1
ATOM 4066 N N . GLY A 1 569 ? 49.865 37.667 -59.303 1.00 55.41 569 GLY A N 1
ATOM 4067 C CA . GLY A 1 569 ? 50.339 37.917 -57.937 1.00 55.41 569 GLY A CA 1
ATOM 4068 C C . GLY A 1 569 ? 50.744 36.658 -57.166 1.00 55.41 569 GLY A C 1
ATOM 4069 O O . GLY A 1 569 ? 50.687 35.537 -57.666 1.00 55.41 569 GLY A O 1
ATOM 4070 N N . ASN A 1 570 ? 51.189 36.839 -55.922 1.00 54.91 570 ASN A N 1
ATOM 4071 C CA . ASN A 1 570 ? 51.651 35.729 -55.089 1.00 54.91 570 ASN A CA 1
ATOM 4072 C C . ASN A 1 570 ? 50.452 34.899 -54.603 1.00 54.91 570 ASN A C 1
ATOM 4074 O O . ASN A 1 570 ? 49.515 35.459 -54.031 1.00 54.91 570 ASN A O 1
ATOM 4078 N N . ILE A 1 571 ? 50.487 33.572 -54.775 1.00 54.84 571 ILE A N 1
ATOM 4079 C CA . ILE A 1 571 ? 49.565 32.674 -54.051 1.00 54.84 571 ILE A CA 1
ATOM 4080 C C . ILE A 1 571 ? 49.851 32.804 -52.552 1.00 54.84 571 ILE A C 1
ATOM 4082 O O . ILE A 1 571 ? 48.938 32.801 -51.736 1.00 54.84 571 ILE A O 1
ATOM 4086 N N . MET A 1 572 ? 51.128 32.961 -52.195 1.00 55.53 572 MET A N 1
ATOM 4087 C CA . MET A 1 572 ? 51.596 32.972 -50.813 1.00 55.53 572 MET A CA 1
ATOM 4088 C C . MET A 1 572 ? 52.592 34.121 -50.648 1.00 55.53 572 MET A C 1
ATOM 4090 O O . MET A 1 572 ? 53.623 34.051 -51.300 1.00 55.53 572 MET A O 1
ATOM 4094 N N . ALA A 1 573 ? 52.310 35.181 -49.870 1.00 38.41 573 ALA A N 1
ATOM 4095 C CA . ALA A 1 573 ? 53.329 36.142 -49.405 1.00 38.41 573 ALA A CA 1
ATOM 4096 C C . ALA A 1 573 ? 52.887 37.036 -48.219 1.00 38.41 573 ALA A C 1
ATOM 4098 O O . ALA A 1 573 ? 51.770 37.537 -48.174 1.00 38.41 573 ALA A O 1
ATOM 4099 N N . THR A 1 574 ? 53.871 37.297 -47.344 1.00 32.94 574 THR A N 1
ATOM 4100 C CA . THR A 1 574 ? 53.990 38.280 -46.239 1.00 32.94 574 THR A CA 1
ATOM 4101 C C . THR A 1 574 ? 53.273 38.014 -44.897 1.00 32.94 574 THR A C 1
ATOM 4103 O O . THR A 1 574 ? 52.096 38.275 -44.690 1.00 32.94 574 THR A O 1
ATOM 4106 N N . SER A 1 575 ? 54.095 37.514 -43.966 1.00 39.66 575 SER A N 1
ATOM 4107 C CA . SER A 1 575 ? 54.150 37.716 -42.507 1.00 39.66 575 SER A CA 1
ATOM 4108 C C . SER A 1 575 ? 52.986 37.400 -41.564 1.00 39.66 575 SER A C 1
ATOM 4110 O O . SER A 1 575 ? 53.205 37.567 -40.373 1.00 39.66 575 SER A O 1
ATOM 4112 N N . THR A 1 576 ? 51.828 36.884 -41.975 1.00 37.72 576 THR A N 1
ATOM 4113 C CA . THR A 1 576 ? 50.889 36.253 -40.999 1.00 37.72 576 THR A CA 1
ATOM 4114 C C . THR A 1 576 ? 49.954 35.186 -41.571 1.00 37.72 576 THR A C 1
ATOM 4116 O O . THR A 1 576 ? 49.273 34.507 -40.812 1.00 37.72 576 THR A O 1
ATOM 4119 N N . THR A 1 577 ? 49.914 34.990 -42.885 1.00 38.88 577 THR A N 1
ATOM 4120 C CA . THR A 1 577 ? 48.757 34.344 -43.528 1.00 38.88 577 THR A CA 1
ATOM 4121 C C . THR A 1 577 ? 48.947 32.890 -43.925 1.00 38.88 577 THR A C 1
ATOM 4123 O O . THR A 1 577 ? 47.980 32.262 -44.335 1.00 38.88 577 THR A O 1
ATOM 4126 N N . ILE A 1 578 ? 50.154 32.336 -43.777 1.00 39.19 578 ILE A N 1
ATOM 4127 C CA . ILE A 1 578 ? 50.411 30.901 -43.918 1.00 39.19 578 ILE A CA 1
ATOM 4128 C C . ILE A 1 578 ? 51.502 30.511 -42.906 1.00 39.19 578 ILE A C 1
ATOM 4130 O O . ILE A 1 578 ? 52.686 30.454 -43.225 1.00 39.19 578 ILE A O 1
ATOM 4134 N N . SER A 1 579 ? 51.113 30.195 -41.668 1.00 38.88 579 SER A N 1
ATOM 4135 C CA . SER A 1 579 ? 51.550 28.873 -41.195 1.00 38.88 579 SER A CA 1
ATOM 4136 C C . SER A 1 579 ? 50.901 27.897 -42.176 1.00 38.88 579 SER A C 1
ATOM 4138 O O . SER A 1 579 ? 49.723 28.128 -42.454 1.00 38.88 579 SER A O 1
ATOM 4140 N N . PRO A 1 580 ? 51.589 26.922 -42.798 1.00 46.75 580 PRO A N 1
ATOM 4141 C CA . PRO A 1 580 ? 50.954 26.071 -43.797 1.00 46.75 580 PRO A CA 1
ATOM 4142 C C . PRO A 1 580 ? 49.902 25.220 -43.081 1.00 46.75 580 PRO A C 1
ATOM 4144 O O . PRO A 1 580 ? 50.201 24.164 -42.536 1.00 46.75 580 PRO A O 1
ATOM 4147 N N . PHE A 1 581 ? 48.698 25.791 -43.014 1.00 52.50 581 PHE A N 1
ATOM 4148 C CA . PHE A 1 581 ? 47.419 25.281 -42.554 1.00 52.50 581 PHE A CA 1
ATOM 4149 C C . PHE A 1 581 ? 47.480 24.585 -41.197 1.00 52.50 581 PHE A C 1
ATOM 4151 O O . PHE A 1 581 ? 47.494 23.380 -41.144 1.00 52.50 581 PHE A O 1
ATOM 4158 N N . THR A 1 582 ? 47.533 25.266 -40.058 1.00 46.22 582 THR A N 1
ATOM 4159 C CA . THR A 1 582 ? 47.516 24.519 -38.785 1.00 46.22 582 THR A CA 1
ATOM 4160 C C . THR A 1 582 ? 46.119 24.016 -38.427 1.00 46.22 582 THR A C 1
ATOM 4162 O O . THR A 1 582 ? 45.179 24.805 -38.405 1.00 46.22 582 THR A O 1
ATOM 4165 N N . ASP A 1 583 ? 45.985 22.726 -38.104 1.00 43.88 583 ASP A N 1
ATOM 4166 C CA . ASP A 1 583 ? 44.801 22.189 -37.436 1.00 43.88 583 ASP A CA 1
ATOM 4167 C C . ASP A 1 583 ? 44.567 22.897 -36.085 1.00 43.88 583 ASP A C 1
ATOM 4169 O O . ASP A 1 583 ? 45.400 23.665 -35.596 1.00 43.88 583 ASP A O 1
ATOM 4173 N N . THR A 1 584 ? 43.434 22.626 -35.436 1.00 39.66 584 THR A N 1
ATOM 4174 C CA . THR A 1 584 ? 43.072 23.228 -34.138 1.00 39.66 584 THR A CA 1
ATOM 4175 C C . THR A 1 584 ? 44.054 22.922 -32.993 1.00 39.66 584 THR A C 1
ATOM 4177 O O . THR A 1 584 ? 43.889 23.471 -31.908 1.00 39.66 584 THR A O 1
ATOM 4180 N N . ASN A 1 585 ? 45.063 22.070 -33.213 1.00 43.16 585 ASN A N 1
ATOM 4181 C CA . ASN A 1 585 ? 46.125 21.726 -32.266 1.00 43.16 585 ASN A CA 1
ATOM 4182 C C . ASN A 1 585 ? 47.499 22.301 -32.672 1.00 43.16 585 ASN A C 1
ATOM 4184 O O . ASN A 1 585 ? 48.488 22.029 -31.993 1.00 43.16 585 ASN A O 1
ATOM 4188 N N . GLY A 1 586 ? 47.582 23.081 -33.758 1.00 47.16 586 GLY A N 1
ATOM 4189 C CA . GLY A 1 586 ? 48.822 23.705 -34.222 1.00 47.16 586 GLY A CA 1
ATOM 4190 C C . GLY A 1 586 ? 49.658 22.876 -35.209 1.00 47.16 586 GLY A C 1
ATOM 4191 O O . GLY A 1 586 ? 50.803 23.250 -35.458 1.00 47.16 586 GLY A O 1
ATOM 4192 N N . ASN A 1 587 ? 49.136 21.784 -35.791 1.00 51.41 587 ASN A N 1
ATOM 4193 C CA . ASN A 1 587 ? 49.873 20.930 -36.743 1.00 51.41 587 ASN A CA 1
ATOM 4194 C C . ASN A 1 587 ? 49.575 21.291 -38.205 1.00 51.41 587 ASN A C 1
ATOM 4196 O O . ASN A 1 587 ? 48.411 21.443 -38.548 1.00 51.41 587 ASN A O 1
ATOM 4200 N N . SER A 1 588 ? 50.580 21.355 -39.087 1.00 52.88 588 SER A N 1
ATOM 4201 C CA . SER A 1 588 ? 50.389 21.660 -40.519 1.00 52.88 588 SER A CA 1
ATOM 4202 C C . SER A 1 588 ? 49.445 20.679 -41.230 1.00 52.88 588 SER A C 1
ATOM 4204 O O . SER A 1 588 ? 49.617 19.468 -41.123 1.00 52.88 588 SER A O 1
ATOM 4206 N N . ALA A 1 589 ? 48.485 21.188 -41.994 1.00 50.91 589 ALA A N 1
ATOM 4207 C CA . ALA A 1 589 ? 47.495 20.435 -42.734 1.00 50.91 589 ALA A CA 1
ATOM 4208 C C . ALA A 1 589 ? 48.137 19.986 -44.032 1.00 50.91 589 ALA A C 1
ATOM 4210 O O . ALA A 1 589 ? 48.955 20.669 -44.655 1.00 50.91 589 ALA A O 1
ATOM 4211 N N . TYR A 1 590 ? 47.777 18.774 -44.401 1.00 61.38 590 TYR A N 1
ATOM 4212 C CA . TYR A 1 590 ? 48.411 18.042 -45.466 1.00 61.38 590 TYR A CA 1
ATOM 4213 C C . TYR A 1 590 ? 47.403 17.935 -46.593 1.00 61.38 590 TYR A C 1
ATOM 4215 O O . TYR A 1 590 ? 46.400 17.252 -46.431 1.00 61.38 590 TYR A O 1
ATOM 4223 N N . PHE A 1 591 ? 47.645 18.615 -47.712 1.00 70.56 591 PHE A N 1
ATOM 4224 C CA . PHE A 1 591 ? 46.863 18.382 -48.924 1.00 70.56 591 PHE A CA 1
ATOM 4225 C C . PHE A 1 591 ? 47.122 16.970 -49.452 1.00 70.56 591 PHE A C 1
ATOM 4227 O O . PHE A 1 591 ? 48.235 16.460 -49.296 1.00 70.56 591 PHE A O 1
ATOM 4234 N N . GLY A 1 592 ? 46.113 16.366 -50.086 1.00 81.50 592 GLY A N 1
ATOM 4235 C CA . GLY A 1 592 ? 46.291 15.197 -50.946 1.00 81.50 592 GLY A CA 1
ATOM 4236 C C . GLY A 1 592 ? 47.165 15.580 -52.136 1.00 81.50 592 GLY A C 1
ATOM 4237 O O . GLY A 1 592 ? 48.377 15.645 -52.013 1.00 81.50 592 GLY A O 1
ATOM 4238 N N . ASN A 1 593 ? 46.569 15.940 -53.263 1.00 88.62 593 ASN A N 1
ATOM 4239 C CA . ASN A 1 593 ? 47.263 16.548 -54.395 1.00 88.62 593 ASN A CA 1
ATOM 4240 C C . ASN A 1 593 ? 47.002 18.059 -54.429 1.00 88.62 593 ASN A C 1
ATOM 4242 O O . ASN A 1 593 ? 45.877 18.502 -54.190 1.00 88.62 593 ASN A O 1
ATOM 4246 N N . LEU A 1 594 ? 48.022 18.847 -54.776 1.00 86.38 594 LEU A N 1
ATOM 4247 C CA . LEU A 1 594 ? 47.898 20.278 -55.049 1.00 86.38 594 LEU A CA 1
ATOM 4248 C C . LEU A 1 594 ? 48.083 20.521 -56.546 1.00 86.38 594 LEU A C 1
ATOM 4250 O O . LEU A 1 594 ? 49.153 20.282 -57.100 1.00 86.38 594 LEU A O 1
ATOM 4254 N N . ILE A 1 595 ? 47.044 21.035 -57.192 1.00 87.94 595 ILE A N 1
ATOM 4255 C CA . ILE A 1 595 ? 47.030 21.343 -58.617 1.00 87.94 595 ILE A CA 1
ATOM 4256 C C . ILE A 1 595 ? 46.956 22.852 -58.782 1.00 87.94 595 ILE A C 1
ATOM 4258 O O . ILE A 1 595 ? 46.037 23.521 -58.318 1.00 87.94 595 ILE A O 1
ATOM 4262 N N . ILE A 1 596 ? 47.944 23.383 -59.473 1.00 82.31 596 ILE A N 1
ATOM 4263 C CA . ILE A 1 596 ? 48.052 24.772 -59.861 1.00 82.31 596 ILE A CA 1
ATOM 4264 C C . ILE A 1 596 ? 47.557 24.882 -61.301 1.00 82.31 596 ILE A C 1
ATOM 4266 O O . ILE A 1 596 ? 48.228 24.422 -62.217 1.00 82.31 596 ILE A O 1
ATOM 4270 N N . ASP A 1 597 ? 46.386 25.482 -61.487 1.00 81.88 597 ASP A N 1
ATOM 4271 C CA . ASP A 1 597 ? 45.696 25.616 -62.774 1.00 81.88 597 ASP A CA 1
ATOM 4272 C C . ASP A 1 597 ? 45.430 27.108 -63.046 1.00 81.88 597 ASP A C 1
ATOM 4274 O O . ASP A 1 597 ? 44.336 27.626 -62.824 1.00 81.88 597 ASP A O 1
ATOM 4278 N N . SER A 1 598 ? 46.482 27.839 -63.427 1.00 72.56 598 SER A N 1
ATOM 4279 C CA . SER A 1 598 ? 46.481 29.309 -63.521 1.00 72.56 598 SER A CA 1
ATOM 4280 C C . SER A 1 598 ? 46.882 29.802 -64.906 1.00 72.56 598 SER A C 1
ATOM 4282 O O . SER A 1 598 ? 47.740 29.208 -65.558 1.00 72.56 598 SER A O 1
ATOM 4284 N N . SER A 1 599 ? 46.266 30.906 -65.335 1.00 70.56 599 SER A N 1
ATOM 4285 C CA . SER A 1 599 ? 46.560 31.617 -66.587 1.00 70.56 599 SER A CA 1
ATOM 4286 C C . SER A 1 599 ? 47.439 32.863 -66.387 1.00 70.56 599 SER A C 1
ATOM 4288 O O . SER A 1 599 ? 47.749 33.580 -67.336 1.00 70.56 599 SER A O 1
ATOM 4290 N N . VAL A 1 600 ? 47.844 33.126 -65.144 1.00 68.44 600 VAL A N 1
ATOM 4291 C CA . VAL A 1 600 ? 48.676 34.263 -64.733 1.00 68.44 600 VAL A CA 1
ATOM 4292 C C . VAL A 1 600 ? 49.904 33.800 -63.948 1.00 68.44 600 VAL A C 1
ATOM 4294 O O . VAL A 1 600 ? 49.902 32.712 -63.364 1.00 68.44 600 VAL A O 1
ATOM 4297 N N . ASP A 1 601 ? 50.938 34.648 -63.905 1.00 70.44 601 ASP A N 1
ATOM 4298 C CA . ASP A 1 601 ? 52.140 34.443 -63.089 1.00 70.44 601 ASP A CA 1
ATOM 4299 C C . ASP A 1 601 ? 51.783 34.198 -61.619 1.00 70.44 601 ASP A C 1
ATOM 4301 O O . ASP A 1 601 ? 51.002 34.942 -61.016 1.00 70.44 601 ASP A O 1
ATOM 4305 N N . MET A 1 602 ? 52.408 33.180 -61.028 1.00 69.19 602 MET A N 1
ATOM 4306 C CA . MET A 1 602 ? 52.190 32.792 -59.642 1.00 69.19 602 MET A CA 1
ATOM 4307 C C . MET A 1 602 ? 53.485 32.497 -58.900 1.00 69.19 602 MET A C 1
ATOM 4309 O O . MET A 1 602 ? 54.500 32.086 -59.458 1.00 69.19 602 MET A O 1
ATOM 4313 N N . SER A 1 603 ? 53.435 32.678 -57.587 1.00 65.81 603 SER A N 1
ATOM 4314 C CA . SER A 1 603 ? 54.577 32.442 -56.714 1.00 65.81 603 SER A CA 1
ATOM 4315 C C . SER A 1 603 ? 54.145 31.839 -55.382 1.00 65.81 603 SER A C 1
ATOM 4317 O O . SER A 1 603 ? 53.145 32.259 -54.789 1.00 65.81 603 SER A O 1
ATOM 4319 N N . ILE A 1 604 ? 54.935 30.876 -54.913 1.00 69.88 604 ILE A N 1
ATOM 4320 C CA . ILE A 1 604 ? 54.950 30.345 -53.555 1.00 69.88 604 ILE A CA 1
ATOM 4321 C C . ILE A 1 604 ? 56.047 31.093 -52.785 1.00 69.88 604 ILE A C 1
ATOM 4323 O O . ILE A 1 604 ? 57.230 30.866 -53.037 1.00 69.88 604 ILE A O 1
ATOM 4327 N N . VAL A 1 605 ? 55.668 31.981 -51.852 1.00 61.31 605 VAL A N 1
ATOM 4328 C CA . VAL A 1 605 ? 56.601 32.692 -50.958 1.00 61.31 605 VAL A CA 1
ATOM 4329 C C . VAL A 1 605 ? 56.408 32.272 -49.501 1.00 61.31 605 VAL A C 1
ATOM 4331 O O . VAL A 1 605 ? 55.319 32.405 -48.946 1.00 61.31 605 VAL A O 1
ATOM 4334 N N . ASN A 1 606 ? 57.483 31.824 -48.850 1.00 55.88 606 ASN A N 1
ATOM 4335 C CA . ASN A 1 606 ? 57.531 31.580 -47.407 1.00 55.88 606 ASN A CA 1
ATOM 4336 C C . ASN A 1 606 ? 57.926 32.865 -46.661 1.00 55.88 606 ASN A C 1
ATOM 4338 O O . ASN A 1 606 ? 58.914 33.519 -47.013 1.00 55.88 606 ASN A O 1
ATOM 4342 N N . GLY A 1 607 ? 57.142 33.224 -45.640 1.00 51.03 607 GLY A N 1
ATOM 4343 C CA . GLY A 1 607 ? 57.332 34.412 -44.807 1.00 51.03 607 GLY A CA 1
ATOM 4344 C C . GLY A 1 607 ? 57.581 34.139 -43.319 1.00 51.03 607 GLY A C 1
ATOM 4345 O O . GLY A 1 607 ? 57.575 35.106 -42.562 1.00 51.03 607 GLY A O 1
ATOM 4346 N N . VAL A 1 608 ? 57.757 32.881 -42.875 1.00 49.25 608 VAL A N 1
ATOM 4347 C CA . VAL A 1 608 ? 57.887 32.536 -41.441 1.00 49.25 608 VAL A CA 1
ATOM 4348 C C . VAL A 1 608 ? 58.991 31.498 -41.185 1.00 49.25 608 VAL A C 1
ATOM 4350 O O . VAL A 1 608 ? 59.176 30.553 -41.949 1.00 49.25 608 VAL A O 1
ATOM 4353 N N . ALA A 1 609 ? 59.707 31.651 -40.067 1.00 47.59 609 ALA A N 1
ATOM 4354 C CA . ALA A 1 609 ? 60.750 30.742 -39.585 1.00 47.59 609 ALA A CA 1
ATOM 4355 C C . ALA A 1 609 ? 60.158 29.424 -39.030 1.00 47.59 609 ALA A C 1
ATOM 4357 O O . ALA A 1 609 ? 60.146 29.205 -37.823 1.00 47.59 609 ALA A O 1
ATOM 4358 N N . SER A 1 610 ? 59.614 28.561 -39.890 1.00 51.06 610 SER A N 1
ATOM 4359 C CA . SER A 1 610 ? 59.070 27.250 -39.497 1.00 51.06 610 SER A CA 1
ATOM 4360 C C . SER A 1 610 ? 60.022 26.102 -39.859 1.00 51.06 610 SER A C 1
ATOM 4362 O O . SER A 1 610 ? 60.640 26.102 -40.929 1.00 51.06 610 SER A O 1
ATOM 4364 N N . SER A 1 611 ? 60.132 25.108 -38.968 1.00 49.03 611 SER A N 1
ATOM 4365 C CA . SER A 1 611 ? 61.075 23.983 -39.051 1.00 49.03 611 SER A CA 1
ATOM 4366 C C . SER A 1 611 ? 60.796 22.988 -40.191 1.00 49.03 611 SER A C 1
ATOM 4368 O O . SER A 1 611 ? 61.687 22.217 -40.527 1.00 49.03 611 SER A O 1
ATOM 4370 N N . THR A 1 612 ? 59.631 23.022 -40.851 1.00 51.78 612 THR A N 1
ATOM 4371 C CA . THR A 1 612 ? 59.369 22.336 -42.138 1.00 51.78 612 THR A CA 1
ATOM 4372 C C . THR A 1 612 ? 58.164 22.976 -42.838 1.00 51.78 612 THR A C 1
ATOM 4374 O O . THR A 1 612 ? 57.136 23.204 -42.210 1.00 51.78 612 THR A O 1
ATOM 4377 N N . THR A 1 613 ? 58.252 23.261 -44.143 1.00 59.28 613 THR A N 1
ATOM 4378 C CA . THR A 1 613 ? 57.093 23.710 -44.943 1.00 59.28 613 THR A CA 1
ATOM 4379 C C . THR A 1 613 ? 56.726 22.594 -45.916 1.00 59.28 613 THR A C 1
ATOM 4381 O O . THR A 1 613 ? 57.287 22.504 -47.006 1.00 59.28 613 THR A O 1
ATOM 4384 N N . ARG A 1 614 ? 55.831 21.680 -45.523 1.00 67.81 614 ARG A N 1
ATOM 4385 C CA . ARG A 1 614 ? 55.289 20.671 -46.453 1.00 67.81 614 ARG A CA 1
ATOM 4386 C C . ARG A 1 614 ? 54.212 21.349 -47.308 1.00 67.81 614 ARG A C 1
ATOM 4388 O O . ARG A 1 614 ? 53.264 21.893 -46.760 1.00 67.81 614 ARG A O 1
ATOM 4395 N N . ILE A 1 615 ? 54.398 21.360 -48.628 1.00 72.88 615 ILE A N 1
ATOM 4396 C CA . ILE A 1 615 ? 53.485 21.984 -49.600 1.00 72.88 615 ILE A CA 1
ATOM 4397 C C . ILE A 1 615 ? 52.283 21.087 -49.868 1.00 72.88 615 ILE A C 1
ATOM 4399 O O . ILE A 1 615 ? 51.188 21.588 -50.054 1.00 72.88 615 ILE A O 1
ATOM 4403 N N . THR A 1 616 ? 52.493 19.774 -49.918 1.00 79.44 616 THR A N 1
ATOM 4404 C CA . THR A 1 616 ? 51.457 18.768 -50.169 1.00 79.44 616 THR A CA 1
ATOM 4405 C C . THR A 1 616 ? 51.967 17.393 -49.719 1.00 79.44 616 THR A C 1
ATOM 4407 O O . THR A 1 616 ? 53.184 17.185 -49.647 1.00 79.44 616 THR A O 1
ATOM 4410 N N . ASN A 1 617 ? 51.077 16.461 -49.372 1.00 81.44 617 ASN A N 1
ATOM 4411 C CA . ASN A 1 617 ? 51.441 15.087 -49.010 1.00 81.44 617 ASN A CA 1
ATOM 4412 C C . ASN A 1 617 ? 51.460 14.139 -50.218 1.00 81.44 617 ASN A C 1
ATOM 4414 O O . ASN A 1 617 ? 52.225 13.178 -50.212 1.00 81.44 617 ASN A O 1
ATOM 4418 N N . GLY A 1 618 ? 50.663 14.431 -51.240 1.00 86.94 618 GLY A N 1
ATOM 4419 C CA . GLY A 1 618 ? 50.671 13.805 -52.560 1.00 86.94 618 GLY A CA 1
ATOM 4420 C C . GLY A 1 618 ? 51.354 14.702 -53.591 1.00 86.94 618 GLY A C 1
ATOM 4421 O O . GLY A 1 618 ? 52.377 15.328 -53.299 1.00 86.94 618 GLY A O 1
ATOM 4422 N N . ASP A 1 619 ? 50.827 14.744 -54.807 1.00 91.75 619 ASP A N 1
ATOM 4423 C CA . ASP A 1 619 ? 51.516 15.340 -55.951 1.00 91.75 619 ASP A CA 1
ATOM 4424 C C . ASP A 1 619 ? 51.334 16.867 -56.007 1.00 91.75 619 ASP A C 1
ATOM 4426 O O . ASP A 1 619 ? 50.285 17.401 -55.640 1.00 91.75 619 ASP A O 1
ATOM 4430 N N . LEU A 1 620 ? 52.363 17.582 -56.471 1.00 89.38 620 LEU A N 1
ATOM 4431 C CA . LEU A 1 620 ? 52.263 18.972 -56.917 1.00 89.38 620 LEU A CA 1
ATOM 4432 C C . LEU A 1 620 ? 52.213 18.984 -58.442 1.00 89.38 620 LEU A C 1
ATOM 4434 O O . LEU A 1 620 ? 53.156 18.538 -59.091 1.00 89.38 620 LEU A O 1
ATOM 4438 N N . ILE A 1 621 ? 51.151 19.543 -59.011 1.00 90.44 621 ILE A N 1
ATOM 4439 C CA . ILE A 1 621 ? 50.912 19.537 -60.454 1.00 90.44 621 ILE A CA 1
ATOM 4440 C C . ILE A 1 621 ? 50.774 20.975 -60.951 1.00 90.44 621 ILE A C 1
ATOM 4442 O O . ILE A 1 621 ? 49.933 21.717 -60.452 1.00 90.44 621 ILE A O 1
ATOM 4446 N N . LEU A 1 622 ? 51.575 21.374 -61.938 1.00 87.88 622 LEU A N 1
ATOM 4447 C CA . LEU A 1 622 ? 51.410 22.626 -62.677 1.00 87.88 622 LEU A CA 1
ATOM 4448 C C . LEU A 1 622 ? 50.722 22.336 -64.010 1.00 87.88 622 LEU A C 1
ATOM 4450 O O . LEU A 1 622 ? 51.237 21.580 -64.833 1.00 87.88 622 LEU A O 1
ATOM 4454 N N . ARG A 1 623 ? 49.581 22.981 -64.226 1.00 84.06 623 ARG A N 1
ATOM 4455 C CA . ARG A 1 623 ? 48.731 22.908 -65.416 1.00 84.06 623 ARG A CA 1
ATOM 4456 C C . ARG A 1 623 ? 48.489 24.332 -65.929 1.00 84.06 623 ARG A C 1
ATOM 4458 O O . ARG A 1 623 ? 48.463 25.273 -65.136 1.00 84.06 623 ARG A O 1
ATOM 4465 N N . ALA A 1 624 ? 48.337 24.528 -67.241 1.00 71.31 624 ALA A N 1
ATOM 4466 C CA . ALA A 1 624 ? 47.921 25.842 -67.745 1.00 71.31 624 ALA A CA 1
ATOM 4467 C C . ALA A 1 624 ? 46.440 26.093 -67.487 1.00 71.31 624 ALA A C 1
ATOM 4469 O O . ALA A 1 624 ? 45.594 25.302 -67.904 1.00 71.31 624 ALA A O 1
ATOM 4470 N N . GLY A 1 625 ? 46.159 27.268 -66.933 1.00 60.84 625 GLY A N 1
ATOM 4471 C CA . GLY A 1 625 ? 44.856 27.899 -67.052 1.00 60.84 625 GLY A CA 1
ATOM 4472 C C . GLY A 1 625 ? 44.662 28.525 -68.436 1.00 60.84 625 GLY A C 1
ATOM 4473 O O . GLY A 1 625 ? 45.589 28.675 -69.236 1.00 60.84 625 GLY A O 1
ATOM 4474 N N . SER A 1 626 ? 43.431 28.926 -68.732 1.00 50.97 626 SER A N 1
ATOM 4475 C CA . SER A 1 626 ? 43.051 29.548 -70.001 1.00 50.97 626 SER A CA 1
ATOM 4476 C C . SER A 1 626 ? 43.679 30.943 -70.184 1.00 50.97 626 SER A C 1
ATOM 4478 O O . SER A 1 626 ? 43.071 31.941 -69.813 1.00 50.97 626 SER A O 1
ATOM 4480 N N . GLY A 1 627 ? 44.875 31.014 -70.784 1.00 52.12 627 GLY A N 1
ATOM 4481 C CA . GLY A 1 627 ? 45.418 32.218 -71.435 1.00 52.12 627 GLY A CA 1
ATOM 4482 C C . GLY A 1 627 ? 46.536 32.970 -70.699 1.00 52.12 627 GLY A C 1
ATOM 4483 O O . GLY A 1 627 ? 46.255 33.801 -69.851 1.00 52.12 627 GLY A O 1
ATOM 4484 N N . GLY A 1 628 ? 47.792 32.778 -71.122 1.00 51.56 628 GLY A N 1
ATOM 4485 C CA . GLY A 1 628 ? 48.934 33.629 -70.746 1.00 51.56 628 GLY A CA 1
ATOM 4486 C C . GLY A 1 628 ? 50.197 32.859 -70.341 1.00 51.56 628 GLY A C 1
ATOM 4487 O O . GLY A 1 628 ? 50.119 31.793 -69.731 1.00 51.56 628 GLY A O 1
ATOM 4488 N N . ASN A 1 629 ? 51.375 33.404 -70.680 1.00 51.69 629 ASN A N 1
ATOM 4489 C CA . ASN A 1 629 ? 52.683 32.883 -70.259 1.00 51.69 629 ASN A CA 1
ATOM 4490 C C . ASN A 1 629 ? 52.810 32.996 -68.733 1.00 51.69 629 ASN A C 1
ATOM 4492 O O . ASN A 1 629 ? 53.179 34.052 -68.235 1.00 51.69 629 ASN A O 1
ATOM 4496 N N . SER A 1 630 ? 52.499 31.921 -68.011 1.00 58.25 630 SER A N 1
ATOM 4497 C CA . SER A 1 630 ? 52.454 31.919 -66.545 1.00 58.25 630 SER A CA 1
ATOM 4498 C C . SER A 1 630 ? 53.757 31.394 -65.955 1.00 58.25 630 SER A C 1
ATOM 4500 O O . SER A 1 630 ? 54.108 30.229 -66.117 1.00 58.25 630 SER A O 1
ATOM 4502 N N . SER A 1 631 ? 54.502 32.234 -65.256 1.00 66.19 631 SER A N 1
ATOM 4503 C CA . SER A 1 631 ? 55.694 31.831 -64.523 1.00 66.19 631 SER A CA 1
ATOM 4504 C C . SER A 1 631 ? 55.307 31.345 -63.132 1.00 66.19 631 SER A C 1
ATOM 4506 O O . SER A 1 631 ? 54.585 32.040 -62.425 1.00 66.19 631 SER A O 1
ATOM 4508 N N . PHE A 1 632 ? 55.787 30.170 -62.723 1.00 69.38 632 PHE A N 1
ATOM 4509 C CA . PHE A 1 632 ? 55.600 29.669 -61.359 1.00 69.38 632 PHE A CA 1
ATOM 4510 C C . PHE A 1 632 ? 56.907 29.782 -60.593 1.00 69.38 632 PHE A C 1
ATOM 4512 O O . PHE A 1 632 ? 57.908 29.227 -61.032 1.00 69.38 632 PHE A O 1
ATOM 4519 N N . VAL A 1 633 ? 56.926 30.484 -59.464 1.00 68.88 633 VAL A N 1
ATOM 4520 C CA . VAL A 1 633 ? 58.164 30.724 -58.714 1.00 68.88 633 VAL A CA 1
ATOM 4521 C C . VAL A 1 633 ? 58.069 30.154 -57.306 1.00 68.88 633 VAL A C 1
ATOM 4523 O O . VAL A 1 633 ? 57.169 30.508 -56.556 1.00 68.88 633 VAL A O 1
ATOM 4526 N N . PHE A 1 634 ? 59.038 29.335 -56.899 1.00 70.50 634 PHE A N 1
ATOM 4527 C CA . PHE A 1 634 ? 59.315 29.146 -55.473 1.00 70.50 634 PHE A CA 1
ATOM 4528 C C . PHE A 1 634 ? 60.272 30.255 -55.041 1.00 70.50 634 PHE A C 1
ATOM 4530 O O . PHE A 1 634 ? 61.403 30.308 -55.529 1.00 70.50 634 PHE A O 1
ATOM 4537 N N . ALA A 1 635 ? 59.812 31.156 -54.176 1.00 61.62 635 ALA A N 1
ATOM 4538 C CA . ALA A 1 635 ? 60.588 32.281 -53.666 1.00 61.62 635 ALA A CA 1
ATOM 4539 C C . ALA A 1 635 ? 60.633 32.290 -52.135 1.00 61.62 635 ALA A C 1
ATOM 4541 O O . ALA A 1 635 ? 59.760 31.757 -51.459 1.00 61.62 635 ALA A O 1
ATOM 4542 N N . GLN A 1 636 ? 61.657 32.910 -51.562 1.00 61.47 636 GLN A N 1
ATOM 4543 C CA . GLN A 1 636 ? 61.750 33.171 -50.125 1.00 61.47 636 GLN A CA 1
ATOM 4544 C C . GLN A 1 636 ? 61.655 34.682 -49.888 1.00 61.47 636 GLN A C 1
ATOM 4546 O O . GLN A 1 636 ? 62.201 35.456 -50.678 1.00 61.47 636 GLN A O 1
ATOM 4551 N N . GLY A 1 637 ? 60.923 35.108 -48.851 1.00 56.47 637 GLY A N 1
ATOM 4552 C CA . GLY A 1 637 ? 60.747 36.529 -48.527 1.00 56.47 637 GLY A CA 1
ATOM 4553 C C . GLY A 1 637 ? 62.075 37.256 -48.270 1.00 56.47 637 GLY A C 1
ATOM 4554 O O . GLY A 1 637 ? 63.095 36.636 -47.991 1.00 56.47 637 GLY A O 1
ATOM 4555 N N . SER A 1 638 ? 62.075 38.588 -48.347 1.00 53.12 638 SER A N 1
ATOM 4556 C CA . SER A 1 638 ? 63.261 39.462 -48.264 1.00 53.12 638 SER A CA 1
ATOM 4557 C C . SER A 1 638 ? 63.920 39.575 -46.870 1.00 53.12 638 SER A C 1
ATOM 4559 O O . SER A 1 638 ? 64.550 40.589 -46.577 1.00 53.12 638 SER A O 1
ATOM 4561 N N . GLY A 1 639 ? 63.742 38.589 -45.984 1.00 54.97 639 GLY A N 1
ATOM 4562 C CA . GLY A 1 639 ? 64.299 38.587 -44.625 1.00 54.97 639 GLY A CA 1
ATOM 4563 C C . GLY A 1 639 ? 65.778 38.182 -44.584 1.00 54.97 639 GLY A C 1
ATOM 4564 O O . GLY A 1 639 ? 66.242 37.417 -45.421 1.00 54.97 639 GLY A O 1
ATOM 4565 N N . THR A 1 640 ? 66.526 38.682 -43.598 1.00 49.94 640 THR A N 1
ATOM 4566 C CA . THR A 1 640 ? 67.979 38.463 -43.425 1.00 49.94 640 THR A CA 1
ATOM 4567 C C . THR A 1 640 ? 68.345 37.186 -42.652 1.00 49.94 640 THR A C 1
ATOM 4569 O O . THR A 1 640 ? 69.511 36.984 -42.320 1.00 49.94 640 THR A O 1
ATOM 4572 N N . SER A 1 641 ? 67.378 36.328 -42.312 1.00 52.84 641 SER A N 1
ATOM 4573 C CA . SER A 1 641 ? 67.607 35.146 -41.468 1.00 52.84 641 SER A CA 1
ATOM 4574 C C . SER A 1 641 ? 67.906 33.899 -42.307 1.00 52.84 641 SER A C 1
ATOM 4576 O O . SER A 1 641 ? 67.158 33.571 -43.217 1.00 52.84 641 SER A O 1
ATOM 4578 N N . SER A 1 642 ? 68.974 33.167 -41.990 1.00 52.53 642 SER A N 1
ATOM 4579 C CA . SER A 1 642 ? 69.324 31.905 -42.656 1.00 52.53 642 SER A CA 1
ATOM 4580 C C . SER A 1 642 ? 68.295 30.811 -42.342 1.00 52.53 642 SER A C 1
ATOM 4582 O O . SER A 1 642 ? 68.251 30.307 -41.222 1.00 52.53 642 SER A O 1
ATOM 4584 N N . TYR A 1 643 ? 67.473 30.421 -43.317 1.00 55.78 643 TYR A N 1
ATOM 4585 C CA . TYR A 1 643 ? 66.479 29.352 -43.158 1.00 55.78 643 TYR A CA 1
ATOM 4586 C C . TYR A 1 643 ? 66.981 28.042 -43.790 1.00 55.78 643 TYR A C 1
ATOM 4588 O O . TYR A 1 643 ? 67.412 28.033 -44.941 1.00 55.78 643 TYR A O 1
ATOM 4596 N N . SER A 1 644 ? 66.924 26.931 -43.051 1.00 54.16 644 SER A N 1
ATOM 4597 C CA . SER A 1 644 ? 67.473 25.620 -43.452 1.00 54.16 644 SER A CA 1
ATOM 4598 C C . SER A 1 644 ? 66.418 24.585 -43.874 1.00 54.16 644 SER A C 1
ATOM 4600 O O . SER A 1 644 ? 66.748 23.413 -44.049 1.00 54.16 644 SER A O 1
ATOM 4602 N N . THR A 1 645 ? 65.145 24.970 -44.007 1.00 61.69 645 THR A N 1
ATOM 4603 C CA . THR A 1 645 ? 64.024 24.017 -44.060 1.00 61.69 645 THR A CA 1
ATOM 4604 C C . THR A 1 645 ? 63.419 23.932 -45.467 1.00 61.69 645 THR A C 1
ATOM 4606 O O . THR A 1 645 ? 63.090 24.965 -46.055 1.00 61.69 645 THR A O 1
ATOM 4609 N N . PRO A 1 646 ? 63.283 22.725 -46.056 1.00 67.62 646 PRO A N 1
ATOM 4610 C CA . PRO A 1 646 ? 62.819 22.580 -47.432 1.00 67.62 646 PRO A CA 1
ATOM 4611 C C . PRO A 1 646 ? 61.305 22.753 -47.584 1.00 67.62 646 PRO A C 1
ATOM 4613 O O . PRO A 1 646 ? 60.520 22.245 -46.778 1.00 67.62 646 PRO A O 1
ATOM 4616 N N . TYR A 1 647 ? 60.903 23.371 -48.698 1.00 76.44 647 TYR A N 1
ATOM 4617 C CA . TYR A 1 647 ? 59.588 23.177 -49.303 1.00 76.44 647 TYR A CA 1
ATOM 4618 C C . TYR A 1 647 ? 59.449 21.711 -49.708 1.00 76.44 647 TYR A C 1
ATOM 4620 O O . TYR A 1 647 ? 60.109 21.272 -50.643 1.00 76.44 647 TYR A O 1
ATOM 4628 N N . THR A 1 648 ? 58.632 20.937 -49.001 1.00 80.50 648 THR A N 1
ATOM 4629 C CA . THR A 1 648 ? 58.534 19.489 -49.236 1.00 80.50 648 THR A CA 1
ATOM 4630 C C . THR A 1 648 ? 57.272 19.137 -50.014 1.00 80.50 648 THR A C 1
ATOM 4632 O O . THR A 1 648 ? 56.167 19.427 -49.558 1.00 80.50 648 THR A O 1
ATOM 4635 N N . ILE A 1 649 ? 57.436 18.465 -51.148 1.00 87.75 649 ILE A N 1
ATOM 4636 C CA . ILE A 1 649 ? 56.381 17.832 -51.940 1.00 87.75 649 ILE A CA 1
ATOM 4637 C C . ILE A 1 649 ? 56.412 16.339 -51.603 1.00 87.75 649 ILE A C 1
ATOM 4639 O O . ILE A 1 649 ? 57.428 15.670 -51.808 1.00 87.75 649 ILE A O 1
ATOM 4643 N N . GLY A 1 650 ? 55.333 15.835 -51.000 1.00 86.50 650 GLY A N 1
ATOM 4644 C CA . GLY A 1 650 ? 55.258 14.460 -50.505 1.00 86.50 650 GLY A CA 1
ATOM 4645 C C . GLY A 1 650 ? 55.165 13.398 -51.604 1.00 86.50 650 GLY A C 1
ATOM 4646 O O . GLY A 1 650 ? 55.638 12.278 -51.402 1.00 86.50 650 GLY A O 1
ATOM 4647 N N . GLY A 1 651 ? 54.608 13.761 -52.757 1.00 90.50 651 GLY A N 1
ATOM 4648 C CA . GLY A 1 651 ? 54.516 12.946 -53.962 1.00 90.50 651 GLY A CA 1
ATOM 4649 C C . GLY A 1 651 ? 55.415 13.451 -55.091 1.00 90.50 651 GLY A C 1
ATOM 4650 O O . GLY A 1 651 ? 56.550 13.877 -54.862 1.00 90.50 651 GLY A O 1
ATOM 4651 N N . ASN A 1 652 ? 54.911 13.359 -56.317 1.00 94.44 652 ASN A N 1
ATOM 4652 C CA . ASN A 1 652 ? 55.593 13.791 -57.529 1.00 94.44 652 ASN A CA 1
ATOM 4653 C C . ASN A 1 652 ? 55.483 15.307 -57.718 1.00 94.44 652 ASN A C 1
ATOM 4655 O O . ASN A 1 652 ? 54.485 15.920 -57.340 1.00 94.44 652 ASN A O 1
ATOM 4659 N N . PHE A 1 653 ? 56.475 15.907 -58.370 1.00 93.88 653 PHE A N 1
ATOM 4660 C CA . PHE A 1 653 ? 56.342 17.239 -58.952 1.00 93.88 653 PHE A CA 1
ATOM 4661 C C . PHE A 1 653 ? 56.122 17.090 -60.458 1.00 93.88 653 PHE A C 1
ATOM 4663 O O . PHE A 1 653 ? 56.940 16.491 -61.148 1.00 93.88 653 PHE A O 1
ATOM 4670 N N . ILE A 1 654 ? 55.008 17.585 -60.985 1.00 94.12 654 ILE A N 1
ATOM 4671 C CA . ILE A 1 654 ? 54.619 17.374 -62.379 1.00 94.12 654 ILE A CA 1
ATOM 4672 C C . ILE A 1 654 ? 54.342 18.726 -63.020 1.00 94.12 654 ILE A C 1
ATOM 4674 O O . ILE A 1 654 ? 53.479 19.468 -62.568 1.00 94.12 654 ILE A O 1
ATOM 4678 N N . ILE A 1 655 ? 55.047 19.036 -64.102 1.00 91.94 655 ILE A N 1
ATOM 4679 C CA . ILE A 1 655 ? 54.685 20.116 -65.018 1.00 91.94 655 ILE A CA 1
ATOM 4680 C C . ILE A 1 655 ? 54.017 19.455 -66.217 1.00 91.94 655 ILE A C 1
ATOM 4682 O O . ILE A 1 655 ? 54.661 18.737 -66.984 1.00 91.94 655 ILE A O 1
ATOM 4686 N N . GLU A 1 656 ? 52.706 19.624 -66.336 1.00 91.19 656 GLU A N 1
ATOM 4687 C CA . GLU A 1 656 ? 51.932 19.043 -67.428 1.00 91.19 656 GLU A CA 1
ATOM 4688 C C . GLU A 1 656 ? 52.230 19.753 -68.753 1.00 91.19 656 GLU A C 1
ATOM 4690 O O . GLU A 1 656 ? 52.571 20.935 -68.784 1.00 91.19 656 GLU A O 1
ATOM 4695 N N . SER A 1 657 ? 52.030 19.043 -69.866 1.00 86.56 657 SER A N 1
ATOM 4696 C CA . SER A 1 657 ? 52.277 19.561 -71.219 1.00 86.56 657 SER A CA 1
ATOM 4697 C C . SER A 1 657 ? 51.425 20.776 -71.580 1.00 86.56 657 SER A C 1
ATOM 4699 O O . SER A 1 657 ? 51.803 21.553 -72.455 1.00 86.56 657 SER A O 1
ATOM 4701 N N . GLY A 1 658 ? 50.286 20.943 -70.902 1.00 78.06 658 GLY A N 1
ATOM 4702 C CA . GLY A 1 658 ? 49.427 22.105 -71.052 1.00 78.06 658 GLY A CA 1
ATOM 4703 C C . GLY A 1 658 ? 50.054 23.386 -70.512 1.00 78.06 658 GLY A C 1
ATOM 4704 O O . GLY A 1 658 ? 49.736 24.442 -71.038 1.00 78.06 658 GLY A O 1
ATOM 4705 N N . PHE A 1 659 ? 50.937 23.324 -69.506 1.00 82.31 659 PHE A N 1
ATOM 4706 C CA . PHE A 1 659 ? 51.597 24.506 -68.946 1.00 82.31 659 PHE A CA 1
ATOM 4707 C C . PHE A 1 659 ? 52.413 25.212 -70.045 1.00 82.31 659 PHE A C 1
ATOM 4709 O O . PHE A 1 659 ? 53.149 24.567 -70.778 1.00 82.31 659 PHE A O 1
ATOM 4716 N N . THR A 1 660 ? 52.275 26.528 -70.216 1.00 73.25 660 THR A N 1
ATOM 4717 C CA . THR A 1 660 ? 52.925 27.256 -71.333 1.00 73.25 660 THR A CA 1
ATOM 4718 C C . THR A 1 660 ? 53.971 28.272 -70.888 1.00 73.25 660 THR A C 1
ATOM 4720 O O . THR A 1 660 ? 54.644 28.872 -71.724 1.00 73.25 660 THR A O 1
ATOM 4723 N N . GLY A 1 661 ? 54.133 28.483 -69.580 1.00 74.25 661 GLY A N 1
ATOM 4724 C CA . GLY A 1 661 ? 55.110 29.426 -69.048 1.00 74.25 661 GLY A CA 1
ATOM 4725 C C . GLY A 1 661 ? 56.368 28.767 -68.482 1.00 74.25 661 GLY A C 1
ATOM 4726 O O . GLY A 1 661 ? 56.748 27.654 -68.850 1.00 74.25 661 GLY A O 1
ATOM 4727 N N . THR A 1 662 ? 57.069 29.495 -67.608 1.00 79.88 662 THR A N 1
ATOM 4728 C CA . THR A 1 662 ? 58.343 29.049 -67.021 1.00 79.88 662 THR A CA 1
ATOM 4729 C C . THR A 1 662 ? 58.184 28.768 -65.531 1.00 79.88 662 THR A C 1
ATOM 4731 O O . THR A 1 662 ? 57.964 29.679 -64.739 1.00 79.88 662 THR A O 1
ATOM 4734 N N . ALA A 1 663 ? 58.373 27.523 -65.111 1.00 82.38 663 ALA A N 1
ATOM 4735 C CA . ALA A 1 663 ? 58.508 27.206 -63.695 1.00 82.38 663 ALA A CA 1
ATOM 4736 C C . ALA A 1 663 ? 59.948 27.499 -63.251 1.00 82.38 663 ALA A C 1
ATOM 4738 O O . ALA A 1 663 ? 60.896 27.186 -63.961 1.00 82.38 663 ALA A O 1
ATOM 4739 N N . SER A 1 664 ? 60.146 28.154 -62.115 1.00 80.00 664 SER A N 1
ATOM 4740 C CA . SER A 1 664 ? 61.461 28.586 -61.651 1.00 80.00 664 SER A CA 1
ATOM 4741 C C . SER A 1 664 ? 61.630 28.440 -60.142 1.00 80.00 664 SER A C 1
ATOM 4743 O O . SER A 1 664 ? 60.700 28.656 -59.367 1.00 80.00 664 SER A O 1
ATOM 4745 N N . LEU A 1 665 ? 62.854 28.158 -59.705 1.00 79.75 665 LEU A N 1
ATOM 4746 C CA . LEU A 1 665 ? 63.284 28.321 -58.317 1.00 79.75 665 LEU A CA 1
ATOM 4747 C C . LEU A 1 665 ? 64.098 29.616 -58.200 1.00 79.75 665 LEU A C 1
ATOM 4749 O O . LEU A 1 665 ? 65.095 29.778 -58.913 1.00 79.75 665 LEU A O 1
ATOM 4753 N N . ARG A 1 666 ? 63.699 30.540 -57.315 1.00 72.50 666 ARG A N 1
ATOM 4754 C CA . ARG A 1 666 ? 64.325 31.868 -57.185 1.00 72.50 666 ARG A CA 1
ATOM 4755 C C . ARG A 1 666 ? 64.603 32.231 -55.723 1.00 72.50 666 ARG A C 1
ATOM 4757 O O . ARG A 1 666 ? 63.734 32.122 -54.877 1.00 72.50 666 ARG A O 1
ATOM 4764 N N . SER A 1 667 ? 65.796 32.756 -55.438 1.00 67.00 667 SER A N 1
ATOM 4765 C CA . SER A 1 667 ? 66.245 33.130 -54.081 1.00 67.00 667 SER A CA 1
ATOM 4766 C C . SER A 1 667 ? 66.692 34.600 -54.020 1.00 67.00 667 SER A C 1
ATOM 4768 O O . SER A 1 667 ? 67.823 34.908 -54.388 1.00 67.00 667 SER A O 1
ATOM 4770 N N . SER A 1 668 ? 65.871 35.532 -53.534 1.00 58.66 668 SER A N 1
ATOM 4771 C CA . SER A 1 668 ? 66.240 36.963 -53.507 1.00 58.66 668 SER A CA 1
ATOM 4772 C C . SER A 1 668 ? 67.122 37.399 -52.329 1.00 58.66 668 SER A C 1
ATOM 4774 O O . SER A 1 668 ? 67.820 38.397 -52.474 1.00 58.66 668 SER A O 1
ATOM 4776 N N . ALA A 1 669 ? 67.105 36.688 -51.194 1.00 60.47 669 ALA A N 1
ATOM 4777 C CA . ALA A 1 669 ? 67.813 37.103 -49.971 1.00 60.47 669 ALA A CA 1
ATOM 4778 C C . ALA A 1 669 ? 68.562 35.968 -49.244 1.00 60.47 669 ALA A C 1
ATOM 4780 O O . ALA A 1 669 ? 69.608 36.220 -48.655 1.00 60.47 669 ALA A O 1
ATOM 4781 N N . THR A 1 670 ? 68.073 34.726 -49.310 1.00 65.88 670 THR A N 1
ATOM 4782 C CA . THR A 1 670 ? 68.647 33.550 -48.630 1.00 65.88 670 THR A CA 1
ATOM 4783 C C . THR A 1 670 ? 68.366 32.266 -49.412 1.00 65.88 670 THR A C 1
ATOM 4785 O O . THR A 1 670 ? 67.495 32.240 -50.282 1.00 65.88 670 THR A O 1
ATOM 4788 N N . THR A 1 671 ? 69.107 31.198 -49.108 1.00 73.19 671 THR A N 1
ATOM 4789 C CA . THR A 1 671 ? 69.040 29.916 -49.817 1.00 73.19 671 THR A CA 1
ATOM 4790 C C . THR A 1 671 ? 67.640 29.296 -49.823 1.00 73.19 671 THR A C 1
ATOM 4792 O O . THR A 1 671 ? 67.042 29.072 -48.773 1.00 73.19 671 THR A O 1
ATOM 4795 N N . THR A 1 672 ? 67.142 28.935 -51.008 1.00 75.12 672 THR A N 1
ATOM 4796 C CA . THR A 1 672 ? 65.858 28.227 -51.165 1.00 75.12 672 THR A CA 1
ATOM 4797 C C . THR A 1 672 ? 66.068 26.719 -51.263 1.00 75.12 672 THR A C 1
ATOM 4799 O O . THR A 1 672 ? 66.827 26.274 -52.117 1.00 75.12 672 THR A O 1
ATOM 4802 N N . TYR A 1 673 ? 65.365 25.937 -50.442 1.00 78.69 673 TYR A N 1
ATOM 4803 C CA . TYR A 1 673 ? 65.399 24.472 -50.466 1.00 78.69 673 TYR A CA 1
ATOM 4804 C C . TYR A 1 673 ? 64.050 23.921 -50.934 1.00 78.69 673 TYR A C 1
ATOM 4806 O O . TYR A 1 673 ? 63.018 24.246 -50.350 1.00 78.69 673 TYR A O 1
ATOM 4814 N N . VAL A 1 674 ? 64.045 23.068 -51.955 1.00 83.38 674 VAL A N 1
ATOM 4815 C CA . VAL A 1 674 ? 62.865 22.320 -52.412 1.00 83.38 674 VAL A CA 1
ATOM 4816 C C . VAL A 1 674 ? 63.192 20.836 -52.371 1.00 83.38 674 VAL A C 1
ATOM 4818 O O . VAL A 1 674 ? 64.225 20.418 -52.883 1.00 83.38 674 VAL A O 1
ATOM 4821 N N . LYS A 1 675 ? 62.316 20.040 -51.765 1.00 86.88 675 LYS A N 1
ATOM 4822 C CA . LYS A 1 675 ? 62.412 18.586 -51.715 1.00 86.88 675 LYS A CA 1
ATOM 4823 C C . LYS A 1 675 ? 61.206 17.955 -52.405 1.00 86.88 675 LYS A C 1
ATOM 4825 O O . LYS A 1 675 ? 60.074 18.231 -52.021 1.00 86.88 675 LYS A O 1
ATOM 4830 N N . VAL A 1 676 ? 61.457 17.073 -53.364 1.00 92.38 676 VAL A N 1
ATOM 4831 C CA . VAL A 1 676 ? 60.477 16.197 -54.009 1.00 92.38 676 VAL A CA 1
ATOM 4832 C C . VAL A 1 676 ? 60.742 14.778 -53.515 1.00 92.38 676 VAL A C 1
ATOM 4834 O O . VAL A 1 676 ? 61.831 14.246 -53.711 1.00 92.38 676 VAL A O 1
ATOM 4837 N N . ASN A 1 677 ? 59.777 14.174 -52.826 1.00 93.38 677 ASN A N 1
ATOM 4838 C CA . ASN A 1 677 ? 59.951 12.835 -52.251 1.00 93.38 677 ASN A CA 1
ATOM 4839 C C . ASN A 1 677 ? 59.775 11.700 -53.282 1.00 93.38 677 ASN A C 1
ATOM 4841 O O . ASN A 1 677 ? 60.088 10.553 -52.969 1.00 93.38 677 ASN A O 1
ATOM 4845 N N . LYS A 1 678 ? 59.252 11.996 -54.478 1.00 94.94 678 LYS A N 1
ATOM 4846 C CA . LYS A 1 678 ? 59.139 11.054 -55.604 1.00 94.94 678 LYS A CA 1
ATOM 4847 C C . LYS A 1 678 ? 59.731 11.663 -56.882 1.00 94.94 678 LYS A C 1
ATOM 4849 O O . LYS A 1 678 ? 60.754 12.340 -56.805 1.00 94.94 678 LYS A O 1
ATOM 4854 N N . ASP A 1 679 ? 59.113 11.425 -58.037 1.00 96.62 679 ASP A N 1
ATOM 4855 C CA . ASP A 1 679 ? 59.626 11.850 -59.335 1.00 96.62 679 ASP A CA 1
ATOM 4856 C C . ASP A 1 679 ? 59.326 13.328 -59.613 1.00 96.62 679 ASP A C 1
ATOM 4858 O O . ASP A 1 679 ? 58.292 13.869 -59.213 1.00 96.62 679 ASP A O 1
ATOM 4862 N N . PHE A 1 680 ? 60.207 13.976 -60.370 1.00 96.31 680 PHE A N 1
ATOM 4863 C CA . PHE A 1 680 ? 59.985 15.289 -60.957 1.00 96.31 680 PHE A CA 1
ATOM 4864 C C . PHE A 1 680 ? 59.897 15.168 -62.482 1.00 96.31 680 PHE A C 1
ATOM 4866 O O . PHE A 1 680 ? 60.881 14.882 -63.155 1.00 96.31 680 PHE A O 1
ATOM 4873 N N . SER A 1 681 ? 58.711 15.393 -63.043 1.00 96.06 681 SER A N 1
ATOM 4874 C CA . SER A 1 681 ? 58.467 15.307 -64.483 1.00 96.06 681 SER A CA 1
ATOM 4875 C C . SER A 1 681 ? 58.144 16.667 -65.098 1.00 96.06 681 SER A C 1
ATOM 4877 O O . SER A 1 681 ? 57.323 17.417 -64.571 1.00 96.06 681 SER A O 1
ATOM 4879 N N . ILE A 1 682 ? 58.748 16.956 -66.248 1.00 93.62 682 ILE A N 1
ATOM 4880 C CA . ILE A 1 682 ? 58.506 18.145 -67.064 1.00 93.62 682 ILE A CA 1
ATOM 4881 C C . ILE A 1 682 ? 58.055 17.680 -68.444 1.00 93.62 682 ILE A C 1
ATOM 4883 O O . ILE A 1 682 ? 58.788 16.947 -69.100 1.00 93.62 682 ILE A O 1
ATOM 4887 N N . ASN A 1 683 ? 56.865 18.094 -68.875 1.00 90.75 683 ASN A N 1
ATOM 4888 C CA . ASN A 1 683 ? 56.268 17.640 -70.129 1.00 90.75 683 ASN A CA 1
ATOM 4889 C C . ASN A 1 683 ? 55.923 18.822 -71.058 1.00 90.75 683 ASN A C 1
ATOM 4891 O O . ASN A 1 683 ? 55.817 19.975 -70.625 1.00 90.75 683 ASN A O 1
ATOM 4895 N N . GLY A 1 684 ? 55.704 18.527 -72.341 1.00 86.19 684 GLY A N 1
ATOM 4896 C CA . GLY A 1 684 ? 55.319 19.478 -73.385 1.00 86.19 684 GLY A CA 1
ATOM 4897 C C . GLY A 1 684 ? 56.465 20.365 -73.874 1.00 86.19 684 GLY A C 1
ATOM 4898 O O . GLY A 1 684 ? 57.576 19.908 -74.126 1.00 86.19 684 GLY A O 1
ATOM 4899 N N . ASN A 1 685 ? 56.198 21.661 -74.030 1.00 86.25 685 ASN A N 1
ATOM 4900 C CA . ASN A 1 685 ? 57.196 22.654 -74.442 1.00 86.25 685 ASN A CA 1
ATOM 4901 C C . ASN A 1 685 ? 57.476 23.649 -73.309 1.00 86.25 685 ASN A C 1
ATOM 4903 O O . ASN A 1 685 ? 57.435 24.869 -73.487 1.00 86.25 685 ASN A O 1
ATOM 4907 N N . THR A 1 686 ? 57.691 23.125 -72.104 1.00 86.12 686 THR A N 1
ATOM 4908 C CA . THR A 1 686 ? 57.831 23.944 -70.900 1.00 86.12 686 THR A CA 1
ATOM 4909 C C . THR A 1 686 ? 59.282 24.191 -70.549 1.00 86.12 686 THR A C 1
ATOM 4911 O O . THR A 1 686 ? 60.208 23.553 -71.048 1.00 86.12 686 THR A O 1
ATOM 4914 N N . THR A 1 687 ? 59.509 25.188 -69.700 1.00 86.56 687 THR A N 1
ATOM 4915 C CA . THR A 1 687 ? 60.838 25.460 -69.161 1.00 86.56 687 THR A CA 1
ATOM 4916 C C . THR A 1 687 ? 60.800 25.424 -67.647 1.00 86.56 687 THR A C 1
ATOM 4918 O O . THR A 1 687 ? 60.033 26.165 -67.035 1.00 86.56 687 THR A O 1
ATOM 4921 N N . PHE A 1 688 ? 61.671 24.614 -67.051 1.00 88.62 688 PHE A N 1
ATOM 4922 C CA . PHE A 1 688 ? 62.018 24.714 -65.644 1.00 88.62 688 PHE A CA 1
ATOM 4923 C C . PHE A 1 688 ? 63.381 25.386 -65.489 1.00 88.62 688 PHE A C 1
ATOM 4925 O O . PHE A 1 688 ? 64.340 25.004 -66.158 1.00 88.62 688 PHE A O 1
ATOM 4932 N N . ARG A 1 689 ? 63.484 26.389 -64.617 1.00 85.12 689 ARG A N 1
ATOM 4933 C CA . ARG A 1 689 ? 64.736 27.092 -64.322 1.00 85.12 689 ARG A CA 1
ATOM 4934 C C . ARG A 1 689 ? 65.082 26.989 -62.852 1.00 85.12 689 ARG A C 1
ATOM 4936 O O . ARG A 1 689 ? 64.378 27.504 -61.991 1.00 85.12 689 ARG A O 1
ATOM 4943 N N . MET A 1 690 ? 66.233 26.425 -62.554 1.00 81.69 690 MET A N 1
ATOM 4944 C CA . MET A 1 690 ? 66.872 26.631 -61.267 1.00 81.69 690 MET A CA 1
ATOM 4945 C C . MET A 1 690 ? 67.812 27.823 -61.392 1.00 81.69 690 MET A C 1
ATOM 4947 O O . MET A 1 690 ? 68.837 27.714 -62.059 1.00 81.69 690 MET A O 1
ATOM 4951 N N . GLY A 1 691 ? 67.444 28.933 -60.748 1.00 66.50 691 GLY A N 1
ATOM 4952 C CA . GLY A 1 691 ? 68.316 30.085 -60.545 1.00 66.50 691 GLY A CA 1
ATOM 4953 C C . GLY A 1 691 ? 68.100 31.283 -61.463 1.00 66.50 691 GLY A C 1
ATOM 4954 O O . GLY A 1 691 ? 68.204 31.202 -62.682 1.00 66.50 691 GLY A O 1
ATOM 4955 N N . THR A 1 692 ? 67.860 32.432 -60.818 1.00 58.69 692 THR A N 1
ATOM 4956 C CA . THR A 1 692 ? 68.038 33.792 -61.363 1.00 58.69 692 THR A CA 1
ATOM 4957 C C . THR A 1 692 ? 68.351 34.809 -60.240 1.00 58.69 692 THR A C 1
ATOM 4959 O O . THR A 1 692 ? 67.855 35.937 -60.290 1.00 58.69 692 THR A O 1
ATOM 4962 N N . ALA A 1 693 ? 69.039 34.417 -59.150 1.00 57.72 693 ALA A N 1
ATOM 4963 C CA . ALA A 1 693 ? 69.160 35.272 -57.954 1.00 57.72 693 ALA A CA 1
ATOM 4964 C C . ALA A 1 693 ? 70.414 35.016 -57.063 1.00 57.72 693 ALA A C 1
ATOM 4966 O O . ALA A 1 693 ? 71.260 34.200 -57.411 1.00 57.72 693 ALA A O 1
ATOM 4967 N N . ALA A 1 694 ? 70.578 35.768 -55.960 1.00 56.91 694 ALA A N 1
ATOM 4968 C CA . ALA A 1 694 ? 71.886 36.191 -55.420 1.00 56.91 694 ALA A CA 1
ATOM 4969 C C . ALA A 1 694 ? 72.584 35.304 -54.354 1.00 56.91 694 ALA A C 1
ATOM 4971 O O . ALA A 1 694 ? 73.748 35.572 -54.058 1.00 56.91 694 ALA A O 1
ATOM 4972 N N . VAL A 1 695 ? 71.936 34.285 -53.756 1.00 64.31 695 VAL A N 1
ATOM 4973 C CA . VAL A 1 695 ? 72.474 33.601 -52.545 1.00 64.31 695 VAL A CA 1
ATOM 4974 C C . VAL A 1 695 ? 72.566 32.061 -52.650 1.00 64.31 695 VAL A C 1
ATOM 4976 O O . VAL A 1 695 ? 73.608 31.518 -52.292 1.00 64.31 695 VAL A O 1
ATOM 4979 N N . GLY A 1 696 ? 71.579 31.348 -53.220 1.00 74.19 696 GLY A N 1
ATOM 4980 C CA . GLY A 1 696 ? 71.693 29.910 -53.565 1.00 74.19 696 GLY A CA 1
ATOM 4981 C C . GLY A 1 696 ? 70.352 29.158 -53.656 1.00 74.19 696 GLY A C 1
ATOM 4982 O O . GLY A 1 696 ? 69.346 29.610 -53.110 1.00 74.19 696 GLY A O 1
ATOM 4983 N N . VAL A 1 697 ? 70.304 28.008 -54.341 1.00 77.81 697 VAL A N 1
ATOM 4984 C CA . VAL A 1 697 ? 69.090 27.159 -54.449 1.00 77.81 697 VAL A CA 1
ATOM 4985 C C . VAL A 1 697 ? 69.454 25.674 -54.409 1.00 77.81 697 VAL A C 1
ATOM 4987 O O . VAL A 1 697 ? 70.381 25.244 -55.087 1.00 77.81 697 VAL A O 1
ATOM 4990 N N . TYR A 1 698 ? 68.678 24.890 -53.663 1.00 83.12 698 TYR A N 1
ATOM 4991 C CA . TYR A 1 698 ? 68.809 23.443 -53.527 1.00 83.12 698 TYR A CA 1
ATOM 4992 C C . TYR A 1 698 ? 67.516 22.766 -53.977 1.00 83.12 698 TYR A C 1
ATOM 4994 O O . TYR A 1 698 ? 66.444 23.067 -53.450 1.00 83.12 698 TYR A O 1
ATOM 5002 N N . LEU A 1 699 ? 67.623 21.834 -54.919 1.00 87.56 699 LEU A N 1
ATOM 5003 C CA . LEU A 1 699 ? 66.554 20.905 -55.278 1.00 87.56 699 LEU A CA 1
ATOM 5004 C C . LEU A 1 699 ? 67.002 19.494 -54.906 1.00 87.56 699 LEU A C 1
ATOM 5006 O O . LEU A 1 699 ? 68.047 19.036 -55.356 1.00 87.56 699 LEU A O 1
ATOM 5010 N N . LEU A 1 700 ? 66.223 18.830 -54.063 1.00 90.12 700 LEU A N 1
ATOM 5011 C CA . LEU A 1 700 ? 66.435 17.452 -53.645 1.00 90.12 700 LEU A CA 1
ATOM 5012 C C . LEU A 1 700 ? 65.310 16.612 -54.241 1.00 90.12 700 LEU A C 1
ATOM 5014 O O . LEU A 1 700 ? 64.145 16.910 -53.987 1.00 90.12 700 LEU A O 1
ATOM 5018 N N . VAL A 1 701 ? 65.634 15.583 -55.013 1.00 93.00 701 VAL A N 1
ATOM 5019 C CA . VAL A 1 701 ? 64.657 14.679 -55.629 1.00 93.00 701 VAL A CA 1
ATOM 5020 C C . VAL A 1 701 ? 64.993 13.252 -55.207 1.00 93.00 701 VAL A C 1
ATOM 5022 O O . VAL A 1 701 ? 66.057 12.728 -55.527 1.00 93.00 701 VAL A O 1
ATOM 5025 N N . ASP A 1 702 ? 64.098 12.633 -54.439 1.00 94.69 702 ASP A N 1
ATOM 5026 C CA . ASP A 1 702 ? 64.275 11.256 -53.967 1.00 94.69 702 ASP A CA 1
ATOM 5027 C C . ASP A 1 702 ? 63.942 10.216 -55.065 1.00 94.69 702 ASP A C 1
ATOM 5029 O O . ASP A 1 702 ? 64.366 9.069 -54.943 1.00 94.69 702 ASP A O 1
ATOM 5033 N N . GLY A 1 703 ? 63.194 10.599 -56.111 1.00 93.50 703 GLY A N 1
ATOM 5034 C CA . GLY A 1 703 ? 62.894 9.780 -57.296 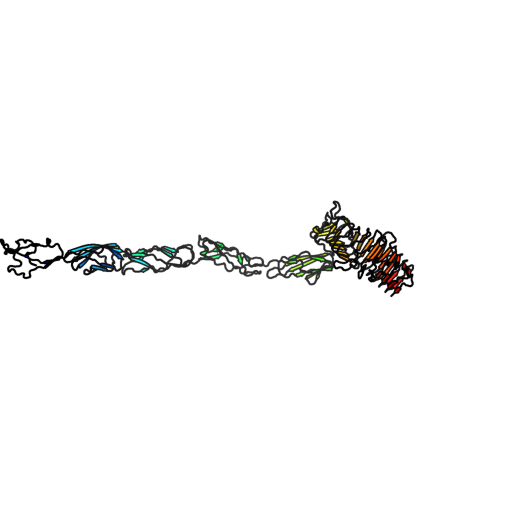1.00 93.50 703 GLY A CA 1
ATOM 5035 C C . GLY A 1 703 ? 63.701 10.180 -58.537 1.00 93.50 703 GLY A C 1
ATOM 5036 O O . GLY A 1 703 ? 64.849 10.599 -58.426 1.00 93.50 703 GLY A O 1
ATOM 5037 N N . ASN A 1 704 ? 63.097 10.059 -59.721 1.00 94.94 704 ASN A N 1
ATOM 5038 C CA . ASN A 1 704 ? 63.700 10.379 -61.020 1.00 94.94 704 ASN A CA 1
ATOM 5039 C C . ASN A 1 704 ? 63.389 11.811 -61.478 1.00 94.94 704 ASN A C 1
ATOM 5041 O O . ASN A 1 704 ? 62.371 12.387 -61.094 1.00 94.94 704 ASN A O 1
ATOM 5045 N N . ILE A 1 705 ? 64.207 12.360 -62.377 1.00 95.31 705 ILE A N 1
ATOM 5046 C CA . ILE A 1 705 ? 63.868 13.554 -63.162 1.00 95.31 705 ILE A CA 1
ATOM 5047 C C . ILE A 1 705 ? 63.582 13.135 -64.601 1.00 95.31 705 ILE A C 1
ATOM 5049 O O . ILE A 1 705 ? 64.460 12.626 -65.288 1.00 95.31 705 ILE A O 1
ATOM 5053 N N . ASN A 1 706 ? 62.370 13.400 -65.084 1.00 95.81 706 ASN A N 1
ATOM 5054 C CA . ASN A 1 706 ? 61.954 13.079 -66.448 1.00 95.81 706 ASN A CA 1
ATOM 5055 C C . ASN A 1 706 ? 61.687 14.367 -67.228 1.00 95.81 706 ASN A C 1
ATOM 5057 O O . ASN A 1 706 ? 60.756 15.103 -66.907 1.00 95.81 706 ASN A O 1
ATOM 5061 N N . ILE A 1 707 ? 62.480 14.639 -68.260 1.00 95.25 707 ILE A N 1
ATOM 5062 C CA . ILE A 1 707 ? 62.344 15.819 -69.117 1.00 95.25 707 ILE A CA 1
ATOM 5063 C C . ILE A 1 707 ? 61.881 15.332 -70.477 1.00 95.25 707 ILE A C 1
ATOM 5065 O O . ILE A 1 707 ? 62.654 14.745 -71.232 1.00 95.25 707 ILE A O 1
ATOM 5069 N N . LYS A 1 708 ? 60.602 15.552 -70.751 1.00 92.69 708 LYS A N 1
ATOM 5070 C CA . LYS A 1 708 ? 59.903 14.957 -71.880 1.00 92.69 708 LYS A CA 1
ATOM 5071 C C . LYS A 1 708 ? 59.632 15.962 -72.988 1.00 92.69 708 LYS A C 1
ATOM 5073 O O . LYS A 1 708 ? 59.682 17.179 -72.777 1.00 92.69 708 LYS A O 1
ATOM 5078 N N . ASP A 1 709 ? 59.303 15.437 -74.162 1.00 89.75 709 ASP A N 1
ATOM 5079 C CA . ASP A 1 709 ? 58.919 16.211 -75.345 1.00 89.75 709 ASP A CA 1
ATOM 5080 C C . ASP A 1 709 ? 60.004 17.240 -75.748 1.00 89.75 709 ASP A C 1
ATOM 5082 O O . ASP A 1 709 ? 61.158 16.873 -75.944 1.00 89.75 709 ASP A O 1
ATOM 5086 N N . THR A 1 710 ? 59.674 18.532 -75.869 1.00 89.75 710 THR A N 1
ATOM 5087 C CA . THR A 1 710 ? 60.638 19.614 -76.168 1.00 89.75 710 THR A CA 1
ATOM 5088 C C . THR A 1 710 ? 60.940 20.474 -74.942 1.00 89.75 710 THR A C 1
ATOM 5090 O O . THR A 1 710 ? 61.312 21.647 -75.056 1.00 89.75 710 THR A O 1
ATOM 5093 N N . SER A 1 711 ? 60.719 19.921 -73.748 1.00 91.56 711 SER A N 1
ATOM 5094 C CA . SER A 1 711 ? 60.870 20.656 -72.499 1.00 91.56 711 SER A CA 1
ATOM 5095 C C . SER A 1 711 ? 62.330 20.913 -72.154 1.00 91.56 711 SER A C 1
ATOM 5097 O O . SER A 1 711 ? 63.251 20.216 -72.584 1.00 91.56 711 SER A O 1
ATOM 5099 N N . ARG A 1 712 ? 62.556 21.953 -71.353 1.00 91.31 712 ARG A N 1
ATOM 5100 C CA . ARG A 1 712 ? 63.895 22.453 -71.046 1.00 91.31 712 ARG A CA 1
ATOM 5101 C C . ARG A 1 712 ? 64.087 22.569 -69.545 1.00 91.31 712 ARG A C 1
ATOM 5103 O O . ARG A 1 712 ? 63.403 23.356 -68.894 1.00 91.31 712 ARG A O 1
ATOM 5110 N N . PHE A 1 713 ? 65.043 21.827 -69.003 1.00 91.31 713 PHE A N 1
ATOM 5111 C CA . PHE A 1 713 ? 65.526 21.993 -67.639 1.00 91.31 713 PHE A CA 1
ATOM 5112 C C . PHE A 1 713 ? 66.828 22.788 -67.675 1.00 91.31 713 PHE A C 1
ATOM 5114 O O . PHE A 1 713 ? 67.869 22.306 -68.126 1.00 91.31 713 PHE A O 1
ATOM 5121 N N . TYR A 1 714 ? 66.770 24.016 -67.179 1.00 87.06 714 TYR A N 1
ATOM 5122 C CA . TYR A 1 714 ? 67.914 24.904 -67.083 1.00 87.06 714 TYR A CA 1
ATOM 5123 C C . TYR A 1 714 ? 68.400 25.010 -65.647 1.00 87.06 714 TYR A C 1
ATOM 5125 O O . TYR A 1 714 ? 67.678 25.448 -64.755 1.00 87.06 714 TYR A O 1
ATOM 5133 N N . PHE A 1 715 ? 69.665 24.677 -65.455 1.00 78.12 715 PHE A N 1
ATOM 5134 C CA . PHE A 1 715 ? 70.420 24.889 -64.235 1.00 78.12 715 PHE A CA 1
ATOM 5135 C C . PHE A 1 715 ? 71.376 26.062 -64.489 1.00 78.12 715 PHE A C 1
ATOM 5137 O O . PHE A 1 715 ? 72.451 25.894 -65.068 1.00 78.12 715 PHE A O 1
ATOM 5144 N N . MET A 1 716 ? 70.941 27.283 -64.169 1.00 70.88 716 MET A N 1
ATOM 5145 C CA . MET A 1 716 ? 71.621 28.523 -64.562 1.00 70.88 716 MET A CA 1
ATOM 5146 C C . MET A 1 716 ? 71.885 29.421 -63.356 1.00 70.88 716 MET A C 1
ATOM 5148 O O . MET A 1 716 ? 71.060 29.551 -62.460 1.00 70.88 716 MET A O 1
ATOM 5152 N N . ASN A 1 717 ? 73.026 30.105 -63.363 1.00 61.31 717 ASN A N 1
ATOM 5153 C CA . ASN A 1 717 ? 73.386 31.065 -62.330 1.00 61.31 717 ASN A CA 1
ATOM 5154 C C . ASN A 1 717 ? 73.833 32.383 -62.974 1.00 61.31 717 ASN A C 1
ATOM 5156 O O . ASN A 1 717 ? 74.719 32.382 -63.826 1.00 61.31 717 ASN A O 1
ATOM 5160 N N . SER A 1 718 ? 73.237 33.502 -62.557 1.00 58.16 718 SER A N 1
ATOM 5161 C CA . SER A 1 718 ? 73.586 34.851 -63.017 1.00 58.16 718 SER A CA 1
ATOM 5162 C C . SER A 1 718 ? 74.734 35.512 -62.229 1.00 58.16 718 SER A C 1
ATOM 5164 O O . SER A 1 718 ? 75.118 36.627 -62.567 1.00 58.16 718 SER A O 1
ATOM 5166 N N . SER A 1 719 ? 75.273 34.869 -61.181 1.00 59.19 719 SER A N 1
ATOM 5167 C CA . SER A 1 719 ? 76.319 35.389 -60.281 1.00 59.19 719 SER A CA 1
ATOM 5168 C C . SER A 1 719 ? 77.352 34.318 -59.894 1.00 59.19 719 SER A C 1
ATOM 5170 O O . SER A 1 719 ? 77.010 33.269 -59.362 1.00 59.19 719 SER A O 1
ATOM 5172 N N . VAL A 1 720 ? 78.648 34.588 -60.063 1.00 56.84 720 VAL A N 1
ATOM 5173 C CA . VAL A 1 720 ? 79.741 33.650 -59.710 1.00 56.84 720 VAL A CA 1
ATOM 5174 C C . VAL A 1 720 ? 79.832 33.286 -58.215 1.00 56.84 720 VAL A C 1
ATOM 5176 O O . VAL A 1 720 ? 80.496 32.307 -57.886 1.00 56.84 720 VAL A O 1
ATOM 5179 N N . ALA A 1 721 ? 79.159 34.015 -57.317 1.00 58.62 721 ALA A N 1
ATOM 5180 C CA . ALA A 1 721 ? 79.265 33.832 -55.863 1.00 58.62 721 ALA A CA 1
ATOM 5181 C C . ALA A 1 721 ? 78.200 32.907 -55.231 1.00 58.62 721 ALA A C 1
ATOM 5183 O O . ALA A 1 721 ? 78.266 32.642 -54.033 1.00 58.62 721 ALA A O 1
ATOM 5184 N N . SER A 1 722 ? 77.211 32.432 -55.994 1.00 66.25 722 SER A N 1
ATOM 5185 C CA . SER A 1 722 ? 76.096 31.624 -55.465 1.00 66.25 722 SER A CA 1
ATOM 5186 C C . SER A 1 722 ? 76.245 30.138 -55.815 1.00 66.25 722 SER A C 1
ATOM 5188 O O . SER A 1 722 ? 76.655 29.808 -56.927 1.00 66.25 722 SER A O 1
ATOM 5190 N N . VAL A 1 723 ? 75.870 29.240 -54.895 1.00 69.62 723 VAL A N 1
ATOM 5191 C CA . VAL A 1 723 ? 75.883 27.779 -55.118 1.00 69.62 723 VAL A CA 1
ATOM 5192 C C . VAL A 1 723 ? 74.469 27.284 -55.415 1.00 69.62 723 VAL A C 1
ATOM 5194 O O . VAL A 1 723 ? 73.534 27.534 -54.647 1.00 69.62 723 VAL A O 1
ATOM 5197 N N . TYR A 1 724 ? 74.326 26.570 -56.530 1.00 76.25 724 TYR A N 1
ATOM 5198 C CA . TYR A 1 724 ? 73.112 25.853 -56.905 1.00 76.25 724 TYR A CA 1
ATOM 5199 C C . TYR A 1 724 ? 73.389 24.356 -56.830 1.00 76.25 724 TYR A C 1
ATOM 5201 O O . TYR A 1 724 ? 74.364 23.883 -57.418 1.00 76.25 724 TYR A O 1
ATOM 5209 N N . THR A 1 725 ? 72.527 23.622 -56.129 1.00 81.94 725 THR A N 1
ATOM 5210 C CA . THR A 1 725 ? 72.693 22.183 -55.905 1.00 81.94 725 THR A CA 1
ATOM 5211 C C . THR A 1 725 ? 71.450 21.426 -56.347 1.00 81.94 725 THR A C 1
ATOM 5213 O O . THR A 1 725 ? 70.342 21.716 -55.894 1.00 81.94 725 THR A O 1
ATOM 5216 N N . LEU A 1 726 ? 71.643 20.426 -57.201 1.00 87.00 726 LEU A N 1
ATOM 5217 C CA . LEU A 1 726 ? 70.669 19.372 -57.460 1.00 87.00 726 LEU A CA 1
ATOM 5218 C C . LEU A 1 726 ? 71.185 18.085 -56.802 1.00 87.00 726 LEU A C 1
ATOM 5220 O O . LEU A 1 726 ? 72.275 17.639 -57.143 1.00 87.00 726 LEU A O 1
ATOM 5224 N N . SER A 1 727 ? 70.436 17.513 -55.862 1.00 88.19 727 SER A N 1
ATOM 5225 C CA . SER A 1 727 ? 70.697 16.174 -55.308 1.00 88.19 727 SER A CA 1
ATOM 5226 C C . SER A 1 727 ? 69.582 15.246 -55.766 1.00 88.19 727 SER A C 1
ATOM 5228 O O . SER A 1 727 ? 68.404 15.572 -55.598 1.00 88.19 727 SER A O 1
ATOM 5230 N N . LEU A 1 728 ? 69.955 14.136 -56.394 1.00 90.31 728 LEU A N 1
ATOM 5231 C CA . LEU A 1 728 ? 69.034 13.232 -57.066 1.00 90.31 728 LEU A CA 1
ATOM 5232 C C . LEU A 1 728 ? 69.404 11.786 -56.756 1.00 90.31 728 LEU A C 1
ATOM 5234 O O . LEU A 1 728 ? 70.475 11.346 -57.150 1.00 90.31 728 LEU A O 1
ATOM 5238 N N . LYS A 1 729 ? 68.479 11.036 -56.153 1.00 92.38 729 LYS A N 1
ATOM 5239 C CA . LYS A 1 729 ? 68.693 9.607 -55.871 1.00 92.38 729 LYS A CA 1
ATOM 5240 C C . LYS A 1 729 ? 68.383 8.678 -57.049 1.00 92.38 729 LYS A C 1
ATOM 5242 O O . LYS A 1 729 ? 68.852 7.542 -57.044 1.00 92.38 729 LYS A O 1
ATOM 5247 N N . GLY A 1 730 ? 67.536 9.115 -57.982 1.00 89.94 730 GLY A N 1
ATOM 5248 C CA . GLY A 1 730 ? 67.156 8.367 -59.184 1.00 89.94 730 GLY A CA 1
ATOM 5249 C C . GLY A 1 730 ? 67.894 8.821 -60.446 1.00 89.94 730 GLY A C 1
ATOM 5250 O O . GLY A 1 730 ? 68.961 9.427 -60.383 1.00 89.94 730 GLY A O 1
ATOM 5251 N N . ASP A 1 731 ? 67.296 8.551 -61.605 1.00 92.69 731 ASP A N 1
ATOM 5252 C CA . ASP A 1 731 ? 67.881 8.853 -62.914 1.00 92.69 731 ASP A CA 1
ATOM 5253 C C . ASP A 1 731 ? 67.368 10.179 -63.499 1.00 92.69 731 ASP A C 1
ATOM 5255 O O . ASP A 1 731 ? 66.230 10.591 -63.255 1.00 92.69 731 ASP A O 1
ATOM 5259 N N . ILE A 1 732 ? 68.192 10.835 -64.328 1.00 93.44 732 ILE A N 1
ATOM 5260 C CA . ILE A 1 732 ? 67.746 11.913 -65.226 1.00 93.44 732 ILE A CA 1
ATOM 5261 C C . ILE A 1 732 ? 67.491 11.314 -66.609 1.00 93.44 732 ILE A C 1
ATOM 5263 O O . ILE A 1 732 ? 68.428 10.928 -67.305 1.00 93.44 732 ILE A O 1
ATOM 5267 N N . THR A 1 733 ? 66.230 11.300 -67.032 1.00 95.31 733 THR A N 1
ATOM 5268 C CA . THR A 1 733 ? 65.824 10.903 -68.385 1.00 95.31 733 THR A CA 1
ATOM 5269 C C . THR A 1 733 ? 65.485 12.142 -69.205 1.00 95.31 733 THR A C 1
ATOM 5271 O O . THR A 1 733 ? 64.702 12.985 -68.766 1.00 95.31 733 THR A O 1
ATOM 5274 N N . VAL A 1 734 ? 66.071 12.256 -70.398 1.00 94.81 734 VAL A N 1
ATOM 5275 C CA . VAL A 1 734 ? 65.839 13.367 -71.332 1.00 94.81 734 VAL A CA 1
ATOM 5276 C C . VAL A 1 734 ? 65.379 12.793 -72.666 1.00 94.81 734 VAL A C 1
ATOM 5278 O O . VAL A 1 734 ? 66.135 12.075 -73.320 1.00 94.81 734 VAL A O 1
ATOM 5281 N N . ASP A 1 735 ? 64.147 13.103 -73.060 1.00 95.00 735 ASP A N 1
ATOM 5282 C CA . ASP A 1 735 ? 63.584 12.658 -74.332 1.00 95.00 735 ASP A CA 1
ATOM 5283 C C . ASP A 1 735 ? 64.282 13.321 -75.528 1.00 95.00 735 ASP A C 1
ATOM 5285 O O . ASP A 1 735 ? 64.921 14.374 -75.432 1.00 95.00 735 ASP A O 1
ATOM 5289 N N . SER A 1 736 ? 64.127 12.710 -76.704 1.00 89.56 736 SER A N 1
ATOM 5290 C CA . SER A 1 736 ? 64.601 13.300 -77.955 1.00 89.56 736 SER A CA 1
ATOM 5291 C C . SER A 1 736 ? 63.907 14.644 -78.210 1.00 89.56 736 SER A C 1
ATOM 5293 O O . SER A 1 736 ? 62.692 14.694 -78.380 1.00 89.56 736 SER A O 1
ATOM 5295 N N . GLY A 1 737 ? 64.685 15.730 -78.249 1.00 86.31 737 GLY A N 1
ATOM 5296 C CA . GLY A 1 737 ? 64.179 17.098 -78.425 1.00 86.31 737 GLY A CA 1
ATOM 5297 C C . GLY A 1 737 ? 64.064 17.907 -77.129 1.00 86.31 737 GLY A C 1
ATOM 5298 O O . GLY A 1 737 ? 63.970 19.134 -77.198 1.00 86.31 737 GLY A O 1
ATOM 5299 N N . ALA A 1 738 ? 64.151 17.258 -75.967 1.00 93.19 738 ALA A N 1
ATOM 5300 C CA . ALA A 1 738 ? 64.259 17.920 -74.676 1.00 93.19 738 ALA A CA 1
ATOM 5301 C C . ALA A 1 738 ? 65.714 18.308 -74.373 1.00 93.19 738 ALA A C 1
ATOM 5303 O O . ALA A 1 738 ? 66.667 17.774 -74.947 1.00 93.19 738 ALA A O 1
ATOM 5304 N N . THR A 1 739 ? 65.909 19.249 -73.447 1.00 92.62 739 THR A N 1
ATOM 5305 C CA . THR A 1 739 ? 67.256 19.677 -73.044 1.00 92.62 739 THR A CA 1
ATOM 5306 C C . THR A 1 739 ? 67.409 19.730 -71.534 1.00 92.62 739 THR A C 1
ATOM 5308 O O . THR A 1 739 ? 66.635 20.406 -70.855 1.00 92.62 739 THR A O 1
ATOM 5311 N N . PHE A 1 740 ? 68.480 19.127 -71.026 1.00 91.19 740 PHE A N 1
ATOM 5312 C CA . PHE A 1 740 ? 69.036 19.422 -69.709 1.00 91.19 740 PHE A CA 1
ATOM 5313 C C . PHE A 1 740 ? 70.309 20.246 -69.899 1.00 91.19 740 PHE A C 1
ATOM 5315 O O . PHE A 1 740 ? 71.203 19.856 -70.647 1.00 91.19 740 PHE A O 1
ATOM 5322 N N . THR A 1 741 ? 70.398 21.419 -69.281 1.00 86.94 741 THR A N 1
ATOM 5323 C CA . THR A 1 741 ? 71.537 22.326 -69.474 1.00 86.94 741 THR A CA 1
ATOM 5324 C C . THR A 1 741 ? 72.034 22.847 -68.137 1.00 86.94 741 THR A C 1
ATOM 5326 O O . THR A 1 741 ? 71.287 23.504 -67.415 1.00 86.94 741 THR A O 1
ATOM 5329 N N . ASN A 1 742 ? 73.315 22.615 -67.848 1.00 82.62 742 ASN A N 1
ATOM 5330 C CA . ASN A 1 742 ? 74.034 23.218 -66.729 1.00 82.62 742 ASN A CA 1
ATOM 5331 C C . ASN A 1 742 ? 74.969 24.322 -67.247 1.00 82.62 742 ASN A C 1
ATOM 5333 O O . ASN A 1 742 ? 75.880 24.040 -68.020 1.00 82.62 742 ASN A O 1
ATOM 5337 N N . ALA A 1 743 ? 74.726 25.575 -66.855 1.00 70.81 743 ALA A N 1
ATOM 5338 C CA . ALA A 1 743 ? 75.357 26.756 -67.453 1.00 70.81 743 ALA A CA 1
ATOM 5339 C C . ALA A 1 743 ? 76.414 27.456 -66.567 1.00 70.81 743 ALA A C 1
ATOM 5341 O O . ALA A 1 743 ? 76.699 28.633 -66.785 1.00 70.81 743 ALA A O 1
ATOM 5342 N N . ASN A 1 744 ? 76.991 26.790 -65.557 1.00 66.19 744 ASN A N 1
ATOM 5343 C CA . ASN A 1 744 ? 78.064 27.359 -64.722 1.00 66.19 744 ASN A CA 1
ATOM 5344 C C . ASN A 1 744 ? 78.947 26.248 -64.110 1.00 66.19 744 ASN A C 1
ATOM 5346 O O . ASN A 1 744 ? 78.452 25.164 -63.826 1.00 66.19 744 ASN A O 1
ATOM 5350 N N . ALA A 1 745 ? 80.238 26.508 -63.878 1.00 60.66 745 ALA A N 1
ATOM 5351 C CA . ALA A 1 745 ? 81.165 25.558 -63.249 1.00 60.66 745 ALA A CA 1
ATOM 5352 C C . ALA A 1 745 ? 80.957 25.392 -61.727 1.00 60.66 745 ALA A C 1
ATOM 5354 O O . ALA A 1 745 ? 81.329 24.363 -61.175 1.00 60.66 745 ALA A O 1
ATOM 5355 N N . ASN A 1 746 ? 80.342 26.372 -61.051 1.00 65.38 746 ASN A N 1
ATOM 5356 C CA . ASN A 1 746 ? 80.106 26.351 -59.593 1.00 65.38 746 ASN A CA 1
ATOM 5357 C C . ASN A 1 746 ? 78.819 25.605 -59.186 1.00 65.38 746 ASN A C 1
ATOM 5359 O O . ASN A 1 746 ? 78.415 25.615 -58.023 1.00 65.38 746 ASN A O 1
ATOM 5363 N N . ASN A 1 747 ? 78.147 25.010 -60.164 1.00 66.19 747 ASN A N 1
ATOM 5364 C CA . ASN A 1 747 ? 76.893 24.296 -60.024 1.00 66.19 747 ASN A CA 1
ATOM 5365 C C . ASN A 1 747 ? 77.169 22.813 -59.745 1.00 66.19 747 ASN A C 1
ATOM 5367 O O . ASN A 1 747 ? 77.833 22.155 -60.547 1.00 66.19 747 ASN A O 1
ATOM 5371 N N . THR A 1 748 ? 76.607 22.271 -58.665 1.00 66.06 748 THR A N 1
ATOM 5372 C CA . THR A 1 748 ? 76.829 20.872 -58.269 1.00 66.06 748 THR A CA 1
ATOM 5373 C C . THR A 1 748 ? 75.591 20.030 -58.556 1.00 66.06 748 THR A C 1
ATOM 5375 O O . THR A 1 748 ? 74.497 20.334 -58.080 1.00 66.06 748 THR A O 1
ATOM 5378 N N . VAL A 1 749 ? 75.772 18.944 -59.308 1.00 66.69 749 VAL A N 1
ATOM 5379 C CA . VAL A 1 749 ? 74.799 17.848 -59.413 1.00 66.69 749 VAL A CA 1
ATOM 5380 C C . VAL A 1 749 ? 75.391 16.675 -58.634 1.00 66.69 749 VAL A C 1
ATOM 5382 O O . VAL A 1 749 ? 76.424 16.141 -59.029 1.00 66.69 749 VAL A O 1
ATOM 5385 N N . GLY A 1 750 ? 74.816 16.373 -57.473 1.00 60.41 750 GLY A N 1
ATOM 5386 C CA . GLY A 1 750 ? 75.265 15.306 -56.576 1.00 60.41 750 GLY A CA 1
ATOM 5387 C C . GLY A 1 750 ? 74.361 14.074 -56.643 1.00 60.41 750 GLY A C 1
ATOM 5388 O O . GLY A 1 750 ? 73.216 14.183 -57.086 1.00 60.41 750 GLY A O 1
ATOM 5389 N N . ASN A 1 751 ? 74.892 12.937 -56.178 1.00 44.41 751 ASN A N 1
ATOM 5390 C CA . ASN A 1 751 ? 74.130 11.699 -55.953 1.00 44.41 751 ASN A CA 1
ATOM 5391 C C . ASN A 1 751 ? 72.986 11.869 -54.939 1.00 44.41 751 ASN A C 1
ATOM 5393 O O . ASN A 1 751 ? 72.999 12.840 -54.138 1.00 44.41 751 ASN A O 1
#

Secondary structure (DSSP, 8-state):
--GGG-------EE-TTSTT-S--EE---GGG--SSEEEE---EE--TT-SPPEESSTT----S---EEEE-PPPEE-S-SEEEEETTS-EEEE--EE-SSPPEEEEESPPTTEEE-TTT-EEEE---SPSEEEEEEEEEEETTEEEEEEEEEEEEPEEEEEEEEEEPPEE--SS-B--EEEEEEE-SPPTT---EEES--EEEES-SS-EEEEEEEEE--EEESTTGGGEEEEPP-SEEEEEEPEEEEEES-EEPPEE--SS-EEEEE--EEE-PPTT---EEESTTEEEES-SS-EEEEEEE---EEESTTGGGEEEEPP---EEEEEPBPP-EEEPPEEEETT-EEESSTTEEESS-SPEEEEE---SSEEEETTTEEEE-SSEEEEEEEEE---SSB--EEEEEEEEEESSPPPTT-EEE-SSEEEESS--TT----EEEEETTEEEEESSPSPSSHHHHTT--EEE-SEEEEES-EEEEEEEEPTT-EEEE-S-EEEEEEEE-TT-EEEEEESS------SEEEE-TT-EEEEEE-SSS---S-SSEEEE-TT-EEEEEESS-EEEE-SSSS-SS-B-TTSPBP--SEEEEEESS-EEEEE-S--S-EEEESS-EEEEE-SSS---EEEEE-S--S-----EEESS-EEE-TT--SEEEE--SSS-EEEEESS-EEE-SS-EEEE--SSSEEEEEESS-EEE-TT-EEEE--S-TT-EEEEEESS-EEE-TT-EEEE--TT-EEE-

pLDDT: mean 83.41, std 15.21, range [32.94, 98.5]

Foldseek 3Di:
DPPVPDPPDDDWAFDPVDPPDRPDTDDDCVVVPPDFAKDKDWDWDDPPPDPDIQTDDDPSDPDPPTDIDGAWAWKAWDFDQEEEDEAQDKDKDATDIDIDDQKFKDKPQDAPQWDADRRGRMIIGHHNHAFAWTFMWIWIGDPNGMDIDTRIYGYAAAEKEWDFKAWEEEEQQPAFFTDIDGDTDIPDPNPPAFKDKDFDKGKGFPDSAFDFFTFIDIDTIAIDGPRRNRHDYDYDGSHGYGHAAAEKEWPQWAWEEEEQPQAQKIFIPGTDIDDDHPPAFKDKAPSTIWGFPDSWFDAFTDIGGDIAMDGPRRNSHDYDYDPSHGYGHHAAEKDKDAAAAEAEAQGKDFPPVRIDIPDPADKWKDWDDDQQWDDPPRTMIGGHDFDKTKMKIWGPADRRHHIDIDIHIYGYYNDDFDQFAKEFDEAEEAEQDDDPDDDQRMFGHHPNDTHTDPHHDHQDCVVSPPYEYEFQYHYEYDEEHEHAYYEYEANGEYAYAYAYEYQEYHYDANGEYHYEDDPDERNYAHEYEFYANYEYEYEYDDQDDADNHPHFYAADQRYEYEYEYDDAHEPDDDDDHDPQGQHPVGDHYAHNEYEYAYQAAYEDEDHDQDQEAAPHLEEYEYAYHPHHAYEYEYEYDQDQDAHDYAHEHNYEYYYDQRRRHEYEYEYAHYEYHYEYLEEYEHDHAYEYEYDDYDAEYEYEYAYEYHFDDQYEYEDDYPDPHYEYEYEYNYYYHADDNYDYDYDDPRYDYHD

Radius of gyration: 76.48 Å; chains: 1; bounding box: 152×62×214 Å